Protein AF-A0A958SK46-F1 (afdb_monomer_lite)

Structure (mmCIF, N/CA/C/O backbone):
data_AF-A0A958SK46-F1
#
_entry.id   AF-A0A958SK46-F1
#
loop_
_atom_site.group_PDB
_atom_site.id
_atom_site.type_symbol
_atom_site.label_atom_id
_atom_site.label_alt_id
_atom_site.label_comp_id
_atom_site.label_asym_id
_atom_site.label_entity_id
_atom_site.label_seq_id
_atom_site.pdbx_PDB_ins_code
_atom_site.Cartn_x
_atom_site.Cartn_y
_atom_site.Cartn_z
_atom_site.occupancy
_atom_site.B_iso_or_equiv
_atom_site.auth_seq_id
_atom_site.auth_comp_id
_atom_site.auth_asym_id
_atom_site.auth_atom_id
_atom_site.pdbx_PDB_model_num
ATOM 1 N N . MET A 1 1 ? 0.381 -53.892 -59.005 1.00 42.00 1 MET A N 1
ATOM 2 C CA . MET A 1 1 ? 1.642 -53.289 -58.522 1.00 42.00 1 MET A CA 1
ATOM 3 C C . MET A 1 1 ? 1.759 -51.893 -59.108 1.00 42.00 1 MET A C 1
ATOM 5 O O . MET A 1 1 ? 1.916 -51.812 -60.310 1.00 42.00 1 MET A O 1
ATOM 9 N N . VAL A 1 2 ? 1.565 -50.853 -58.291 1.00 34.12 2 VAL A N 1
ATOM 10 C CA . VAL A 1 2 ? 2.228 -49.525 -58.265 1.00 34.12 2 VAL A CA 1
ATOM 11 C C . VAL A 1 2 ? 1.509 -48.771 -57.135 1.00 34.12 2 VAL A C 1
ATOM 13 O O . VAL A 1 2 ? 0.406 -48.266 -57.321 1.00 34.12 2 VAL A O 1
ATOM 16 N N . GLY A 1 3 ? 2.094 -48.768 -55.937 1.00 30.78 3 GLY A N 1
ATOM 17 C CA . GLY A 1 3 ? 1.648 -47.933 -54.821 1.00 30.78 3 GLY A CA 1
ATOM 18 C C . GLY A 1 3 ? 2.422 -46.620 -54.849 1.00 30.78 3 GLY A C 1
ATOM 19 O O . GLY A 1 3 ? 3.641 -46.627 -54.701 1.00 30.78 3 GLY A O 1
ATOM 20 N N . LYS A 1 4 ? 1.732 -45.500 -55.077 1.00 35.16 4 LYS A N 1
ATOM 21 C CA . LYS A 1 4 ? 2.310 -44.155 -54.982 1.00 35.16 4 LYS A CA 1
ATOM 22 C C . LYS A 1 4 ? 2.394 -43.757 -53.507 1.00 35.16 4 LYS A C 1
ATOM 24 O O . LYS A 1 4 ? 1.383 -43.408 -52.906 1.00 35.16 4 LYS A O 1
ATOM 29 N N . GLY A 1 5 ? 3.593 -43.827 -52.935 1.00 33.03 5 GLY A N 1
ATOM 30 C CA . GLY A 1 5 ? 3.911 -43.214 -51.648 1.00 33.03 5 GLY A CA 1
ATOM 31 C C . GLY A 1 5 ? 4.057 -41.703 -51.814 1.00 33.03 5 GLY A C 1
ATOM 32 O O . GLY A 1 5 ? 4.943 -41.235 -52.526 1.00 33.03 5 GLY A O 1
ATOM 33 N N . LEU A 1 6 ? 3.163 -40.950 -51.180 1.00 29.80 6 LEU A N 1
ATOM 34 C CA . LEU A 1 6 ? 3.223 -39.498 -51.073 1.00 29.80 6 LEU A CA 1
ATOM 35 C C . LEU A 1 6 ? 4.240 -39.146 -49.972 1.00 29.80 6 LEU A C 1
ATOM 37 O O . LEU A 1 6 ? 3.945 -39.282 -48.787 1.00 29.80 6 LEU A O 1
ATOM 41 N N . PHE A 1 7 ? 5.449 -38.732 -50.353 1.00 30.89 7 PHE A N 1
ATOM 42 C CA . PHE A 1 7 ? 6.410 -38.140 -49.420 1.00 30.89 7 PHE A CA 1
ATOM 43 C C . PHE A 1 7 ? 5.932 -36.728 -49.061 1.00 30.89 7 PHE A C 1
ATOM 45 O O . PHE A 1 7 ? 6.049 -35.799 -49.858 1.00 30.89 7 PHE A O 1
ATOM 52 N N . ILE A 1 8 ? 5.372 -36.570 -47.862 1.00 31.75 8 ILE A N 1
ATOM 53 C CA . ILE A 1 8 ? 5.128 -35.255 -47.267 1.00 31.75 8 ILE A CA 1
ATOM 54 C C . ILE A 1 8 ? 6.476 -34.744 -46.760 1.00 31.75 8 ILE A C 1
ATOM 56 O O . ILE A 1 8 ? 7.002 -35.211 -45.751 1.00 31.75 8 ILE A O 1
ATOM 60 N N . LEU A 1 9 ? 7.049 -33.794 -47.496 1.00 26.77 9 LEU A N 1
ATOM 61 C CA . LEU A 1 9 ? 8.192 -33.009 -47.056 1.00 26.77 9 LEU A CA 1
ATOM 62 C C . LEU A 1 9 ? 7.704 -32.076 -45.935 1.00 26.77 9 LEU A C 1
ATOM 64 O O . LEU A 1 9 ? 7.097 -31.039 -46.201 1.00 26.77 9 LEU A O 1
ATOM 68 N N . ILE A 1 10 ? 7.916 -32.458 -44.674 1.00 32.41 10 ILE A N 1
ATOM 69 C CA . ILE A 1 10 ? 7.721 -31.550 -43.540 1.00 32.41 10 ILE A CA 1
ATOM 70 C C . ILE A 1 10 ? 8.858 -30.529 -43.601 1.00 32.41 10 ILE A C 1
ATOM 72 O O . ILE A 1 10 ? 9.975 -30.778 -43.151 1.00 32.41 10 ILE A O 1
ATOM 76 N N . LEU A 1 11 ? 8.570 -29.379 -44.206 1.00 28.73 11 LEU A N 1
ATOM 77 C CA . LEU A 1 11 ? 9.356 -28.164 -44.050 1.00 28.73 11 LEU A CA 1
ATOM 78 C C . LEU A 1 11 ? 9.310 -27.774 -42.568 1.00 28.73 11 LEU A C 1
ATOM 80 O O . LEU A 1 11 ? 8.362 -27.146 -42.102 1.00 28.73 11 LEU A O 1
ATOM 84 N N . VAL A 1 12 ? 10.342 -28.168 -41.820 1.00 33.03 12 VAL A N 1
ATOM 85 C CA . VAL A 1 12 ? 10.665 -27.579 -40.518 1.00 33.03 12 VAL A CA 1
ATOM 86 C C . VAL A 1 12 ? 11.139 -26.158 -40.804 1.00 33.03 12 VAL A C 1
ATOM 88 O O . VAL A 1 12 ? 12.324 -25.890 -40.993 1.00 33.03 12 VAL A O 1
ATOM 91 N N . THR A 1 13 ? 10.189 -25.236 -40.934 1.00 34.22 13 THR A N 1
ATOM 92 C CA . THR A 1 13 ? 10.487 -23.813 -41.023 1.00 34.22 13 THR A CA 1
ATOM 93 C C . THR A 1 13 ? 11.011 -23.352 -39.674 1.00 34.22 13 THR A C 1
ATOM 95 O O . THR A 1 13 ? 10.249 -23.206 -38.725 1.00 34.22 13 THR A O 1
ATOM 98 N N . GLY A 1 14 ? 12.325 -23.146 -39.633 1.00 28.59 14 GLY A N 1
ATOM 99 C CA . GLY A 1 14 ? 12.951 -21.982 -39.021 1.00 28.59 14 GLY A CA 1
ATOM 100 C C . GLY A 1 14 ? 12.669 -21.759 -37.542 1.00 28.59 14 GLY A C 1
ATOM 101 O O . GLY A 1 14 ? 11.640 -21.214 -37.157 1.00 28.59 14 GLY A O 1
ATOM 102 N N . PHE A 1 15 ? 13.691 -22.037 -36.737 1.00 33.50 15 PHE A N 1
ATOM 103 C CA . PHE A 1 15 ? 14.017 -21.239 -35.561 1.00 33.50 15 PHE A CA 1
ATOM 104 C C . PHE A 1 15 ? 13.890 -19.747 -35.933 1.00 33.50 15 PHE A C 1
ATOM 106 O O . PHE A 1 15 ? 14.786 -19.177 -36.553 1.00 33.50 15 PHE A O 1
ATOM 113 N N . PHE A 1 16 ? 12.763 -19.112 -35.610 1.00 30.20 16 PHE A N 1
ATOM 114 C CA . PHE A 1 16 ? 12.725 -17.659 -35.547 1.00 30.20 16 PHE A CA 1
ATOM 115 C C . PHE A 1 16 ? 13.577 -17.287 -34.332 1.00 30.20 16 PHE A C 1
ATOM 117 O O . PHE A 1 16 ? 13.226 -17.703 -33.222 1.00 30.20 16 PHE A O 1
ATOM 124 N N . PRO A 1 17 ? 14.700 -16.557 -34.481 1.00 35.22 17 PRO A N 1
ATOM 125 C CA . PRO A 1 17 ? 15.302 -15.933 -33.315 1.00 35.22 17 PRO A CA 1
ATOM 126 C C . PRO A 1 17 ? 14.202 -15.078 -32.691 1.00 35.22 17 PRO A C 1
ATOM 128 O O . PRO A 1 17 ? 13.527 -14.331 -33.403 1.00 35.22 17 PRO A O 1
ATOM 131 N N . ALA A 1 18 ? 13.950 -15.254 -31.394 1.00 40.34 18 ALA A N 1
ATOM 132 C CA . ALA A 1 18 ? 12.995 -14.421 -30.685 1.00 40.34 18 ALA A CA 1
ATOM 133 C C . ALA A 1 18 ? 13.357 -12.957 -30.975 1.00 40.34 18 ALA A C 1
ATOM 135 O O . ALA A 1 18 ? 14.441 -12.508 -30.601 1.00 40.34 18 ALA A O 1
ATOM 136 N N . LEU A 1 19 ? 12.494 -12.258 -31.720 1.00 45.88 19 LEU A N 1
ATOM 137 C CA . LEU A 1 19 ? 12.669 -10.844 -32.035 1.00 45.88 19 LEU A CA 1
ATOM 138 C C . LEU A 1 19 ? 12.941 -10.101 -30.725 1.00 45.88 19 LEU A C 1
ATOM 140 O O . LEU A 1 19 ? 12.306 -10.370 -29.699 1.00 45.88 19 LEU A O 1
ATOM 144 N N . ALA A 1 20 ? 13.947 -9.233 -30.736 1.00 57.84 20 ALA A N 1
ATOM 145 C CA . ALA A 1 20 ? 14.417 -8.561 -29.540 1.00 57.84 20 ALA A CA 1
ATOM 146 C C . ALA A 1 20 ? 13.306 -7.650 -28.996 1.00 57.84 20 ALA A C 1
ATOM 148 O O . ALA A 1 20 ? 13.127 -6.551 -29.492 1.00 57.84 20 ALA A O 1
ATOM 149 N N . GLN A 1 21 ? 12.590 -8.077 -27.945 1.00 75.94 21 GLN A N 1
ATOM 150 C CA . GLN A 1 21 ? 11.491 -7.296 -27.341 1.00 75.94 21 GLN A CA 1
ATOM 151 C C . GLN A 1 21 ? 11.895 -5.865 -26.948 1.00 75.94 21 GLN A C 1
ATOM 153 O O . GLN A 1 21 ? 11.046 -4.981 -26.904 1.00 75.94 21 GLN A O 1
ATOM 158 N N . ILE A 1 22 ? 13.189 -5.647 -26.692 1.00 84.69 22 ILE A N 1
ATOM 159 C CA . ILE A 1 22 ? 13.799 -4.342 -26.441 1.00 84.69 22 ILE A CA 1
ATOM 160 C C . ILE A 1 22 ? 15.001 -4.173 -27.377 1.00 84.69 22 ILE A C 1
ATOM 162 O O . ILE A 1 22 ? 15.890 -5.039 -27.401 1.00 84.69 22 ILE A O 1
ATOM 166 N N . SER A 1 23 ? 15.037 -3.058 -28.104 1.00 87.31 23 SER A N 1
ATOM 167 C CA . SER A 1 23 ? 16.138 -2.623 -28.968 1.00 87.31 23 SER A CA 1
ATOM 168 C C . SER A 1 23 ? 16.351 -1.104 -28.879 1.00 87.31 23 SER A C 1
ATOM 170 O O . SER A 1 23 ? 15.537 -0.385 -28.301 1.00 87.31 23 SER A O 1
ATOM 172 N N . PHE A 1 24 ? 17.465 -0.619 -29.430 1.00 87.31 24 PHE A N 1
ATOM 173 C CA . PHE A 1 24 ? 17.807 0.802 -29.524 1.00 87.31 24 PHE A CA 1
ATOM 174 C C . PHE A 1 24 ? 18.096 1.155 -30.984 1.00 87.31 24 PHE A C 1
ATOM 176 O O . PHE A 1 24 ? 18.695 0.352 -31.701 1.00 87.31 24 PHE A O 1
ATOM 183 N N . SER A 1 25 ? 17.716 2.359 -31.419 1.00 86.25 25 SER A N 1
ATOM 184 C CA . SER A 1 25 ? 18.025 2.821 -32.780 1.00 86.25 25 SER A CA 1
ATOM 185 C C . SER A 1 25 ? 19.519 3.053 -32.997 1.00 86.25 25 SER A C 1
ATOM 187 O O . SER A 1 25 ? 20.027 2.899 -34.108 1.00 86.25 25 SER A O 1
ATOM 189 N N . GLU A 1 26 ? 20.232 3.449 -31.938 1.00 85.19 26 GLU A N 1
ATOM 190 C CA . GLU A 1 26 ? 21.690 3.481 -31.958 1.00 85.19 26 GLU A CA 1
ATOM 191 C C . GLU A 1 26 ? 22.240 2.067 -31.759 1.00 85.19 26 GLU A C 1
ATOM 193 O O . GLU A 1 26 ? 21.800 1.326 -30.881 1.00 85.19 26 GLU A O 1
ATOM 198 N N . ARG A 1 27 ? 23.209 1.696 -32.596 1.00 81.44 27 ARG A N 1
ATOM 199 C CA . ARG A 1 27 ? 23.848 0.378 -32.567 1.00 81.44 27 ARG A CA 1
ATOM 200 C C . ARG A 1 27 ? 25.220 0.474 -31.925 1.00 81.44 27 ARG A C 1
ATOM 202 O O . ARG A 1 27 ? 25.895 1.495 -32.043 1.00 81.44 27 ARG A O 1
ATOM 209 N N . GLY A 1 28 ? 25.660 -0.622 -31.325 1.00 86.19 28 GLY A N 1
ATOM 210 C CA . GLY A 1 28 ? 26.998 -0.751 -30.770 1.00 86.19 28 GLY A CA 1
ATOM 211 C C . GLY A 1 28 ? 26.979 -1.431 -29.412 1.00 86.19 28 GLY A C 1
ATOM 212 O O . GLY A 1 28 ? 25.962 -1.449 -28.718 1.00 86.19 28 GLY A O 1
ATOM 213 N N . LEU A 1 29 ? 28.149 -1.935 -29.016 1.00 84.44 29 LEU A N 1
ATOM 214 C CA . LEU A 1 29 ? 28.317 -2.750 -27.816 1.00 84.44 29 LEU A CA 1
ATOM 215 C C . LEU A 1 29 ? 27.693 -2.144 -26.540 1.00 84.44 29 LEU A C 1
ATOM 217 O O . LEU A 1 29 ? 27.060 -2.907 -25.809 1.00 84.44 29 LEU A O 1
ATOM 221 N N . PRO A 1 30 ? 27.795 -0.826 -26.254 1.00 88.94 30 PRO A N 1
ATOM 222 C CA . PRO A 1 30 ? 27.178 -0.260 -25.053 1.00 88.94 30 PRO A CA 1
ATOM 223 C C . PRO A 1 30 ? 25.647 -0.373 -25.047 1.00 88.94 30 PRO A C 1
ATOM 225 O O . PRO A 1 30 ? 25.064 -0.737 -24.029 1.00 88.94 30 PRO A O 1
ATOM 228 N N . PHE A 1 31 ? 24.993 -0.134 -26.188 1.00 89.31 31 PHE A N 1
ATOM 229 C CA . PHE A 1 31 ? 23.537 -0.244 -26.315 1.00 89.31 31 PHE A CA 1
ATOM 230 C C . PHE A 1 31 ? 23.065 -1.695 -26.316 1.00 89.31 31 PHE A C 1
ATOM 232 O O . PHE A 1 31 ? 22.068 -2.005 -25.670 1.00 89.31 31 PHE A O 1
ATOM 239 N N . ASP A 1 32 ? 23.797 -2.593 -26.979 1.00 88.56 32 ASP A N 1
ATOM 240 C CA . ASP A 1 32 ? 23.477 -4.024 -26.982 1.00 88.56 32 ASP A CA 1
ATOM 241 C C . ASP A 1 32 ? 23.602 -4.621 -25.571 1.00 88.56 32 ASP A C 1
ATOM 243 O O . ASP A 1 32 ? 22.748 -5.397 -25.136 1.00 88.56 32 ASP A O 1
ATOM 247 N N . THR A 1 33 ? 24.636 -4.207 -24.829 1.00 89.88 33 THR A N 1
ATOM 248 C CA . THR A 1 33 ? 24.854 -4.606 -23.430 1.00 89.88 33 THR A CA 1
ATOM 249 C C . THR A 1 33 ? 23.745 -4.067 -22.532 1.00 89.88 33 THR A C 1
ATOM 251 O O . THR A 1 33 ? 23.143 -4.836 -21.789 1.00 89.88 33 THR A O 1
ATOM 254 N N . PHE A 1 34 ? 23.404 -2.782 -22.658 1.00 90.12 34 PHE A N 1
ATOM 255 C CA . PHE A 1 34 ? 22.324 -2.167 -21.884 1.00 90.12 34 PHE A CA 1
ATOM 256 C C . PHE A 1 34 ? 20.955 -2.801 -22.186 1.00 90.12 34 PHE A C 1
ATOM 258 O O . PHE A 1 34 ? 20.172 -3.083 -21.281 1.00 90.12 34 PHE A O 1
ATOM 265 N N . ALA A 1 35 ? 20.665 -3.096 -23.458 1.00 90.31 35 ALA A N 1
ATOM 266 C CA . ALA A 1 35 ? 19.440 -3.786 -23.862 1.00 90.31 35 ALA A CA 1
ATOM 267 C C . ALA A 1 35 ? 19.359 -5.208 -23.300 1.00 90.31 35 ALA A C 1
ATOM 269 O O . ALA A 1 35 ? 18.267 -5.681 -22.980 1.00 90.31 35 ALA A O 1
ATOM 270 N N . LYS A 1 36 ? 20.496 -5.905 -23.214 1.00 90.12 36 LYS A N 1
ATOM 271 C CA . LYS A 1 36 ? 20.580 -7.220 -22.581 1.00 90.12 36 LYS A CA 1
ATOM 272 C C . LYS A 1 36 ? 20.320 -7.116 -21.079 1.00 90.12 36 LYS A C 1
ATOM 274 O O . LYS A 1 36 ? 19.472 -7.842 -20.580 1.00 90.12 36 LYS A O 1
ATOM 279 N N . GLU A 1 37 ? 20.962 -6.174 -20.397 1.00 91.00 37 GLU A N 1
ATOM 280 C CA . GLU A 1 37 ? 20.784 -5.961 -18.958 1.00 91.00 37 GLU A CA 1
ATOM 281 C C . GLU A 1 37 ? 19.329 -5.637 -18.595 1.00 91.00 37 GLU A C 1
ATOM 283 O O . GLU A 1 37 ? 18.765 -6.259 -17.698 1.00 91.00 37 GLU A O 1
ATOM 288 N N . LEU A 1 38 ? 18.658 -4.769 -19.363 1.00 90.19 38 LEU A N 1
ATOM 289 C CA . LEU A 1 38 ? 17.221 -4.528 -19.189 1.00 90.19 38 LEU A CA 1
ATOM 290 C C . LEU A 1 38 ? 16.386 -5.810 -19.319 1.00 90.19 38 LEU A C 1
ATOM 292 O O . LEU A 1 38 ? 15.441 -6.002 -18.561 1.00 90.19 38 LEU A O 1
ATOM 296 N N . LYS A 1 39 ? 16.708 -6.695 -20.270 1.00 89.56 39 LYS A N 1
ATOM 297 C CA . LYS A 1 39 ? 15.986 -7.969 -20.449 1.00 89.56 39 LYS A CA 1
ATOM 298 C C . LYS A 1 39 ? 16.251 -8.958 -19.320 1.00 89.56 39 LYS A C 1
ATOM 300 O O . LYS A 1 39 ? 15.372 -9.762 -19.026 1.00 89.56 39 LYS A O 1
ATOM 305 N N . ASP A 1 40 ? 17.442 -8.911 -18.735 1.00 88.81 40 ASP A N 1
ATOM 306 C CA . ASP A 1 40 ? 17.830 -9.780 -17.628 1.00 88.81 40 ASP A CA 1
ATOM 307 C C . ASP A 1 40 ? 17.167 -9.323 -16.313 1.00 88.81 40 ASP A C 1
ATOM 309 O O . ASP A 1 40 ? 16.747 -10.164 -15.519 1.00 88.81 40 ASP A O 1
ATOM 313 N N . ILE A 1 41 ? 16.996 -8.008 -16.114 1.00 89.44 41 ILE A N 1
ATOM 314 C CA . ILE A 1 41 ? 16.312 -7.429 -14.944 1.00 89.44 41 ILE A CA 1
ATOM 315 C C . ILE A 1 41 ? 14.785 -7.571 -15.051 1.00 89.44 41 ILE A C 1
ATOM 317 O O . ILE A 1 41 ? 14.113 -7.924 -14.079 1.00 89.44 41 ILE A O 1
ATOM 321 N N . ILE A 1 42 ? 14.203 -7.274 -16.217 1.00 89.44 42 ILE A N 1
ATOM 322 C CA . ILE A 1 42 ? 12.747 -7.182 -16.360 1.00 89.44 42 ILE A CA 1
ATOM 323 C C . ILE A 1 42 ? 12.107 -8.584 -16.422 1.00 89.44 42 ILE A C 1
ATOM 325 O O . ILE A 1 42 ? 12.485 -9.402 -17.266 1.00 89.44 42 ILE A O 1
ATOM 329 N N . PRO A 1 43 ? 11.054 -8.859 -15.624 1.00 89.81 43 PRO A N 1
ATOM 330 C CA . PRO A 1 43 ? 10.363 -10.140 -15.641 1.00 89.81 43 PRO A CA 1
ATOM 331 C C . PRO A 1 43 ? 9.828 -10.497 -17.026 1.00 89.81 43 PRO A C 1
ATOM 333 O O . PRO A 1 43 ? 9.177 -9.692 -17.700 1.00 89.81 43 PRO A O 1
ATOM 336 N N . LYS A 1 44 ? 10.017 -11.756 -17.437 1.00 87.94 44 LYS A N 1
ATOM 337 C CA . LYS A 1 44 ? 9.529 -12.265 -18.733 1.00 87.94 44 LYS A CA 1
ATOM 338 C C . LYS A 1 44 ? 8.017 -12.081 -18.898 1.00 87.94 44 LYS A C 1
ATOM 340 O O . LYS A 1 44 ? 7.541 -11.836 -20.004 1.00 87.94 44 LYS A O 1
ATOM 345 N N . SER A 1 45 ? 7.256 -12.204 -17.816 1.00 86.50 45 SER A N 1
ATOM 346 C CA . SER A 1 45 ? 5.811 -11.944 -17.748 1.00 86.50 45 SER A CA 1
ATOM 347 C C . SER A 1 45 ? 5.441 -10.486 -18.024 1.00 86.50 45 SER A C 1
ATOM 349 O O . SER A 1 45 ? 4.405 -10.251 -18.647 1.00 86.50 45 SER A O 1
ATOM 351 N N . LEU A 1 46 ? 6.282 -9.521 -17.639 1.00 86.56 46 LEU A N 1
ATOM 352 C CA . LEU A 1 46 ? 6.125 -8.120 -18.032 1.00 86.56 46 LEU A CA 1
ATOM 353 C C . LEU A 1 46 ? 6.492 -7.947 -19.512 1.00 86.56 46 LEU A C 1
ATOM 355 O O . LEU A 1 46 ? 5.691 -7.426 -20.284 1.00 86.56 46 LEU A O 1
ATOM 359 N N . LEU A 1 47 ? 7.651 -8.466 -19.940 1.00 86.06 47 LEU A N 1
ATOM 360 C CA . LEU A 1 47 ? 8.127 -8.336 -21.324 1.00 86.06 47 LEU A CA 1
ATOM 361 C C . LEU A 1 47 ? 7.151 -8.922 -22.354 1.00 86.06 47 LEU A C 1
ATOM 363 O O . LEU A 1 47 ? 6.960 -8.339 -23.414 1.00 86.06 47 LEU A O 1
ATOM 367 N N . LYS A 1 48 ? 6.473 -10.037 -22.051 1.00 84.38 48 LYS A N 1
ATOM 368 C CA . LYS A 1 48 ? 5.430 -10.628 -22.918 1.00 84.38 48 LYS A CA 1
ATOM 369 C C . LYS A 1 48 ? 4.246 -9.694 -23.197 1.00 84.38 48 LYS A C 1
ATOM 371 O O . LYS A 1 48 ? 3.533 -9.911 -24.174 1.00 84.38 48 LYS A O 1
ATOM 376 N N . GLN A 1 49 ? 4.011 -8.694 -22.349 1.00 81.75 49 GLN A N 1
ATOM 377 C CA . GLN A 1 49 ? 2.937 -7.708 -22.523 1.00 81.75 49 GLN A CA 1
ATOM 378 C C . GLN A 1 49 ? 3.377 -6.517 -23.387 1.00 81.75 49 GLN A C 1
ATOM 380 O O . GLN A 1 49 ? 2.542 -5.760 -23.897 1.00 81.75 49 GLN A O 1
ATOM 385 N N . VAL A 1 50 ? 4.686 -6.376 -23.591 1.00 76.88 50 VAL A N 1
ATOM 386 C CA . VAL A 1 50 ? 5.299 -5.344 -24.417 1.00 76.88 50 VAL A CA 1
ATOM 387 C C . VAL A 1 50 ? 5.489 -5.907 -25.837 1.00 76.88 50 VAL A C 1
ATOM 389 O O . VAL A 1 50 ? 5.995 -7.022 -25.993 1.00 76.88 50 VAL A O 1
ATOM 392 N N . PRO A 1 51 ? 5.058 -5.202 -26.904 1.00 75.38 51 PRO A N 1
ATOM 393 C CA . PRO A 1 51 ? 5.475 -5.565 -28.256 1.00 75.38 51 PRO A CA 1
ATOM 394 C C . PRO A 1 51 ? 6.992 -5.383 -28.401 1.00 75.38 51 PRO A C 1
ATOM 396 O O . PRO A 1 51 ? 7.661 -4.906 -27.494 1.00 75.38 51 PRO A O 1
ATOM 399 N N . GLU A 1 52 ? 7.545 -5.710 -29.563 1.00 79.50 52 GLU A N 1
ATOM 400 C CA . GLU A 1 52 ? 8.886 -5.232 -29.899 1.00 79.50 52 GLU A CA 1
ATOM 401 C C . GLU A 1 52 ? 8.925 -3.700 -29.790 1.00 79.50 52 GLU A C 1
ATOM 403 O O . GLU A 1 52 ? 8.153 -3.007 -30.465 1.00 79.50 52 GLU A O 1
ATOM 408 N N . VAL A 1 53 ? 9.761 -3.202 -28.877 1.00 79.00 53 VAL A N 1
ATOM 409 C CA . VAL A 1 53 ? 9.957 -1.780 -28.604 1.00 79.00 53 VAL A CA 1
ATOM 410 C C . VAL A 1 53 ? 11.368 -1.381 -28.998 1.00 79.00 53 VAL A C 1
ATOM 412 O O . VAL A 1 53 ? 12.348 -1.922 -28.487 1.00 79.00 53 VAL A O 1
ATOM 415 N N . GLU A 1 54 ? 11.447 -0.380 -29.863 1.00 84.75 54 GLU A N 1
ATOM 416 C CA . GLU A 1 54 ? 12.669 0.335 -30.192 1.00 84.75 54 GLU A CA 1
ATOM 417 C C . GLU A 1 54 ? 12.719 1.639 -29.390 1.00 84.75 54 GLU A C 1
ATOM 419 O O . GLU A 1 54 ? 11.848 2.510 -29.502 1.00 84.75 54 GLU A O 1
ATOM 424 N N . PHE A 1 55 ? 13.751 1.788 -28.569 1.00 84.56 55 PHE A N 1
ATOM 425 C CA . PHE A 1 55 ? 14.082 3.067 -27.967 1.00 84.56 55 PHE A CA 1
ATOM 426 C C . PHE A 1 55 ? 14.797 3.938 -28.992 1.00 84.56 55 PHE A C 1
ATOM 428 O O . PHE A 1 55 ? 15.751 3.497 -29.631 1.00 84.56 55 PHE A O 1
ATOM 435 N N . ILE A 1 56 ? 14.362 5.192 -29.114 1.00 84.19 56 ILE A N 1
ATOM 436 C CA . ILE A 1 56 ? 14.983 6.181 -30.000 1.00 84.19 56 ILE A CA 1
ATOM 437 C C . ILE A 1 56 ? 15.461 7.393 -29.211 1.00 84.19 56 ILE A C 1
ATOM 439 O O . ILE A 1 56 ? 14.916 7.739 -28.156 1.00 84.19 56 ILE A O 1
ATOM 443 N N . LYS A 1 57 ? 16.497 8.046 -29.729 1.00 83.31 57 LYS A N 1
ATOM 444 C CA . LYS A 1 57 ? 17.006 9.296 -29.175 1.00 83.31 57 LYS A CA 1
ATOM 445 C C . LYS A 1 57 ? 16.064 10.434 -29.550 1.00 83.31 57 LYS A C 1
ATOM 447 O O . LYS A 1 57 ? 15.911 10.745 -30.729 1.00 83.31 57 LYS A O 1
ATOM 452 N N . GLY A 1 58 ? 15.414 11.035 -28.558 1.00 74.94 58 GLY A N 1
ATOM 453 C CA . GLY A 1 58 ? 14.529 12.175 -28.778 1.00 74.94 58 GLY A CA 1
ATOM 454 C C . GLY A 1 58 ? 15.281 13.494 -29.012 1.00 74.94 58 GLY A C 1
ATOM 455 O O . GLY A 1 58 ? 16.488 13.586 -28.771 1.00 74.94 58 GLY A O 1
ATOM 456 N N . SER A 1 59 ? 14.572 14.530 -29.474 1.00 77.44 59 SER A N 1
ATOM 457 C CA . SER A 1 5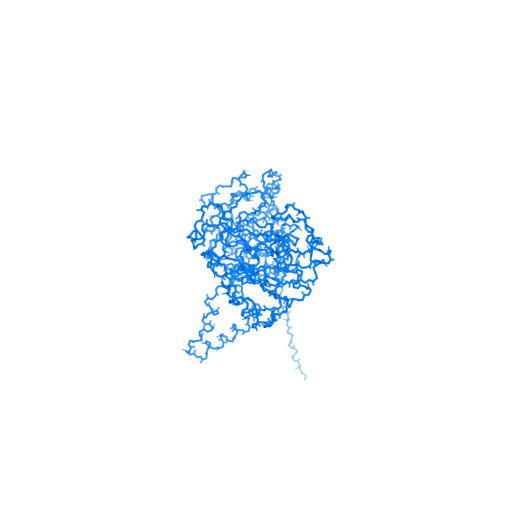9 ? 15.141 15.876 -29.649 1.00 77.44 59 SER A CA 1
ATOM 458 C C . SER A 1 59 ? 15.281 16.580 -28.303 1.00 77.44 59 SER A C 1
ATOM 460 O O . SER A 1 59 ? 14.377 16.487 -27.486 1.00 77.44 59 SER A O 1
ATOM 462 N N . GLN A 1 60 ? 16.356 17.341 -28.064 1.00 71.75 60 GLN A N 1
ATOM 463 C CA . GLN A 1 60 ? 16.539 18.062 -26.789 1.00 71.75 60 GLN A CA 1
ATOM 464 C C . GLN A 1 60 ? 15.355 18.977 -26.438 1.00 71.75 60 GLN A C 1
ATOM 466 O O . GLN A 1 60 ? 15.009 19.093 -25.270 1.00 71.75 60 GLN A O 1
ATOM 471 N N . ASN A 1 61 ? 14.693 19.562 -27.439 1.00 69.81 61 ASN A N 1
ATOM 472 C CA . ASN A 1 61 ? 13.557 20.465 -27.234 1.00 69.81 61 ASN A CA 1
ATOM 473 C C . ASN A 1 61 ? 12.277 19.748 -26.768 1.00 69.81 61 ASN A C 1
ATOM 475 O O . ASN A 1 61 ? 11.356 20.401 -26.280 1.00 69.81 61 ASN A O 1
ATOM 479 N N . ASP A 1 62 ? 12.215 18.421 -26.901 1.00 64.62 62 ASP A N 1
ATOM 480 C CA . ASP A 1 62 ? 11.061 17.621 -26.485 1.00 64.62 62 ASP A CA 1
ATOM 481 C C . ASP A 1 62 ? 11.140 17.225 -25.000 1.00 64.62 62 ASP A C 1
ATOM 483 O O . ASP A 1 62 ? 10.162 16.726 -24.435 1.00 64.62 62 ASP A O 1
ATOM 487 N N . PHE A 1 63 ? 12.288 17.438 -24.344 1.00 64.06 63 PHE A N 1
ATOM 488 C CA . PHE A 1 63 ? 12.539 17.001 -22.973 1.00 64.06 63 PHE A CA 1
ATOM 489 C C . PHE A 1 63 ? 12.977 18.171 -22.105 1.00 64.06 63 PHE A C 1
ATOM 491 O O . PHE A 1 63 ? 13.788 19.002 -22.501 1.00 64.06 63 PHE A O 1
ATOM 498 N N . SER A 1 64 ? 12.493 18.192 -20.868 1.00 59.62 64 SER A N 1
ATOM 499 C CA . SER A 1 64 ? 13.074 19.065 -19.858 1.00 59.62 64 SER A CA 1
ATOM 500 C C . SER A 1 64 ? 14.549 18.698 -19.612 1.00 59.62 64 SER A C 1
ATOM 502 O O . SER A 1 64 ? 14.902 17.513 -19.701 1.00 59.62 64 SER A O 1
ATOM 504 N N . PRO A 1 65 ? 15.406 19.678 -19.271 1.00 56.72 65 PRO A N 1
ATOM 505 C CA . PRO A 1 65 ? 16.792 19.413 -18.900 1.00 56.72 65 PRO A CA 1
ATOM 506 C C . PRO A 1 65 ? 16.867 18.452 -17.706 1.00 56.72 65 PRO A C 1
ATOM 508 O O . PRO A 1 65 ? 16.081 18.578 -16.767 1.00 56.72 65 PRO A O 1
ATOM 511 N N . ILE A 1 66 ? 17.829 17.522 -17.725 1.00 57.66 66 ILE A N 1
ATOM 512 C CA . ILE A 1 66 ? 18.135 16.679 -16.560 1.00 57.66 66 ILE A CA 1
ATOM 513 C C . ILE A 1 66 ? 19.077 17.470 -15.650 1.00 57.66 66 ILE A C 1
ATOM 515 O O . ILE A 1 66 ? 20.251 17.651 -15.973 1.00 57.66 66 ILE A O 1
ATOM 519 N N . LEU A 1 67 ? 18.576 17.945 -14.511 1.00 52.91 67 LEU A N 1
ATOM 520 C CA . LEU A 1 67 ? 19.401 18.529 -13.457 1.00 52.91 67 LEU A CA 1
ATOM 521 C C . LEU A 1 67 ? 19.783 17.411 -12.483 1.00 52.91 67 LEU A C 1
ATOM 523 O O . LEU A 1 67 ? 19.025 17.081 -11.576 1.00 52.91 67 LEU A O 1
ATOM 527 N N . PHE A 1 68 ? 20.976 16.836 -12.655 1.00 52.06 68 PHE A N 1
ATOM 528 C CA . PHE A 1 68 ? 21.509 15.758 -11.801 1.00 52.06 68 PHE A CA 1
ATOM 529 C C . PHE A 1 68 ? 21.766 16.168 -10.330 1.00 52.06 68 PHE A C 1
ATOM 531 O O . PHE A 1 68 ? 22.219 15.338 -9.548 1.00 52.06 68 PHE A O 1
ATOM 538 N N . GLY A 1 69 ? 21.501 17.428 -9.956 1.00 43.62 69 GLY A N 1
ATOM 539 C CA . GLY A 1 69 ? 21.583 17.936 -8.578 1.00 43.62 69 GLY A CA 1
ATOM 540 C C . GLY A 1 69 ? 20.264 17.846 -7.804 1.00 43.62 69 GLY A C 1
ATOM 541 O O . GLY A 1 69 ? 20.286 17.635 -6.593 1.00 43.62 69 GLY A O 1
ATOM 542 N N . ASP A 1 70 ? 19.135 17.910 -8.512 1.00 46.31 70 ASP A N 1
ATOM 543 C CA . ASP A 1 70 ? 17.813 17.648 -7.959 1.00 46.31 70 ASP A CA 1
ATOM 544 C C . ASP A 1 70 ? 17.449 16.227 -8.349 1.00 46.31 70 ASP A C 1
ATOM 546 O O . ASP A 1 70 ? 17.026 15.96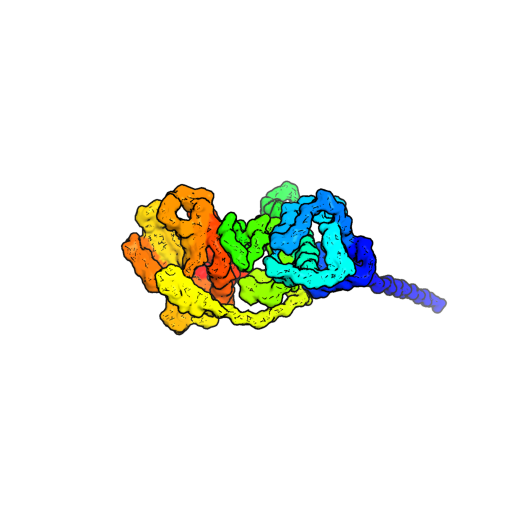0 -9.477 1.00 46.31 70 ASP A O 1
ATOM 550 N N . CYS A 1 71 ? 17.557 15.299 -7.409 1.00 52.03 71 CYS A N 1
ATOM 551 C CA . CYS A 1 71 ? 17.238 13.877 -7.587 1.00 52.03 71 CYS A CA 1
ATOM 552 C C . CYS A 1 71 ? 15.759 13.590 -7.910 1.00 52.03 71 CYS A C 1
ATOM 554 O O . CYS A 1 71 ? 15.304 12.451 -7.866 1.00 52.03 71 CYS A O 1
ATOM 556 N N . PHE A 1 72 ? 15.031 14.645 -8.272 1.00 50.91 72 PHE A N 1
ATOM 557 C CA . PHE A 1 72 ? 13.643 14.713 -8.672 1.00 50.91 72 PHE A CA 1
ATOM 558 C C . PHE A 1 72 ? 13.425 15.294 -10.079 1.00 50.91 72 PHE A C 1
ATOM 560 O O . PHE A 1 72 ? 12.279 15.363 -10.518 1.00 50.91 72 PHE A O 1
ATOM 567 N N . SER A 1 73 ? 14.463 15.645 -10.848 1.00 41.31 73 SER A N 1
ATOM 568 C CA . SER A 1 73 ? 14.279 16.141 -12.223 1.00 41.31 73 SER A CA 1
ATOM 569 C C . SER A 1 73 ? 14.456 15.057 -13.303 1.00 41.31 73 SER A C 1
ATOM 571 O O . SER A 1 73 ? 15.215 15.177 -14.256 1.00 41.31 73 SER A O 1
ATOM 573 N N . VAL A 1 74 ? 13.630 14.008 -13.234 1.00 43.09 74 VAL A N 1
ATOM 574 C CA . VAL A 1 74 ? 12.858 13.698 -14.449 1.00 43.09 74 VAL A CA 1
ATOM 575 C C . VAL A 1 74 ? 11.495 14.328 -14.225 1.00 43.09 74 VAL A C 1
ATOM 577 O O . VAL A 1 74 ? 10.553 13.702 -13.736 1.00 43.09 74 VAL A O 1
ATOM 580 N N . SER A 1 75 ? 11.386 15.618 -14.521 1.00 41.06 75 SER A N 1
ATOM 581 C CA . SER A 1 75 ? 10.095 16.288 -14.587 1.00 41.06 75 SER A CA 1
ATOM 582 C C . SER A 1 75 ? 9.239 15.577 -15.645 1.00 41.06 75 SER A C 1
ATOM 584 O O . SER A 1 75 ? 9.416 15.777 -16.843 1.00 41.06 75 SER A O 1
ATOM 586 N N . HIS A 1 76 ? 8.382 14.653 -15.226 1.00 45.12 76 HIS A N 1
ATOM 587 C CA . HIS A 1 76 ? 6.936 14.836 -15.273 1.00 45.12 76 HIS A CA 1
ATOM 588 C C . HIS A 1 76 ? 6.401 15.598 -16.477 1.00 45.12 76 HIS A C 1
ATOM 590 O O . HIS A 1 76 ? 5.579 16.503 -16.349 1.00 45.12 76 HIS A O 1
ATOM 596 N N . ASN A 1 77 ? 6.799 15.185 -17.670 1.00 40.72 77 ASN A N 1
ATOM 597 C CA . ASN A 1 77 ? 5.916 15.358 -18.797 1.00 40.72 77 ASN A CA 1
ATOM 598 C C . ASN A 1 77 ? 5.731 14.023 -19.515 1.00 40.72 77 ASN A C 1
ATOM 600 O O . ASN A 1 77 ? 6.305 13.804 -20.582 1.00 40.72 77 ASN A O 1
ATOM 604 N N . PRO A 1 78 ? 4.881 13.128 -18.967 1.00 44.66 78 PRO A N 1
ATOM 605 C CA . PRO A 1 78 ? 4.477 11.905 -19.658 1.00 44.66 78 PRO A CA 1
ATOM 606 C C . PRO A 1 78 ? 3.832 12.167 -21.032 1.00 44.66 78 PRO A C 1
ATOM 608 O O . PRO A 1 78 ? 3.564 11.210 -21.759 1.00 44.66 78 PRO A O 1
ATOM 611 N N . LYS A 1 79 ? 3.571 13.433 -21.408 1.00 41.25 79 LYS A N 1
ATOM 612 C CA . LYS A 1 79 ? 3.079 13.812 -22.738 1.00 41.25 79 LYS A CA 1
ATOM 613 C C . LYS A 1 79 ? 4.109 13.618 -23.858 1.00 41.25 79 LYS A C 1
ATOM 615 O O . LYS A 1 79 ? 3.672 13.430 -24.987 1.00 41.25 79 LYS A O 1
ATOM 620 N N . ASN A 1 80 ? 5.418 13.602 -23.573 1.00 42.56 80 ASN A N 1
ATOM 621 C CA . ASN A 1 80 ? 6.448 13.677 -24.625 1.00 42.56 80 ASN A CA 1
ATOM 622 C C . ASN A 1 80 ? 7.224 12.370 -24.883 1.00 42.56 80 ASN A C 1
ATOM 624 O O . ASN A 1 80 ? 8.040 12.320 -25.795 1.00 42.56 80 ASN A O 1
ATOM 628 N N . TRP A 1 81 ? 6.987 11.300 -24.117 1.00 50.81 81 TRP A N 1
ATOM 629 C CA . TRP A 1 81 ? 7.802 10.070 -24.210 1.00 50.81 81 TRP A CA 1
ATOM 630 C C . TRP A 1 81 ? 7.201 8.977 -25.095 1.00 50.81 81 TRP A C 1
ATOM 632 O O . TRP A 1 81 ? 7.894 8.059 -25.531 1.00 50.81 81 TRP A O 1
ATOM 642 N N . PHE A 1 82 ? 5.912 9.100 -25.413 1.00 51.38 82 PHE A N 1
ATOM 643 C CA . PHE A 1 82 ? 5.196 8.147 -26.250 1.00 51.38 82 PHE A CA 1
ATOM 644 C C . PHE A 1 82 ? 4.674 8.839 -27.500 1.00 51.38 82 PHE A C 1
ATOM 646 O O . PHE A 1 82 ? 3.667 9.549 -27.438 1.00 51.38 82 PHE A O 1
ATOM 653 N N . ASP A 1 83 ? 5.260 8.535 -28.660 1.00 47.47 83 ASP A N 1
ATOM 654 C CA . ASP A 1 83 ? 4.480 8.638 -29.887 1.00 47.47 83 ASP A CA 1
ATOM 655 C C . ASP A 1 83 ? 3.435 7.512 -29.877 1.00 47.47 83 ASP A C 1
ATOM 657 O O . ASP A 1 83 ? 3.649 6.383 -30.335 1.00 47.47 83 ASP A O 1
ATOM 661 N N . ARG A 1 84 ? 2.266 7.831 -29.308 1.00 45.81 84 ARG A N 1
ATOM 662 C CA . ARG A 1 84 ? 1.099 6.942 -29.252 1.00 45.81 84 ARG A CA 1
ATOM 663 C C . ARG A 1 84 ? 0.692 6.419 -30.634 1.00 45.81 84 ARG A C 1
ATOM 665 O O . ARG A 1 84 ? -0.035 5.432 -30.691 1.00 45.81 84 ARG A O 1
ATOM 672 N N . LYS A 1 85 ? 1.136 7.042 -31.735 1.00 43.53 85 LYS A N 1
ATOM 673 C CA . LYS A 1 85 ? 0.703 6.688 -33.091 1.00 43.53 85 LYS A CA 1
ATOM 674 C C . LYS A 1 85 ? 1.329 5.402 -33.633 1.00 43.53 85 LYS A C 1
ATOM 676 O O . LYS A 1 85 ? 0.781 4.858 -34.586 1.00 43.53 85 LYS A O 1
ATOM 681 N N . ARG A 1 86 ? 2.434 4.892 -33.061 1.00 51.53 86 ARG A N 1
ATOM 682 C CA . ARG A 1 86 ? 3.115 3.682 -33.586 1.00 51.53 86 ARG A CA 1
ATOM 683 C C . ARG A 1 86 ? 3.309 2.539 -32.589 1.00 51.53 86 ARG A C 1
ATOM 685 O O . ARG A 1 86 ? 3.613 1.431 -33.017 1.00 51.53 86 ARG A O 1
ATOM 692 N N . GLY A 1 87 ? 3.114 2.766 -31.287 1.00 58.62 87 GLY A N 1
ATOM 693 C CA . GLY A 1 87 ? 3.001 1.717 -30.255 1.00 58.62 87 GLY A CA 1
ATOM 694 C C . GLY A 1 87 ? 4.216 0.795 -30.040 1.00 58.62 87 GLY A C 1
ATOM 695 O O . GLY A 1 87 ? 4.118 -0.104 -29.205 1.00 58.62 87 GLY A O 1
ATOM 696 N N . ARG A 1 88 ? 5.313 1.011 -30.780 1.00 72.75 88 ARG A N 1
ATOM 697 C CA . ARG A 1 88 ? 6.564 0.228 -30.801 1.00 72.75 88 ARG A CA 1
ATOM 698 C C . ARG A 1 88 ? 7.826 1.091 -30.689 1.00 72.75 88 ARG A C 1
ATOM 700 O O . ARG A 1 88 ? 8.923 0.561 -30.726 1.00 72.75 88 ARG A O 1
ATOM 707 N N . ILE A 1 89 ? 7.681 2.412 -30.596 1.00 75.19 89 ILE A N 1
ATOM 708 C CA . ILE A 1 89 ? 8.803 3.354 -30.535 1.00 75.19 89 ILE A CA 1
ATOM 709 C C . ILE A 1 89 ? 8.653 4.189 -29.268 1.00 75.19 89 ILE A C 1
ATOM 711 O O . ILE A 1 89 ? 7.597 4.793 -29.060 1.00 75.19 89 ILE A O 1
ATOM 715 N N . ILE A 1 90 ? 9.695 4.225 -28.438 1.00 76.38 90 ILE A N 1
ATOM 716 C CA . ILE A 1 90 ? 9.749 5.056 -27.230 1.00 76.38 90 ILE A CA 1
ATOM 717 C C . ILE A 1 90 ? 10.901 6.046 -27.373 1.00 76.38 90 ILE A C 1
ATOM 719 O O . ILE A 1 90 ? 12.069 5.660 -27.418 1.00 76.38 90 ILE A O 1
ATOM 723 N N . ALA A 1 91 ? 10.571 7.334 -27.445 1.00 75.19 91 ALA A N 1
ATOM 724 C CA . ALA A 1 91 ? 11.573 8.387 -27.466 1.00 75.19 91 ALA A CA 1
ATOM 725 C C . ALA A 1 91 ? 12.009 8.699 -26.035 1.00 75.19 91 ALA A C 1
ATOM 727 O O . ALA A 1 91 ? 11.178 8.986 -25.172 1.00 75.19 91 ALA A O 1
ATOM 728 N N . VAL A 1 92 ? 13.315 8.669 -25.785 1.00 74.81 92 VAL A N 1
ATOM 729 C CA . VAL A 1 92 ? 13.882 8.992 -24.471 1.00 74.81 92 VAL A CA 1
ATOM 730 C C . VAL A 1 92 ? 14.878 10.139 -24.566 1.00 74.81 92 VAL A C 1
ATOM 732 O O . VAL A 1 92 ? 15.388 10.460 -25.643 1.00 74.81 92 VAL A O 1
ATOM 735 N N . ASN A 1 93 ? 15.139 10.764 -23.417 1.00 75.12 93 ASN A N 1
ATOM 736 C CA . ASN A 1 93 ? 15.984 11.944 -23.337 1.00 75.12 93 ASN A CA 1
ATOM 737 C C . ASN A 1 93 ? 17.382 11.642 -23.923 1.00 75.12 93 ASN A C 1
ATOM 739 O O . ASN A 1 93 ? 18.002 10.645 -23.533 1.00 75.12 93 ASN A O 1
ATOM 743 N N . PRO A 1 94 ? 17.911 12.490 -24.824 1.00 78.25 94 PRO A N 1
ATOM 744 C CA . PRO A 1 94 ? 19.208 12.268 -25.458 1.00 78.25 94 PRO A CA 1
ATOM 745 C C . PRO A 1 94 ? 20.387 12.175 -24.480 1.00 78.25 94 PRO A C 1
ATOM 747 O O . PRO A 1 94 ? 21.392 11.548 -24.815 1.00 78.25 94 PRO A O 1
ATOM 750 N N . HIS A 1 95 ? 20.279 12.730 -23.269 1.00 78.44 95 HIS A N 1
ATOM 751 C CA . HIS A 1 95 ? 21.294 12.566 -22.227 1.00 78.44 95 HIS A CA 1
ATOM 752 C C . HIS A 1 95 ? 21.431 11.111 -21.749 1.00 78.44 95 HIS A C 1
ATOM 754 O O . HIS A 1 95 ? 22.538 10.679 -21.430 1.00 78.44 95 HIS A O 1
ATOM 760 N N . LEU A 1 96 ? 20.359 10.312 -21.771 1.00 80.06 96 LEU A N 1
ATOM 761 C CA . LEU A 1 96 ? 20.440 8.889 -21.413 1.00 80.06 96 LEU A CA 1
ATOM 762 C C . LEU A 1 96 ? 21.285 8.103 -22.419 1.00 80.06 96 LEU A C 1
ATOM 764 O O . LEU A 1 96 ? 22.049 7.230 -22.022 1.00 80.06 96 LEU A O 1
ATOM 768 N N . TYR A 1 97 ? 21.230 8.466 -23.705 1.00 83.50 97 TYR A N 1
ATOM 769 C CA . TYR A 1 97 ? 22.099 7.873 -24.726 1.00 83.50 97 TYR A CA 1
ATOM 770 C C . TYR A 1 97 ? 23.571 8.150 -24.429 1.00 83.50 97 TYR A C 1
ATOM 772 O O . TYR A 1 97 ? 24.386 7.238 -24.512 1.00 83.50 97 TYR A O 1
ATOM 780 N N . SER A 1 98 ? 23.914 9.374 -24.009 1.00 81.38 98 SER A N 1
ATOM 781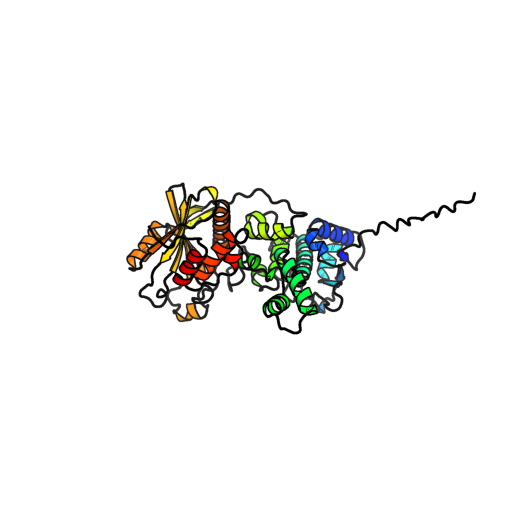 C CA . SER A 1 98 ? 25.292 9.673 -23.606 1.00 81.38 98 SER A CA 1
ATOM 782 C C . SER A 1 98 ? 25.730 8.909 -22.353 1.00 81.38 98 SER A C 1
ATOM 784 O O . SER A 1 98 ? 26.898 8.545 -22.253 1.00 81.38 98 SER A O 1
ATOM 786 N N . ILE A 1 99 ? 24.820 8.615 -21.419 1.00 81.94 99 ILE A N 1
ATOM 787 C CA . ILE A 1 99 ? 25.131 7.784 -20.246 1.00 81.94 99 ILE A CA 1
ATOM 788 C C . ILE A 1 99 ? 25.422 6.342 -20.678 1.00 81.94 99 ILE A C 1
ATOM 790 O O . ILE A 1 99 ? 26.435 5.784 -20.259 1.00 81.94 99 ILE A O 1
ATOM 794 N N . ILE A 1 100 ? 24.585 5.767 -21.551 1.00 85.56 100 ILE A N 1
ATOM 795 C CA . ILE A 1 100 ? 24.761 4.401 -22.068 1.00 85.56 100 ILE A CA 1
ATOM 796 C C . ILE A 1 100 ? 26.067 4.284 -22.860 1.00 85.56 100 ILE A C 1
ATOM 798 O O . ILE A 1 100 ? 26.846 3.370 -22.611 1.00 85.56 100 ILE A O 1
ATOM 802 N N . GLN A 1 101 ? 26.338 5.221 -23.775 1.00 85.94 101 GLN A N 1
ATOM 803 C CA . GLN A 1 101 ? 27.542 5.207 -24.618 1.00 85.94 101 GLN A CA 1
ATOM 804 C C . GLN A 1 101 ? 28.835 5.236 -23.807 1.00 85.94 101 GLN A C 1
ATOM 806 O O . GLN A 1 101 ? 29.788 4.535 -24.135 1.00 85.94 101 GLN A O 1
ATOM 811 N N . ASN A 1 102 ? 28.871 6.073 -22.774 1.00 79.56 102 ASN A N 1
ATOM 812 C CA . ASN A 1 102 ? 30.098 6.356 -22.042 1.00 79.56 102 ASN A CA 1
ATOM 813 C C . ASN A 1 102 ? 30.245 5.519 -20.762 1.00 79.56 102 ASN A C 1
ATOM 815 O O . ASN A 1 102 ? 31.285 5.595 -20.112 1.00 79.56 102 ASN A O 1
ATOM 819 N N . GLY A 1 103 ? 29.217 4.752 -20.372 1.00 66.94 103 GLY A N 1
ATOM 820 C CA . GLY A 1 103 ? 29.237 3.905 -19.175 1.00 66.94 103 GLY A CA 1
ATOM 821 C C . GLY A 1 103 ? 29.519 4.674 -17.879 1.00 66.94 103 GLY A C 1
ATOM 822 O O . GLY A 1 103 ? 30.148 4.134 -16.970 1.00 66.94 103 GLY A O 1
ATOM 823 N N . PHE A 1 104 ? 29.132 5.954 -17.799 1.00 60.59 104 PHE A N 1
ATOM 824 C CA . PHE A 1 104 ? 29.571 6.836 -16.716 1.00 60.59 104 PHE A CA 1
ATOM 825 C C . PHE A 1 104 ? 29.083 6.363 -15.334 1.00 60.59 104 PHE A C 1
ATOM 827 O O . PHE A 1 104 ? 27.894 6.396 -15.020 1.00 60.59 104 PHE A O 1
ATOM 834 N N . LEU A 1 105 ? 30.042 6.039 -14.461 1.00 60.34 105 LEU A N 1
ATOM 835 C CA . LEU A 1 105 ? 29.863 5.819 -13.019 1.00 60.34 105 LEU A CA 1
ATOM 836 C C . LEU A 1 105 ? 29.932 7.133 -12.224 1.00 60.34 105 LEU A C 1
ATOM 838 O O . LEU A 1 105 ? 30.453 7.157 -11.106 1.00 60.34 105 LEU A O 1
ATOM 842 N N . ALA A 1 106 ? 29.477 8.253 -12.793 1.00 65.25 106 ALA A N 1
ATOM 843 C CA . ALA A 1 106 ? 29.440 9.500 -12.040 1.00 65.25 106 ALA A CA 1
ATOM 844 C C . ALA A 1 106 ? 28.547 9.282 -10.812 1.00 65.25 106 ALA A C 1
ATOM 846 O O . ALA A 1 106 ? 27.349 9.012 -10.947 1.00 65.25 106 ALA A O 1
ATOM 847 N N . LYS A 1 107 ? 29.166 9.324 -9.625 1.00 65.06 107 LYS A N 1
ATOM 848 C CA . LYS A 1 107 ? 28.458 9.156 -8.361 1.00 65.06 107 LYS A CA 1
ATOM 849 C C . LYS A 1 107 ? 27.478 10.306 -8.208 1.00 65.06 107 LYS A C 1
ATOM 851 O O . LYS A 1 107 ? 27.878 11.467 -8.271 1.00 65.06 107 LYS A O 1
ATOM 856 N N . LEU A 1 108 ? 26.216 9.979 -7.984 1.00 67.62 108 LEU A N 1
ATOM 857 C CA . LEU A 1 108 ? 25.209 10.957 -7.611 1.00 67.62 108 LEU A CA 1
ATOM 858 C C . LEU A 1 108 ? 25.230 11.047 -6.083 1.00 67.62 108 LEU A C 1
ATOM 860 O O . LEU A 1 108 ? 24.819 10.121 -5.395 1.00 67.62 108 LEU A O 1
ATOM 864 N N . SER A 1 109 ? 25.797 12.127 -5.543 1.00 53.97 109 SER A N 1
ATOM 865 C CA . SER A 1 109 ? 25.996 12.291 -4.095 1.00 53.97 109 SER A CA 1
ATOM 866 C C . SER A 1 109 ? 24.707 12.587 -3.325 1.00 53.97 109 SER A C 1
ATOM 868 O O . SER A 1 109 ? 24.675 12.385 -2.116 1.00 53.97 109 SER A O 1
ATOM 870 N N . SER A 1 110 ? 23.658 13.053 -4.006 1.00 56.34 110 SER A N 1
ATOM 871 C CA . SER A 1 110 ? 22.370 13.424 -3.411 1.00 56.34 110 SER A CA 1
ATOM 872 C C . SER A 1 110 ? 21.216 12.488 -3.789 1.00 56.34 110 SER A C 1
ATOM 874 O O . SER A 1 110 ? 20.105 12.686 -3.299 1.00 56.34 110 SER A O 1
ATOM 876 N N . CYS A 1 111 ? 21.435 11.489 -4.659 1.00 57.88 111 CYS A N 1
ATOM 877 C CA . CYS A 1 111 ? 20.355 10.692 -5.255 1.00 57.88 111 CYS A CA 1
ATOM 878 C C . CYS A 1 111 ? 20.325 9.256 -4.739 1.00 57.88 111 CYS A C 1
ATOM 880 O O . CYS A 1 111 ? 21.359 8.690 -4.395 1.00 57.88 111 CYS A O 1
ATOM 882 N N . ARG A 1 112 ? 19.128 8.642 -4.729 1.00 64.62 112 ARG A N 1
ATOM 883 C CA . ARG A 1 112 ? 18.972 7.228 -4.345 1.00 64.62 112 ARG A CA 1
ATOM 884 C C . ARG A 1 112 ? 19.787 6.304 -5.252 1.00 64.62 112 ARG A C 1
ATOM 886 O O . ARG A 1 112 ? 20.472 5.416 -4.754 1.00 64.62 112 ARG A O 1
ATOM 893 N N . HIS A 1 113 ? 19.687 6.506 -6.565 1.00 73.44 113 HIS A N 1
ATOM 894 C CA . HIS A 1 113 ? 20.524 5.805 -7.536 1.00 73.44 113 HIS A CA 1
ATOM 895 C C . HIS A 1 113 ? 21.944 6.335 -7.393 1.00 73.44 113 HIS A C 1
ATOM 897 O O . HIS A 1 113 ? 22.178 7.533 -7.544 1.00 73.44 113 HIS A O 1
ATOM 903 N N . ARG A 1 114 ? 22.883 5.450 -7.066 1.00 72.12 114 ARG A N 1
ATOM 904 C CA . ARG A 1 114 ? 24.265 5.804 -6.728 1.00 72.12 114 ARG A CA 1
ATOM 905 C C . ARG A 1 114 ? 25.023 6.301 -7.946 1.00 72.12 114 ARG A C 1
ATOM 907 O O . ARG A 1 114 ? 25.994 7.041 -7.794 1.00 72.12 114 ARG A O 1
ATOM 914 N N . THR A 1 115 ? 24.599 5.897 -9.142 1.00 79.62 115 THR A N 1
ATOM 915 C CA . THR A 1 115 ? 25.246 6.249 -10.407 1.00 79.62 115 THR A CA 1
ATOM 916 C C . THR A 1 115 ? 24.249 6.756 -11.446 1.00 79.62 115 THR A C 1
ATOM 918 O O . THR A 1 115 ? 23.063 6.422 -11.431 1.00 79.62 115 THR A O 1
ATOM 921 N N . GLN A 1 116 ? 24.747 7.533 -12.410 1.00 78.75 116 GLN A N 1
ATOM 922 C CA . GLN A 1 116 ? 23.974 7.913 -13.598 1.00 78.75 116 GLN A CA 1
ATOM 923 C C . GLN A 1 116 ? 23.494 6.698 -14.410 1.00 78.75 116 GLN A C 1
ATOM 925 O O . GLN A 1 116 ? 22.438 6.762 -15.036 1.00 78.75 116 GLN A O 1
ATOM 930 N N . TYR A 1 117 ? 24.241 5.591 -14.387 1.00 83.56 117 TYR A N 1
ATOM 931 C CA . TYR A 1 117 ? 23.873 4.352 -15.070 1.00 83.56 117 TYR A CA 1
ATOM 932 C C . TYR A 1 117 ? 22.644 3.676 -14.443 1.00 83.56 117 TYR A C 1
ATOM 934 O O . TYR A 1 117 ? 21.682 3.378 -15.148 1.00 83.56 117 TYR A O 1
ATOM 942 N N . GLU A 1 118 ? 22.630 3.515 -13.116 1.00 81.12 118 GLU A N 1
ATOM 943 C CA . GLU A 1 118 ? 21.462 3.014 -12.370 1.00 81.12 118 GLU A CA 1
ATOM 944 C C . GLU A 1 118 ? 20.233 3.897 -12.611 1.00 81.12 118 GLU A C 1
ATOM 946 O O . GLU A 1 118 ? 19.129 3.410 -12.848 1.00 81.12 118 GLU A O 1
ATOM 951 N N . TYR A 1 119 ? 20.442 5.214 -12.652 1.00 78.44 119 TYR A N 1
ATOM 952 C CA . TYR A 1 119 ? 19.397 6.170 -12.996 1.00 78.44 119 TYR A CA 1
ATOM 953 C C . TYR A 1 119 ? 18.863 5.988 -14.430 1.00 78.44 119 TYR A C 1
ATOM 955 O O . TYR A 1 119 ? 17.656 6.114 -14.670 1.00 78.44 119 TYR A O 1
ATOM 963 N N . ALA A 1 120 ? 19.732 5.667 -15.395 1.00 81.50 120 ALA A N 1
ATOM 964 C CA . ALA A 1 120 ? 19.295 5.330 -16.742 1.00 81.50 120 ALA A CA 1
ATOM 965 C C . ALA A 1 120 ? 18.432 4.061 -16.717 1.00 81.50 120 ALA A C 1
ATOM 967 O O . ALA A 1 120 ? 17.292 4.124 -17.176 1.00 81.50 120 ALA A O 1
ATOM 968 N N . LEU A 1 121 ? 18.903 2.958 -16.119 1.00 86.19 121 LEU A N 1
ATOM 969 C CA . LEU A 1 121 ? 18.132 1.709 -15.979 1.00 86.19 121 LEU A CA 1
ATOM 970 C C . LEU A 1 121 ? 16.737 1.954 -15.394 1.00 86.19 121 LEU A C 1
ATOM 972 O O . LEU A 1 121 ? 15.734 1.564 -15.997 1.00 86.19 121 LEU A O 1
ATOM 976 N N . ALA A 1 122 ? 16.679 2.670 -14.270 1.00 83.69 122 ALA A N 1
ATOM 977 C CA . ALA A 1 122 ? 15.446 3.076 -13.608 1.00 83.69 122 ALA A CA 1
ATOM 978 C C . ALA A 1 122 ? 14.483 3.796 -14.560 1.00 83.69 122 ALA A C 1
ATOM 980 O O . ALA A 1 122 ? 13.303 3.451 -14.648 1.00 83.69 122 ALA A O 1
ATOM 981 N N . THR A 1 123 ? 14.997 4.742 -15.350 1.00 80.56 123 THR A N 1
ATOM 982 C CA . THR A 1 123 ? 14.189 5.493 -16.314 1.00 80.56 123 THR A CA 1
ATOM 983 C C . THR A 1 123 ? 13.585 4.586 -17.390 1.00 80.56 123 THR A C 1
ATOM 985 O O . THR A 1 123 ? 12.399 4.715 -17.697 1.00 80.56 123 THR A O 1
ATOM 988 N N . PHE A 1 124 ? 14.354 3.652 -17.957 1.00 85.00 124 PHE A N 1
ATOM 989 C CA . PHE A 1 124 ? 13.840 2.729 -18.979 1.00 85.00 124 PHE A CA 1
ATOM 990 C C . PHE A 1 124 ? 12.811 1.742 -18.406 1.00 85.00 124 PHE A C 1
ATOM 992 O O . PHE A 1 124 ? 11.763 1.533 -19.023 1.00 85.00 124 PHE A O 1
ATOM 999 N N . ILE A 1 125 ? 13.058 1.194 -17.212 1.00 86.94 125 ILE A N 1
ATOM 1000 C CA . ILE A 1 125 ? 12.113 0.320 -16.495 1.00 86.94 125 ILE A CA 1
ATOM 1001 C C . ILE A 1 125 ? 10.797 1.049 -16.222 1.00 86.94 125 ILE A C 1
ATOM 1003 O O . ILE A 1 125 ? 9.719 0.507 -16.486 1.00 86.94 125 ILE A O 1
ATOM 1007 N N . TYR A 1 126 ? 10.879 2.292 -15.749 1.00 84.50 126 TYR A N 1
ATOM 1008 C CA . TYR A 1 126 ? 9.716 3.132 -15.508 1.00 84.50 126 TYR A CA 1
ATOM 1009 C C . TYR A 1 126 ? 8.889 3.320 -16.790 1.00 84.50 126 TYR A C 1
ATOM 1011 O O . TYR A 1 126 ? 7.677 3.108 -16.772 1.00 84.50 126 TYR A O 1
ATOM 1019 N N . GLN A 1 127 ? 9.515 3.655 -17.929 1.00 79.62 127 GLN A N 1
ATOM 1020 C CA . GLN A 1 127 ? 8.780 3.850 -19.190 1.00 79.62 127 GLN A CA 1
ATOM 1021 C C . GLN A 1 127 ? 8.095 2.570 -19.681 1.00 79.62 127 GLN A C 1
ATOM 1023 O O . GLN A 1 127 ? 6.950 2.617 -20.137 1.00 79.62 127 GLN A O 1
ATOM 1028 N N . LEU A 1 128 ? 8.772 1.424 -19.589 1.00 83.62 128 LEU A N 1
ATOM 1029 C CA . LEU A 1 128 ? 8.190 0.141 -19.988 1.00 83.62 128 LEU A CA 1
ATOM 1030 C C . LEU A 1 128 ? 7.014 -0.240 -19.090 1.00 83.62 128 LEU A C 1
ATOM 1032 O O . LEU A 1 128 ? 5.963 -0.640 -19.587 1.00 83.62 128 LEU A O 1
ATOM 1036 N N . SER A 1 129 ? 7.154 -0.047 -17.782 1.00 86.44 129 SER A N 1
ATOM 1037 C CA . SER A 1 129 ? 6.084 -0.310 -16.817 1.00 86.44 129 SER A CA 1
ATOM 1038 C C . SER A 1 129 ? 4.882 0.607 -17.050 1.00 86.44 129 SER A C 1
ATOM 1040 O O . SER A 1 129 ? 3.743 0.150 -17.009 1.00 86.44 129 SER A O 1
ATOM 1042 N N . LEU A 1 130 ? 5.126 1.872 -17.406 1.00 81.50 130 LEU A N 1
ATOM 1043 C CA . LEU A 1 130 ? 4.087 2.845 -17.740 1.00 81.50 130 LEU A CA 1
ATOM 1044 C C . LEU A 1 130 ? 3.333 2.467 -19.017 1.00 81.50 130 LEU A C 1
ATOM 1046 O O . LEU A 1 130 ? 2.122 2.673 -19.117 1.00 81.50 130 LEU A O 1
ATOM 1050 N N . TYR A 1 131 ? 4.043 1.920 -20.005 1.00 79.75 131 TYR A N 1
ATOM 1051 C CA . TYR A 1 131 ? 3.426 1.368 -21.206 1.00 79.75 131 TYR A CA 1
ATOM 1052 C C . TYR A 1 131 ? 2.518 0.187 -20.866 1.00 79.75 131 TYR A C 1
ATOM 1054 O O . TYR A 1 131 ? 1.376 0.145 -21.329 1.00 79.75 131 TYR A O 1
ATOM 1062 N N . VAL A 1 132 ? 3.028 -0.757 -20.068 1.00 83.00 132 VAL A N 1
ATOM 1063 C CA . VAL A 1 132 ? 2.281 -1.952 -19.666 1.00 83.00 132 VAL A CA 1
ATOM 1064 C C . VAL A 1 132 ? 1.031 -1.563 -18.894 1.00 83.00 132 VAL A C 1
ATOM 1066 O O . VAL A 1 132 ? -0.042 -2.019 -19.256 1.00 83.00 132 VAL A O 1
ATOM 1069 N N . ASP A 1 133 ? 1.138 -0.667 -17.918 1.00 84.44 133 ASP A N 1
ATOM 1070 C CA . ASP A 1 133 ? -0.000 -0.228 -17.109 1.00 84.44 133 ASP A CA 1
ATOM 1071 C C . ASP A 1 133 ? -1.098 0.445 -17.946 1.00 84.44 133 ASP A C 1
ATOM 1073 O O . ASP A 1 133 ? -2.286 0.177 -17.786 1.00 84.44 133 ASP A O 1
ATOM 1077 N N . LYS A 1 134 ? -0.706 1.272 -18.926 1.00 77.25 134 LYS A N 1
ATOM 1078 C CA . LYS A 1 134 ? -1.656 1.934 -19.836 1.00 77.25 134 LYS A CA 1
ATOM 1079 C C . LYS A 1 134 ? -2.287 0.983 -20.849 1.00 77.25 134 LYS A C 1
ATOM 1081 O O . LYS A 1 134 ? -3.339 1.310 -21.414 1.00 77.25 134 LYS A O 1
ATOM 1086 N N . LYS A 1 135 ? -1.671 -0.171 -21.112 1.00 71.44 135 LYS A N 1
ATOM 1087 C CA . LYS A 1 135 ? -2.302 -1.253 -21.864 1.00 71.44 135 LYS A CA 1
ATOM 1088 C C . LYS A 1 135 ? -3.207 -2.029 -20.915 1.00 71.44 135 LYS A C 1
ATOM 1090 O O . LYS A 1 135 ? -2.750 -2.620 -19.955 1.00 71.44 135 LYS A O 1
ATOM 1095 N N . ARG A 1 136 ? -4.506 -2.061 -21.221 1.00 65.94 136 ARG A N 1
ATOM 1096 C CA . ARG A 1 136 ? -5.504 -2.789 -20.423 1.00 65.94 136 ARG A CA 1
ATOM 1097 C C . ARG A 1 136 ? -5.024 -4.223 -20.114 1.00 65.94 136 ARG A C 1
ATOM 1099 O O . ARG A 1 136 ? -4.905 -5.031 -21.034 1.00 65.94 136 ARG A O 1
ATOM 1106 N N . PHE A 1 137 ? -4.783 -4.529 -18.846 1.00 66.50 137 PHE A N 1
ATOM 1107 C CA . PHE A 1 137 ? -4.557 -5.858 -18.291 1.00 66.50 137 PHE A CA 1
ATOM 1108 C C . PHE A 1 137 ? -5.887 -6.429 -17.802 1.00 66.50 137 PHE A C 1
ATOM 1110 O O . PHE A 1 137 ? -6.472 -5.883 -16.885 1.00 66.50 137 PHE A O 1
ATOM 1117 N N . PHE A 1 138 ? -6.375 -7.542 -18.346 1.00 60.94 138 PHE A N 1
ATOM 1118 C CA . PHE A 1 138 ? -7.542 -8.214 -17.762 1.00 60.94 138 PHE A CA 1
ATOM 1119 C C . PHE A 1 138 ? -7.105 -9.165 -16.635 1.00 60.94 138 PHE A C 1
ATOM 1121 O O . PHE A 1 138 ? -6.336 -10.094 -16.913 1.00 60.94 138 PHE A O 1
ATOM 1128 N N . PRO A 1 139 ? -7.614 -9.008 -15.393 1.00 63.50 139 PRO A N 1
ATOM 1129 C CA . PRO A 1 139 ? -7.363 -9.966 -14.321 1.00 63.50 139 PRO A CA 1
ATOM 1130 C C . PRO A 1 139 ? -7.766 -11.377 -14.750 1.00 63.50 139 PRO A C 1
ATOM 1132 O O . PRO A 1 139 ? -8.819 -11.569 -15.365 1.00 63.50 139 PRO A O 1
ATOM 1135 N N . ARG A 1 140 ? -6.951 -12.387 -14.416 1.00 63.22 140 ARG A N 1
ATOM 1136 C CA . ARG A 1 140 ? -7.200 -13.785 -14.829 1.00 63.22 140 ARG A CA 1
ATOM 1137 C C . ARG A 1 140 ? -8.588 -14.273 -14.406 1.00 63.22 140 ARG A C 1
ATOM 1139 O O . ARG A 1 140 ? -9.268 -14.922 -15.195 1.00 63.22 140 ARG A O 1
ATOM 1146 N N . GLU A 1 141 ? -9.021 -13.892 -13.210 1.00 63.91 141 GLU A N 1
ATOM 1147 C CA . GLU A 1 141 ? -10.332 -14.207 -12.625 1.00 63.91 141 GLU A CA 1
ATOM 1148 C C . GLU A 1 141 ? -11.507 -13.615 -13.424 1.00 63.91 141 GLU A C 1
ATOM 1150 O O . GLU A 1 141 ? -12.615 -14.148 -13.407 1.00 63.91 141 GLU A O 1
ATOM 1155 N N . LYS A 1 142 ? -11.276 -12.526 -14.169 1.00 63.78 142 LYS A N 1
ATOM 1156 C CA . LYS A 1 142 ? -12.297 -11.833 -14.970 1.00 63.78 142 LYS A CA 1
ATOM 1157 C C . LYS A 1 142 ? -12.317 -12.258 -16.439 1.00 63.78 142 LYS A C 1
ATOM 1159 O O . LYS A 1 142 ? -13.222 -11.870 -17.173 1.00 63.78 142 LYS A O 1
ATOM 1164 N N . LYS A 1 143 ? -11.393 -13.129 -16.856 1.00 67.75 143 LYS A N 1
ATOM 1165 C CA . LYS A 1 143 ? -11.305 -13.635 -18.235 1.00 67.75 143 LYS A CA 1
ATOM 1166 C C . LYS A 1 143 ? -12.536 -14.450 -18.652 1.00 67.75 143 LYS A C 1
ATOM 1168 O O . LYS A 1 143 ? -12.947 -14.397 -19.806 1.00 67.75 143 LYS A O 1
ATOM 1173 N N . PHE A 1 144 ? -13.148 -15.176 -17.714 1.00 67.75 144 PHE A N 1
ATOM 1174 C CA . PHE A 1 144 ? -14.393 -15.912 -17.963 1.00 67.75 144 PHE A CA 1
ATOM 1175 C C . PHE A 1 144 ? -15.582 -14.967 -18.203 1.00 67.75 144 PHE A C 1
ATOM 1177 O O . PHE A 1 144 ? -16.355 -15.171 -19.133 1.00 67.75 144 PHE A O 1
ATOM 1184 N N . TYR A 1 145 ? -15.680 -13.886 -17.423 1.00 67.50 145 TYR A N 1
ATOM 1185 C CA . TYR A 1 145 ? -16.713 -12.861 -17.598 1.00 67.50 145 TYR A CA 1
ATOM 1186 C C . TYR A 1 145 ? -16.566 -12.124 -18.933 1.00 67.50 145 TYR A C 1
ATOM 1188 O O . TYR A 1 145 ? -17.561 -11.888 -19.606 1.00 67.50 145 TYR A O 1
ATOM 1196 N N . GLU A 1 146 ? -15.333 -11.831 -19.359 1.00 70.81 146 GLU A N 1
ATOM 1197 C CA . GLU A 1 146 ? -15.070 -11.253 -20.683 1.00 70.81 146 GLU A CA 1
ATOM 1198 C C . GLU A 1 146 ? -15.547 -12.177 -21.815 1.00 70.81 146 GLU A C 1
ATOM 1200 O O . GLU A 1 146 ? -16.199 -11.718 -22.751 1.00 70.81 146 GLU A O 1
ATOM 1205 N N . LEU A 1 147 ? -15.245 -13.479 -21.735 1.00 71.88 147 LEU A N 1
ATOM 1206 C CA . LEU A 1 147 ? -15.701 -14.456 -22.729 1.00 71.88 147 LEU A CA 1
ATOM 1207 C C . LEU A 1 147 ? -17.228 -14.523 -22.789 1.00 71.88 147 LEU A C 1
ATOM 1209 O O . LEU A 1 147 ? -17.783 -14.524 -23.884 1.00 71.88 147 LEU A O 1
ATOM 1213 N N . ASN A 1 148 ? -17.898 -14.505 -21.637 1.00 71.56 148 ASN A N 1
ATOM 1214 C CA . ASN A 1 148 ? -19.357 -14.495 -21.584 1.00 71.56 148 ASN A CA 1
ATOM 1215 C C . ASN A 1 148 ? -19.930 -13.211 -22.190 1.00 71.56 148 ASN A C 1
ATOM 1217 O O . ASN A 1 148 ? -20.839 -13.295 -23.008 1.00 71.56 148 ASN A O 1
ATOM 1221 N N . CYS A 1 149 ? -19.370 -12.040 -21.875 1.00 73.12 149 CYS A N 1
ATOM 1222 C CA . CYS A 1 149 ? -19.805 -10.780 -22.479 1.00 73.12 149 CYS A CA 1
ATOM 1223 C C . CYS A 1 149 ? -19.650 -10.778 -24.003 1.00 73.12 149 CYS A C 1
ATOM 1225 O O . CYS A 1 149 ? -20.570 -10.370 -24.700 1.00 73.12 149 CYS A O 1
ATOM 1227 N N . ARG A 1 150 ? -18.559 -11.346 -24.538 1.00 68.44 150 ARG A N 1
ATOM 1228 C CA . ARG A 1 150 ? -18.383 -11.496 -25.993 1.00 68.44 150 ARG A CA 1
ATOM 1229 C C . ARG A 1 150 ? -19.441 -12.392 -26.643 1.00 68.44 150 ARG A C 1
ATOM 1231 O O . ARG A 1 150 ? -19.805 -12.145 -27.787 1.00 68.44 150 ARG A O 1
ATOM 1238 N N . VAL A 1 151 ? -19.908 -13.431 -25.945 1.00 65.31 151 VAL A N 1
ATOM 1239 C CA . VAL A 1 151 ? -21.003 -14.293 -26.424 1.00 65.31 151 VAL A CA 1
ATOM 1240 C C . VAL A 1 151 ? -22.331 -13.530 -26.384 1.00 65.31 151 VAL A C 1
ATOM 1242 O O . VAL A 1 151 ? -23.043 -13.505 -27.386 1.00 65.31 151 VAL A O 1
ATOM 1245 N N . PHE A 1 152 ? -22.628 -12.821 -25.291 1.00 61.19 152 PHE A N 1
ATOM 1246 C CA . PHE A 1 152 ? -23.861 -12.034 -25.153 1.00 61.19 152 PHE A CA 1
ATOM 1247 C C . PHE A 1 152 ? -23.971 -10.881 -26.163 1.00 61.19 152 PHE A C 1
ATOM 1249 O O . PHE A 1 152 ? -25.041 -10.693 -26.749 1.00 61.19 152 PHE A O 1
ATOM 1256 N N . ASP A 1 153 ? -22.867 -10.176 -26.425 1.00 60.91 153 ASP A N 1
ATOM 1257 C CA . ASP A 1 153 ? -22.783 -9.113 -27.438 1.00 60.91 153 ASP A CA 1
ATOM 1258 C C . ASP A 1 153 ? -23.064 -9.634 -28.858 1.00 60.91 153 ASP A C 1
ATOM 1260 O O . ASP A 1 153 ? -23.473 -8.873 -29.735 1.00 60.91 153 ASP A O 1
ATOM 1264 N N . SER A 1 154 ? -22.844 -10.932 -29.102 1.00 57.66 154 SER A N 1
ATOM 1265 C CA . SER A 1 154 ? -23.077 -11.559 -30.407 1.00 57.66 154 SER A CA 1
ATOM 1266 C C . SER A 1 154 ? -24.513 -12.059 -30.613 1.00 57.66 154 SER A C 1
ATOM 1268 O O . SER A 1 154 ? -24.930 -12.227 -31.758 1.00 57.66 154 SER A O 1
ATOM 1270 N N . GLU A 1 155 ? -25.281 -12.259 -29.536 1.00 58.66 155 GLU A N 1
ATOM 1271 C CA . GLU A 1 155 ? -26.605 -12.902 -29.586 1.00 58.66 155 GLU A CA 1
ATOM 1272 C C . GLU A 1 155 ? -27.782 -11.954 -29.299 1.00 58.66 155 GLU A C 1
ATOM 1274 O O . GLU A 1 155 ? -28.912 -12.259 -29.685 1.00 58.66 155 GLU A O 1
ATOM 1279 N N . THR A 1 156 ? -27.568 -10.798 -28.656 1.00 52.75 156 THR A N 1
ATOM 1280 C CA . THR A 1 156 ? -28.677 -9.921 -28.229 1.00 52.75 156 THR A CA 1
ATOM 1281 C C . THR A 1 156 ? -28.378 -8.426 -28.358 1.00 52.75 156 THR A C 1
ATOM 1283 O O . THR A 1 156 ? -27.296 -7.961 -28.033 1.00 52.75 156 THR A O 1
ATOM 1286 N N . THR A 1 157 ? -29.382 -7.633 -28.757 1.00 54.44 157 THR A N 1
ATOM 1287 C CA . THR A 1 157 ? -29.370 -6.154 -28.703 1.00 54.44 157 THR A CA 1
ATOM 1288 C C . THR A 1 157 ? -29.739 -5.599 -27.317 1.00 54.44 157 THR A C 1
ATOM 1290 O O . THR A 1 157 ? -30.099 -4.428 -27.196 1.00 54.44 157 THR A O 1
ATOM 1293 N N . SER A 1 158 ? -29.737 -6.425 -26.263 1.00 52.53 158 SER A N 1
ATOM 1294 C CA . SER A 1 158 ? -30.051 -5.970 -24.906 1.00 52.53 158 SER A CA 1
ATOM 1295 C C . SER A 1 158 ? -28.794 -5.454 -24.213 1.00 52.53 158 SER A C 1
ATOM 1297 O O . SER A 1 158 ? -27.844 -6.213 -24.045 1.00 52.53 158 SER A O 1
ATOM 1299 N N . ASN A 1 159 ? -28.818 -4.197 -23.761 1.00 59.50 159 ASN A N 1
ATOM 1300 C CA . ASN A 1 159 ? -27.752 -3.602 -22.951 1.00 59.50 159 ASN A CA 1
ATOM 1301 C C . ASN A 1 159 ? -27.558 -4.407 -21.659 1.00 59.50 159 ASN A C 1
ATOM 1303 O O . ASN A 1 159 ? -28.310 -4.245 -20.691 1.00 59.50 159 ASN A O 1
ATOM 1307 N N . ASN A 1 160 ? -26.546 -5.271 -21.630 1.00 69.75 160 ASN A N 1
ATOM 1308 C CA . ASN A 1 160 ? -26.103 -5.886 -20.394 1.00 69.75 160 ASN A CA 1
ATOM 1309 C C . ASN A 1 160 ? -25.235 -4.869 -19.646 1.00 69.75 160 ASN A C 1
ATOM 1311 O O . ASN A 1 160 ? -24.039 -4.739 -19.902 1.00 69.75 160 ASN A O 1
ATOM 1315 N N . LEU A 1 161 ? -25.849 -4.174 -18.686 1.00 70.44 161 LEU A N 1
ATOM 1316 C CA . LEU A 1 161 ? -25.198 -3.151 -17.865 1.00 70.44 161 LEU A CA 1
ATOM 1317 C C . LEU A 1 161 ? -23.927 -3.667 -17.162 1.00 70.44 161 LEU A C 1
ATOM 1319 O O . LEU A 1 161 ? -23.025 -2.887 -16.858 1.00 70.44 161 LEU A O 1
ATOM 1323 N N . GLU A 1 162 ? -23.843 -4.968 -16.878 1.00 68.88 162 GLU A N 1
ATOM 1324 C CA . GLU A 1 162 ? -22.664 -5.586 -16.275 1.00 68.88 162 GLU A CA 1
ATOM 1325 C C . GLU A 1 162 ? -21.518 -5.712 -17.286 1.00 68.88 162 GLU A C 1
ATOM 1327 O O . GLU A 1 162 ? -20.394 -5.311 -16.979 1.00 68.88 162 GLU A O 1
ATOM 1332 N N . CYS A 1 163 ? -21.804 -6.152 -18.514 1.00 72.00 163 CYS A N 1
ATOM 1333 C CA . CYS A 1 163 ? -20.827 -6.157 -19.604 1.00 72.00 163 CYS A CA 1
ATOM 1334 C C . CYS A 1 163 ? -20.406 -4.738 -19.996 1.00 72.00 163 CYS A C 1
ATOM 1336 O O . CYS A 1 163 ? -19.211 -4.473 -20.114 1.00 72.00 163 CYS A O 1
ATOM 1338 N N . ASP A 1 164 ? -21.342 -3.788 -20.062 1.00 70.31 164 ASP A N 1
ATOM 1339 C CA . ASP A 1 164 ? -21.033 -2.374 -20.298 1.00 70.31 164 ASP A CA 1
ATOM 1340 C C . ASP A 1 164 ? -20.061 -1.828 -19.244 1.00 70.31 164 ASP A C 1
ATOM 1342 O O . ASP A 1 164 ? -19.059 -1.191 -19.576 1.00 70.31 164 ASP A O 1
ATOM 1346 N N . ARG A 1 165 ? -20.300 -2.122 -17.960 1.00 71.06 165 ARG A N 1
ATOM 1347 C CA . ARG A 1 165 ? -19.392 -1.738 -16.866 1.00 71.06 165 ARG A CA 1
ATOM 1348 C C . ARG A 1 165 ? -18.025 -2.413 -16.987 1.00 71.06 165 ARG A C 1
ATOM 1350 O O . ARG A 1 165 ? -17.008 -1.748 -16.781 1.00 71.06 165 ARG A O 1
ATOM 1357 N N . LEU A 1 166 ? -17.980 -3.700 -17.340 1.00 70.25 166 LEU A N 1
ATOM 1358 C CA . LEU A 1 166 ? -16.731 -4.438 -17.566 1.00 70.25 166 LEU A CA 1
ATOM 1359 C C . LEU A 1 166 ? -15.924 -3.861 -18.743 1.00 70.25 166 LEU A C 1
ATOM 1361 O O . LEU A 1 166 ? -14.698 -3.761 -18.645 1.00 70.25 166 LEU A O 1
ATOM 1365 N N . HIS A 1 167 ? -16.591 -3.440 -19.823 1.00 67.50 167 HIS A N 1
ATOM 1366 C CA . HIS A 1 167 ? -15.970 -2.827 -21.002 1.00 67.50 167 HIS A CA 1
ATOM 1367 C C . HIS A 1 167 ? -15.537 -1.370 -20.778 1.00 67.50 167 HIS A C 1
ATOM 1369 O O . HIS A 1 167 ? -14.536 -0.929 -21.357 1.00 67.50 167 HIS A O 1
ATOM 1375 N N . GLN A 1 168 ? -16.260 -0.624 -19.935 1.00 64.94 168 GLN A N 1
ATOM 1376 C CA . GLN A 1 168 ? -15.923 0.753 -19.558 1.00 64.94 168 GLN A CA 1
ATOM 1377 C C . GLN A 1 168 ? -14.737 0.828 -18.590 1.00 64.94 168 GLN A C 1
ATOM 1379 O O . GLN A 1 168 ? -13.997 1.817 -18.609 1.00 64.94 168 GLN A O 1
ATOM 1384 N N . LYS A 1 169 ? -14.516 -0.204 -17.763 1.00 67.44 169 LYS A N 1
ATOM 1385 C CA . LYS A 1 169 ? -13.384 -0.233 -16.835 1.00 67.44 169 LYS A CA 1
ATOM 1386 C C . LYS A 1 169 ? -12.070 -0.311 -17.619 1.00 67.44 169 LYS A C 1
ATOM 1388 O O . LYS A 1 169 ? -11.820 -1.235 -18.394 1.00 67.44 169 LYS A O 1
ATOM 1393 N N . LYS A 1 170 ? -11.206 0.689 -17.432 1.00 64.44 170 LYS A N 1
ATOM 1394 C CA . LYS A 1 170 ? -9.813 0.606 -17.872 1.00 64.44 170 LYS A CA 1
ATOM 1395 C C . LYS A 1 170 ? -9.115 -0.298 -16.872 1.00 64.44 170 LYS A C 1
ATOM 1397 O O . LYS A 1 170 ? -8.936 0.066 -15.722 1.00 64.44 170 LYS A O 1
ATOM 1402 N N . TRP A 1 171 ? -8.813 -1.515 -17.284 1.00 72.00 171 TRP A N 1
ATOM 1403 C CA . TRP A 1 171 ? -8.131 -2.449 -16.409 1.00 72.00 171 TRP A CA 1
ATOM 1404 C C . TRP A 1 171 ? -6.633 -2.140 -16.415 1.00 72.00 171 TRP A C 1
ATOM 1406 O O . TRP A 1 171 ? -5.890 -2.711 -17.197 1.00 72.00 171 TRP A O 1
ATOM 1416 N N . MET A 1 172 ? -6.207 -1.148 -15.644 1.00 83.25 172 MET A N 1
ATOM 1417 C CA . MET A 1 172 ? -4.789 -0.857 -15.409 1.00 83.25 172 MET A CA 1
ATOM 1418 C C . MET A 1 172 ? -4.363 -1.548 -14.112 1.00 83.25 172 MET A C 1
ATOM 1420 O O . MET A 1 172 ? -5.205 -1.763 -13.239 1.00 83.25 172 MET A O 1
ATOM 1424 N N . TYR A 1 173 ? -3.082 -1.881 -13.954 1.00 86.62 173 TYR A N 1
ATOM 1425 C CA . TYR A 1 173 ? -2.586 -2.353 -12.657 1.00 86.62 173 TYR A CA 1
ATOM 1426 C C . TYR A 1 173 ? -2.741 -1.255 -11.601 1.00 86.62 173 TYR A C 1
ATOM 1428 O O . TYR A 1 173 ? -3.116 -1.542 -10.469 1.00 86.62 173 TYR A O 1
ATOM 1436 N N . SER A 1 174 ? -2.545 0.007 -11.992 1.00 83.81 174 SER A N 1
ATOM 1437 C CA . SER A 1 174 ? -2.817 1.183 -11.158 1.00 83.81 174 SER A CA 1
ATOM 1438 C C . SER A 1 174 ? -4.298 1.402 -10.814 1.00 83.81 174 SER A C 1
ATOM 1440 O O . SER A 1 174 ? -4.590 2.147 -9.879 1.00 83.81 174 SER A O 1
ATOM 1442 N N . ASP A 1 175 ? -5.223 0.734 -11.513 1.00 81.44 175 ASP A N 1
ATOM 1443 C CA . ASP A 1 175 ? -6.669 0.748 -11.247 1.00 81.44 175 ASP A CA 1
ATOM 1444 C C . ASP A 1 175 ? -7.163 -0.540 -10.551 1.00 81.44 175 ASP A C 1
ATOM 1446 O O . ASP A 1 175 ? -8.359 -0.666 -10.253 1.00 81.44 175 ASP A O 1
ATOM 1450 N N . ASP A 1 176 ? -6.276 -1.506 -10.280 1.00 84.50 176 ASP A N 1
ATOM 1451 C CA . ASP A 1 176 ? -6.616 -2.710 -9.522 1.00 84.50 176 ASP A CA 1
ATOM 1452 C C . ASP A 1 176 ? -6.929 -2.326 -8.061 1.00 84.50 176 ASP A C 1
ATOM 1454 O O . ASP A 1 176 ? -6.087 -1.716 -7.393 1.00 84.50 176 ASP A O 1
ATOM 1458 N N . PRO A 1 177 ? -8.116 -2.671 -7.520 1.00 85.38 177 PRO A N 1
ATOM 1459 C CA . PRO A 1 177 ? -8.446 -2.410 -6.122 1.00 85.38 177 PRO A CA 1
ATOM 1460 C C . PRO A 1 177 ? -7.398 -2.928 -5.129 1.00 85.38 177 PRO A C 1
ATOM 1462 O O . PRO A 1 177 ? -7.126 -2.252 -4.138 1.00 85.38 177 PRO A O 1
ATOM 1465 N N . LYS A 1 178 ? -6.792 -4.097 -5.387 1.00 89.69 178 LYS A N 1
ATOM 1466 C CA . LYS A 1 178 ? -5.770 -4.694 -4.513 1.00 89.69 178 LYS A CA 1
ATOM 1467 C C . LYS A 1 178 ? -4.507 -3.836 -4.510 1.00 89.69 178 LYS A C 1
ATOM 1469 O O . LYS A 1 178 ? -3.995 -3.496 -3.449 1.00 89.69 178 LYS A O 1
ATOM 1474 N N . PHE A 1 179 ? -4.064 -3.392 -5.685 1.00 89.44 179 PHE A N 1
ATOM 1475 C CA . PHE A 1 179 ? -2.946 -2.457 -5.805 1.00 89.44 179 PHE A CA 1
ATOM 1476 C C . PHE A 1 179 ? -3.238 -1.117 -5.118 1.00 89.44 179 PHE A C 1
ATOM 1478 O O . PHE A 1 179 ? -2.404 -0.609 -4.371 1.00 89.44 179 PHE A O 1
ATOM 1485 N N . LEU A 1 180 ? -4.431 -0.557 -5.335 1.00 84.50 180 LEU A N 1
ATOM 1486 C CA . LEU A 1 180 ? -4.835 0.730 -4.766 1.00 84.50 180 LEU A CA 1
ATOM 1487 C C . LEU A 1 180 ? -4.856 0.714 -3.237 1.00 84.50 180 LEU A C 1
ATOM 1489 O O . LEU A 1 180 ? -4.422 1.680 -2.619 1.00 84.50 180 LEU A O 1
ATOM 1493 N N . VAL A 1 181 ? -5.325 -0.373 -2.623 1.00 86.81 181 VAL A N 1
ATOM 1494 C CA . VAL A 1 181 ? -5.327 -0.509 -1.162 1.00 86.81 181 VAL A CA 1
ATOM 1495 C C . VAL A 1 181 ? -3.909 -0.607 -0.595 1.00 86.81 181 VAL A C 1
ATOM 1497 O O . VAL A 1 181 ? -3.651 -0.081 0.483 1.00 86.81 181 VAL A O 1
ATOM 1500 N N . LEU A 1 182 ? -2.980 -1.244 -1.310 1.00 87.81 182 LEU A N 1
ATOM 1501 C CA . LEU A 1 182 ? -1.577 -1.321 -0.895 1.00 87.81 182 LEU A CA 1
ATOM 1502 C C . LEU A 1 182 ? -0.801 -0.025 -1.129 1.00 87.81 182 LEU A C 1
ATOM 1504 O O . LEU A 1 182 ? 0.194 0.238 -0.450 1.00 87.81 182 LEU A O 1
ATOM 1508 N N . ASN A 1 183 ? -1.248 0.789 -2.080 1.00 81.44 183 ASN A N 1
ATOM 1509 C CA . ASN A 1 183 ? -0.701 2.108 -2.325 1.00 81.44 183 ASN A CA 1
ATOM 1510 C C . ASN A 1 183 ? -1.271 3.126 -1.323 1.00 81.44 183 ASN A C 1
ATOM 1512 O O . ASN A 1 183 ? -2.068 3.993 -1.678 1.00 81.44 183 ASN A O 1
ATOM 1516 N N . PHE A 1 184 ? -0.805 3.075 -0.072 1.00 65.75 184 PHE A N 1
ATOM 1517 C CA . PHE A 1 184 ? -1.162 4.056 0.968 1.00 65.75 184 PHE A CA 1
ATOM 1518 C C . PHE A 1 184 ? -0.7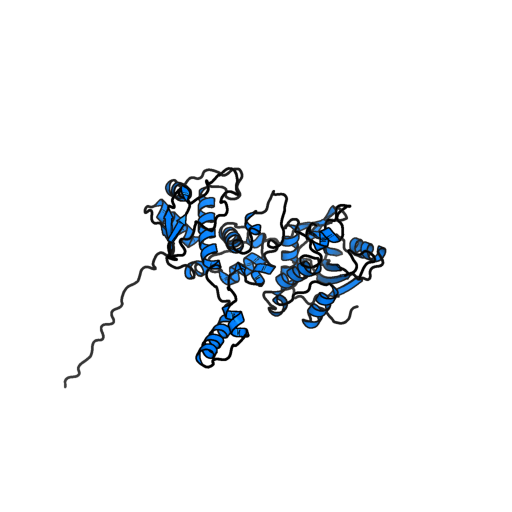75 5.496 0.602 1.00 65.75 184 PHE A C 1
ATOM 1520 O O . PHE A 1 184 ? -1.190 6.438 1.277 1.00 65.75 184 PHE A O 1
ATOM 1527 N N . ASN A 1 185 ? -0.025 5.665 -0.489 1.00 59.03 185 ASN A N 1
ATOM 1528 C CA . ASN A 1 185 ? 0.476 6.943 -0.930 1.00 59.03 185 ASN A CA 1
ATOM 1529 C C . ASN A 1 185 ? -0.489 7.721 -1.857 1.00 59.03 185 ASN A C 1
ATOM 1531 O O . ASN A 1 185 ? -0.183 8.822 -2.297 1.00 59.03 185 ASN A O 1
ATOM 1535 N N . SER A 1 186 ? -1.671 7.191 -2.191 1.00 51.88 186 SER A N 1
ATOM 1536 C CA . SER A 1 186 ? -2.559 7.851 -3.166 1.00 51.88 186 SER A CA 1
ATOM 1537 C C . SER A 1 186 ? -3.325 9.084 -2.664 1.00 51.88 186 SER A C 1
ATOM 1539 O O . SER A 1 186 ? -3.845 9.814 -3.503 1.00 51.88 186 SER A O 1
ATOM 1541 N N . ASP A 1 187 ? -3.424 9.323 -1.347 1.00 50.31 187 ASP A N 1
ATOM 1542 C CA . ASP A 1 187 ? -4.347 10.327 -0.757 1.00 50.31 187 ASP A CA 1
ATOM 1543 C C . ASP A 1 187 ? -3.677 11.350 0.188 1.00 50.31 187 ASP A C 1
ATOM 1545 O O . ASP A 1 187 ? -4.310 11.983 1.041 1.00 50.31 187 ASP A O 1
ATOM 1549 N N . ILE A 1 188 ? -2.366 11.514 0.065 1.00 47.53 188 ILE A N 1
ATOM 1550 C CA . ILE A 1 188 ? -1.538 12.365 0.926 1.00 47.53 188 ILE A CA 1
ATOM 1551 C C . ILE A 1 188 ? -0.925 13.460 0.056 1.00 47.53 188 ILE A C 1
ATOM 1553 O O . ILE A 1 188 ? -0.339 13.162 -0.983 1.00 47.53 188 ILE A O 1
ATOM 1557 N N . TYR A 1 189 ? -1.068 14.718 0.472 1.00 40.31 189 TYR A N 1
ATOM 1558 C CA . TYR A 1 189 ? -0.710 15.867 -0.364 1.00 40.31 189 TYR A CA 1
ATOM 1559 C C . TYR A 1 189 ? 0.478 16.701 0.125 1.00 40.31 189 TYR A C 1
ATOM 1561 O O . TYR A 1 189 ? 0.766 17.708 -0.511 1.00 40.31 189 TYR A O 1
ATOM 1569 N N . ASP A 1 190 ? 1.205 16.323 1.180 1.00 37.66 190 ASP A N 1
ATOM 1570 C CA . ASP A 1 190 ? 2.387 17.103 1.594 1.00 37.66 190 ASP A CA 1
ATOM 1571 C C . ASP A 1 190 ? 3.183 16.369 2.667 1.00 37.66 190 ASP A C 1
ATOM 1573 O O . ASP A 1 190 ? 2.584 15.888 3.626 1.00 37.66 190 ASP A O 1
ATOM 1577 N N . LEU A 1 191 ? 4.508 16.307 2.527 1.00 42.00 191 LEU A N 1
ATOM 1578 C CA . LEU A 1 191 ? 5.413 15.656 3.473 1.00 42.00 191 LEU A CA 1
ATOM 1579 C C . LEU A 1 191 ? 6.762 16.356 3.532 1.00 42.00 191 LEU A C 1
ATOM 1581 O O . LEU A 1 191 ? 7.221 16.873 2.527 1.00 42.00 191 LEU A O 1
ATOM 1585 N N . ASP A 1 192 ? 7.407 16.318 4.697 1.00 38.03 192 ASP A N 1
ATOM 1586 C CA . ASP A 1 192 ? 8.824 16.652 4.865 1.00 38.03 192 ASP A CA 1
ATOM 1587 C C . ASP A 1 192 ? 9.704 15.461 4.425 1.00 38.03 192 ASP A C 1
ATOM 1589 O O . ASP A 1 192 ? 9.300 14.302 4.530 1.00 38.03 192 ASP A O 1
ATOM 1593 N N . TRP A 1 193 ? 10.867 15.736 3.831 1.00 50.88 193 TRP A N 1
ATOM 1594 C CA . TRP A 1 193 ? 11.310 15.041 2.609 1.00 50.88 193 TRP A CA 1
ATOM 1595 C C . TRP A 1 193 ? 12.526 14.103 2.724 1.00 50.88 193 TRP A C 1
ATOM 1597 O O . TRP A 1 193 ? 13.223 13.916 1.724 1.00 50.88 193 TRP A O 1
ATOM 1607 N N . SER A 1 194 ? 12.838 13.517 3.883 1.00 45.19 194 SER A N 1
ATOM 1608 C CA . SER A 1 194 ? 14.147 12.854 4.021 1.00 45.19 194 SER A CA 1
ATOM 1609 C C . SER A 1 194 ? 14.267 11.461 3.381 1.00 45.19 194 SER A C 1
ATOM 1611 O O . SER A 1 194 ? 15.352 11.158 2.896 1.00 45.19 194 SER A O 1
ATOM 1613 N N . ASP A 1 195 ? 13.208 10.632 3.297 1.00 47.16 195 ASP A N 1
ATOM 1614 C CA . ASP A 1 195 ? 13.408 9.186 3.013 1.00 47.16 195 ASP A CA 1
ATOM 1615 C C . ASP A 1 195 ? 12.500 8.507 1.955 1.00 47.16 195 ASP A C 1
ATOM 1617 O O . ASP A 1 195 ? 12.826 7.414 1.471 1.00 47.16 195 ASP A O 1
ATOM 1621 N N . GLN A 1 196 ? 11.386 9.117 1.525 1.00 54.84 196 GLN A N 1
ATOM 1622 C CA . GLN A 1 196 ? 10.460 8.519 0.539 1.00 54.84 196 GLN A CA 1
ATOM 1623 C C . GLN A 1 196 ? 10.454 9.240 -0.818 1.00 54.84 196 GLN A C 1
ATOM 1625 O O . GLN A 1 196 ? 10.548 10.461 -0.912 1.00 54.84 196 GLN A O 1
ATOM 1630 N N . ASP A 1 197 ? 10.337 8.464 -1.902 1.00 59.25 197 ASP A N 1
ATOM 1631 C CA . ASP A 1 197 ? 10.352 8.992 -3.269 1.00 59.25 197 ASP A CA 1
ATOM 1632 C C . ASP A 1 197 ? 9.044 9.711 -3.591 1.00 59.25 197 ASP A C 1
ATOM 1634 O O . ASP A 1 197 ? 7.973 9.097 -3.633 1.00 59.25 197 ASP A O 1
ATOM 1638 N N . ARG A 1 198 ? 9.152 11.013 -3.879 1.00 61.25 198 ARG A N 1
ATOM 1639 C CA . ARG A 1 198 ? 8.040 11.879 -4.296 1.00 61.25 198 ARG A CA 1
ATOM 1640 C C . ARG A 1 198 ? 7.252 11.312 -5.480 1.00 61.25 198 ARG A C 1
ATOM 1642 O O . ARG A 1 198 ? 6.085 11.652 -5.655 1.00 61.25 198 ARG A O 1
ATOM 1649 N N . ARG A 1 199 ? 7.848 10.419 -6.279 1.00 61.62 199 ARG A N 1
ATOM 1650 C CA . ARG A 1 199 ? 7.187 9.832 -7.444 1.00 61.62 199 ARG A CA 1
ATOM 1651 C C . ARG A 1 199 ? 6.037 8.881 -7.102 1.00 61.62 199 ARG A C 1
ATOM 1653 O O . ARG A 1 199 ? 5.129 8.717 -7.917 1.00 61.62 199 ARG A O 1
ATOM 1660 N N . LEU A 1 200 ? 6.017 8.317 -5.892 1.00 60.53 200 LEU A N 1
ATOM 1661 C CA . LEU A 1 200 ? 4.896 7.494 -5.415 1.00 60.53 200 LEU A CA 1
ATOM 1662 C C . LEU A 1 200 ? 3.589 8.295 -5.234 1.00 60.53 200 LEU A C 1
ATOM 1664 O O . LEU A 1 200 ? 2.529 7.695 -5.086 1.00 60.53 200 LEU A O 1
ATOM 1668 N N . TRP A 1 201 ? 3.653 9.629 -5.301 1.00 59.62 201 TRP A N 1
ATOM 1669 C CA . TRP A 1 201 ? 2.555 10.548 -4.977 1.00 59.62 201 TRP A CA 1
ATOM 1670 C C . TRP A 1 201 ? 1.992 11.294 -6.200 1.00 59.62 201 TRP A C 1
ATOM 1672 O O . TRP A 1 201 ? 1.086 12.111 -6.082 1.00 59.62 201 TRP A O 1
ATOM 1682 N N . LEU A 1 202 ? 2.498 11.020 -7.406 1.00 57.38 202 LEU A N 1
ATOM 1683 C CA . LEU A 1 202 ? 2.214 11.790 -8.634 1.00 57.38 202 LEU A CA 1
ATOM 1684 C C . LEU A 1 202 ? 0.876 11.471 -9.303 1.00 57.38 202 LEU A C 1
ATOM 1686 O O . LEU A 1 202 ? 0.645 11.810 -10.465 1.00 57.38 202 LEU A O 1
ATOM 1690 N N . GLY A 1 203 ? -0.011 10.817 -8.563 1.00 60.09 2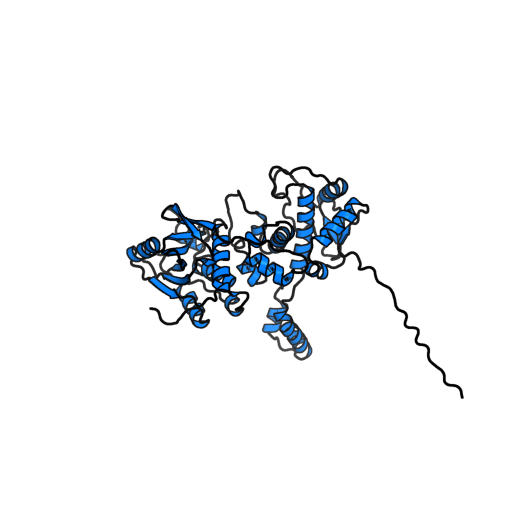03 GLY A N 1
ATOM 1691 C CA . GLY A 1 203 ? -1.277 10.312 -9.060 1.00 60.09 203 GLY A CA 1
ATOM 1692 C C . GLY A 1 203 ? -1.190 8.886 -9.604 1.00 60.09 203 GLY A C 1
ATOM 1693 O O . GLY A 1 203 ? -0.126 8.275 -9.739 1.00 60.09 203 GLY A O 1
ATOM 1694 N N . LYS A 1 204 ? -2.374 8.344 -9.896 1.00 64.75 204 LYS A N 1
ATOM 1695 C CA . LYS A 1 204 ? -2.579 6.937 -10.268 1.00 64.75 204 LYS A CA 1
ATOM 1696 C C . LYS A 1 204 ? -1.815 6.531 -11.529 1.00 64.75 204 LYS A C 1
ATOM 1698 O O . LYS A 1 204 ? -1.285 5.431 -11.588 1.00 64.75 204 LYS A O 1
ATOM 1703 N N . ASP A 1 205 ? -1.666 7.448 -12.480 1.00 66.12 205 ASP A N 1
ATOM 1704 C CA . ASP A 1 205 ? -1.112 7.166 -13.808 1.00 66.12 205 ASP A CA 1
ATOM 1705 C C . ASP A 1 205 ? 0.379 6.783 -13.826 1.00 66.12 205 ASP A C 1
ATOM 1707 O O . ASP A 1 205 ? 0.870 6.348 -14.866 1.00 66.12 205 ASP A O 1
ATOM 1711 N N . SER A 1 206 ? 1.126 6.989 -12.737 1.00 73.31 206 SER A N 1
ATOM 1712 C CA . SER A 1 206 ? 2.577 6.736 -12.679 1.00 73.31 206 SER A CA 1
ATOM 1713 C C . SER A 1 206 ? 3.009 5.810 -11.551 1.00 73.31 206 SER A C 1
ATOM 1715 O O . SER A 1 206 ? 4.089 5.224 -11.628 1.00 73.31 206 SER A O 1
ATOM 1717 N N . VAL A 1 207 ? 2.197 5.664 -10.504 1.00 79.44 207 VAL A N 1
ATOM 1718 C CA . VAL A 1 207 ? 2.622 5.007 -9.261 1.00 79.44 207 VAL A CA 1
ATOM 1719 C C . VAL A 1 207 ? 2.989 3.533 -9.459 1.00 79.44 207 VAL A C 1
ATOM 1721 O O . VAL A 1 207 ? 3.964 3.068 -8.874 1.00 79.44 207 VAL A O 1
ATOM 1724 N N . PHE A 1 208 ? 2.302 2.818 -10.356 1.00 86.62 208 PHE A N 1
ATOM 1725 C CA . PHE A 1 208 ? 2.671 1.444 -10.714 1.00 86.62 208 PHE A CA 1
ATOM 1726 C C . PHE A 1 208 ? 4.096 1.368 -11.270 1.00 86.62 208 PHE A C 1
ATOM 1728 O O . PHE A 1 208 ? 4.873 0.497 -10.895 1.00 86.62 208 PHE A O 1
ATOM 1735 N N . SER A 1 209 ? 4.471 2.321 -12.123 1.00 85.62 209 SER A N 1
ATOM 1736 C CA . SER A 1 209 ? 5.794 2.345 -12.756 1.00 85.62 209 SER A CA 1
ATOM 1737 C C . SER A 1 209 ? 6.902 2.642 -11.756 1.00 85.62 209 SER A C 1
ATOM 1739 O O . SER A 1 209 ? 7.999 2.104 -11.873 1.00 85.62 209 SER A O 1
ATOM 1741 N N . VAL A 1 210 ? 6.599 3.463 -10.750 1.00 83.50 210 VAL A N 1
ATOM 1742 C CA . VAL A 1 210 ? 7.507 3.706 -9.629 1.00 83.50 210 VAL A CA 1
ATOM 1743 C C . VAL A 1 210 ? 7.670 2.429 -8.815 1.00 83.50 210 VAL A C 1
ATOM 1745 O O . VAL A 1 210 ? 8.795 1.989 -8.622 1.00 83.50 210 VAL A O 1
ATOM 1748 N N . TYR A 1 211 ? 6.581 1.772 -8.407 1.00 87.88 211 TYR A N 1
ATOM 1749 C CA . TYR A 1 211 ? 6.684 0.502 -7.683 1.00 87.88 211 TYR A CA 1
ATOM 1750 C C . TYR A 1 211 ? 7.434 -0.575 -8.471 1.00 87.88 211 TYR A C 1
ATOM 1752 O O . TYR A 1 211 ? 8.194 -1.316 -7.863 1.00 87.88 211 TYR A O 1
ATOM 1760 N N . MET A 1 212 ? 7.291 -0.633 -9.797 1.00 90.31 212 MET A N 1
ATOM 1761 C CA . MET A 1 212 ? 8.077 -1.539 -10.640 1.00 90.31 212 MET A CA 1
ATOM 1762 C C . MET A 1 212 ? 9.568 -1.193 -10.663 1.00 90.31 212 MET A C 1
ATOM 1764 O O . MET A 1 212 ? 10.391 -2.100 -10.620 1.00 90.31 212 MET A O 1
ATOM 1768 N N . GLU A 1 213 ? 9.937 0.090 -10.696 1.00 87.69 213 GLU A N 1
ATOM 1769 C CA . GLU A 1 213 ? 11.341 0.500 -10.562 1.00 87.69 213 GLU A CA 1
ATOM 1770 C C . GLU A 1 213 ? 11.933 -0.012 -9.245 1.00 87.69 213 GLU A C 1
ATOM 1772 O O . GLU A 1 213 ? 12.976 -0.660 -9.245 1.00 87.69 213 GLU A O 1
ATOM 1777 N N . TYR A 1 214 ? 11.237 0.226 -8.135 1.00 86.31 214 TYR A N 1
ATOM 1778 C CA . TYR A 1 214 ? 11.664 -0.255 -6.826 1.00 86.31 214 TYR A CA 1
ATOM 1779 C C . TYR A 1 214 ? 11.714 -1.781 -6.756 1.00 86.31 214 TYR A C 1
ATOM 1781 O O . TYR A 1 214 ? 12.707 -2.347 -6.325 1.00 86.31 214 TYR A O 1
ATOM 1789 N N . PHE A 1 215 ? 10.666 -2.456 -7.212 1.00 89.69 215 PHE A N 1
ATOM 1790 C CA . PHE A 1 215 ? 10.569 -3.911 -7.188 1.00 89.69 215 PHE A CA 1
ATOM 1791 C C . PHE A 1 215 ? 11.714 -4.602 -7.935 1.00 89.69 215 PHE A C 1
ATOM 1793 O O . PHE A 1 215 ? 12.111 -5.699 -7.553 1.00 89.69 215 PHE A O 1
ATOM 1800 N N . LEU A 1 216 ? 12.241 -3.964 -8.984 1.00 89.38 216 LEU A N 1
ATOM 1801 C CA . LEU A 1 216 ? 13.303 -4.520 -9.819 1.00 89.38 216 LEU A CA 1
ATOM 1802 C C . LEU A 1 216 ? 14.712 -4.070 -9.427 1.00 89.38 216 LEU A C 1
ATOM 1804 O O . LEU A 1 216 ? 15.661 -4.800 -9.704 1.00 89.38 216 LEU A O 1
ATOM 1808 N N . LEU A 1 217 ? 14.865 -2.889 -8.821 1.00 86.06 217 LEU A N 1
ATOM 1809 C CA . LEU A 1 217 ? 16.180 -2.294 -8.553 1.00 86.06 217 LEU A CA 1
ATOM 1810 C C . LEU A 1 217 ? 16.517 -2.138 -7.064 1.00 86.06 217 LEU A C 1
ATOM 1812 O O . LEU A 1 217 ? 17.692 -2.004 -6.732 1.00 86.06 217 LEU A O 1
ATOM 1816 N N . ASP A 1 218 ? 15.528 -2.139 -6.168 1.00 84.31 218 ASP A N 1
ATOM 1817 C CA . ASP A 1 218 ? 15.747 -2.049 -4.722 1.00 84.31 218 ASP A CA 1
ATOM 1818 C C . ASP A 1 218 ? 15.785 -3.463 -4.106 1.00 84.31 218 ASP A C 1
ATOM 1820 O O . ASP A 1 218 ? 14.739 -4.109 -3.978 1.00 84.31 218 ASP A O 1
ATOM 1824 N N . PRO A 1 219 ? 16.963 -3.961 -3.682 1.00 84.31 219 PRO A N 1
ATOM 1825 C CA . PRO A 1 219 ? 17.085 -5.298 -3.105 1.00 84.31 219 PRO A CA 1
ATOM 1826 C C . PRO A 1 219 ? 16.308 -5.457 -1.789 1.00 84.31 219 PRO A C 1
ATOM 1828 O O . PRO A 1 219 ? 15.982 -6.578 -1.409 1.00 84.31 219 PRO A O 1
ATOM 1831 N N . GLU A 1 220 ? 15.974 -4.362 -1.100 1.00 84.69 220 GLU A N 1
ATOM 1832 C CA . GLU A 1 220 ? 15.208 -4.379 0.149 1.00 84.69 220 GLU A CA 1
ATOM 1833 C C . GLU A 1 220 ? 13.708 -4.136 -0.070 1.00 84.69 220 GLU A C 1
ATOM 1835 O O . GLU A 1 220 ? 12.950 -4.047 0.900 1.00 84.69 220 GLU A O 1
ATOM 1840 N N . PHE A 1 221 ? 13.243 -4.049 -1.322 1.00 87.06 221 PHE A N 1
ATOM 1841 C CA . PHE A 1 221 ? 11.853 -3.711 -1.630 1.00 87.06 221 PHE A CA 1
ATOM 1842 C C . PHE A 1 221 ? 10.844 -4.620 -0.926 1.00 87.06 221 PHE A C 1
ATOM 1844 O O . PHE A 1 221 ? 9.881 -4.141 -0.328 1.00 87.06 221 PHE A O 1
ATOM 1851 N N . SER A 1 222 ? 11.083 -5.932 -0.962 1.00 89.25 222 SER A N 1
ATOM 1852 C CA . SER A 1 222 ? 10.210 -6.916 -0.311 1.00 89.25 222 SER A CA 1
ATOM 1853 C C . SER A 1 222 ? 10.166 -6.769 1.212 1.00 89.25 222 SER A C 1
ATOM 1855 O O . SER A 1 222 ? 9.132 -7.039 1.812 1.00 89.25 222 SER A O 1
ATOM 1857 N N . CYS A 1 223 ? 11.226 -6.249 1.835 1.00 87.12 223 CYS A N 1
ATOM 1858 C CA . CYS A 1 223 ? 11.228 -5.959 3.265 1.00 87.12 223 CYS A CA 1
ATOM 1859 C C . CYS A 1 223 ? 10.499 -4.642 3.571 1.00 87.12 223 CYS A C 1
ATOM 1861 O O . CYS A 1 223 ? 9.754 -4.548 4.546 1.00 87.12 223 CYS A O 1
ATOM 1863 N N . ARG A 1 224 ? 10.672 -3.628 2.710 1.00 85.00 224 ARG A N 1
ATOM 1864 C CA . ARG A 1 224 ? 10.066 -2.296 2.867 1.00 85.00 224 ARG A CA 1
ATOM 1865 C C . ARG A 1 224 ? 8.565 -2.288 2.583 1.00 85.00 224 ARG A C 1
ATOM 1867 O O . ARG A 1 224 ? 7.833 -1.591 3.284 1.00 85.00 224 ARG A O 1
ATOM 1874 N N . PHE A 1 225 ? 8.117 -3.045 1.581 1.00 88.25 225 PHE A N 1
ATOM 1875 C CA . PHE A 1 225 ? 6.727 -3.122 1.119 1.00 88.25 225 PHE A CA 1
ATOM 1876 C C . PHE A 1 225 ? 6.298 -4.583 0.873 1.00 88.25 225 PHE A C 1
ATOM 1878 O O . PHE A 1 225 ? 6.005 -4.962 -0.265 1.00 88.25 225 PHE A O 1
ATOM 1885 N N . PRO A 1 226 ? 6.222 -5.427 1.916 1.00 90.81 226 PRO A N 1
ATOM 1886 C CA . PRO A 1 226 ? 6.030 -6.876 1.771 1.00 90.81 226 PRO A CA 1
ATOM 1887 C C . PRO A 1 226 ? 4.746 -7.267 1.035 1.00 90.81 226 PRO A C 1
ATOM 1889 O O . PRO A 1 226 ? 4.765 -8.158 0.182 1.00 90.81 226 PRO A O 1
ATOM 1892 N N . LEU A 1 227 ? 3.630 -6.578 1.293 1.00 92.38 227 LEU A N 1
ATOM 1893 C CA . LEU A 1 227 ? 2.375 -6.870 0.597 1.00 92.38 227 LEU A CA 1
ATOM 1894 C C . LEU A 1 227 ? 2.383 -6.396 -0.859 1.00 92.38 227 LEU A C 1
ATOM 1896 O O . LEU A 1 227 ? 1.877 -7.113 -1.720 1.00 92.38 227 LEU A O 1
ATOM 1900 N N . MET A 1 228 ? 3.006 -5.250 -1.158 1.00 92.25 228 MET A N 1
ATOM 1901 C CA . MET A 1 228 ? 3.191 -4.796 -2.544 1.00 92.25 228 MET A CA 1
ATOM 1902 C C . MET A 1 228 ? 4.111 -5.734 -3.318 1.00 92.25 228 MET A C 1
ATOM 1904 O O . MET A 1 228 ? 3.794 -6.107 -4.442 1.00 92.25 228 MET A O 1
ATOM 1908 N N . SER A 1 229 ? 5.202 -6.190 -2.704 1.00 92.50 229 SER A N 1
ATOM 1909 C CA . SER A 1 229 ? 6.061 -7.222 -3.285 1.00 92.50 229 SER A CA 1
ATOM 1910 C C . SER A 1 229 ? 5.287 -8.508 -3.547 1.00 92.50 229 SER A C 1
ATOM 1912 O O . SER A 1 229 ? 5.383 -9.060 -4.637 1.00 92.50 229 SER A O 1
ATOM 1914 N N . SER A 1 230 ? 4.472 -8.962 -2.591 1.00 92.19 230 SER A N 1
ATOM 1915 C CA . SER A 1 230 ? 3.632 -10.152 -2.768 1.00 92.19 230 SER A CA 1
ATOM 1916 C C . SER A 1 230 ? 2.660 -9.981 -3.937 1.00 92.19 230 SER A C 1
ATOM 1918 O O . SER A 1 230 ? 2.579 -10.857 -4.793 1.00 92.19 230 SER A O 1
ATOM 1920 N N . TYR A 1 231 ? 1.980 -8.832 -4.021 1.00 93.06 231 TYR A N 1
ATOM 1921 C CA . TYR A 1 231 ? 1.104 -8.481 -5.140 1.00 93.06 231 TYR A CA 1
ATOM 1922 C C . TYR A 1 231 ? 1.852 -8.512 -6.480 1.00 93.06 231 TYR A C 1
ATOM 1924 O O . TYR A 1 231 ? 1.425 -9.214 -7.394 1.00 93.06 231 TYR A O 1
ATOM 1932 N N . LEU A 1 232 ? 2.998 -7.836 -6.596 1.00 92.56 232 LEU A N 1
ATOM 1933 C CA . LEU A 1 232 ? 3.778 -7.808 -7.836 1.00 92.56 232 LEU A CA 1
ATOM 1934 C C . LEU A 1 232 ? 4.318 -9.191 -8.211 1.00 92.56 232 LEU A C 1
ATOM 1936 O O . LEU A 1 232 ? 4.282 -9.550 -9.385 1.00 92.56 232 LEU A O 1
ATOM 1940 N N . LEU A 1 233 ? 4.727 -10.012 -7.241 1.00 91.75 233 LEU A N 1
ATOM 1941 C CA . LEU A 1 233 ? 5.130 -11.399 -7.481 1.00 91.75 233 LEU A CA 1
ATOM 1942 C C . LEU A 1 233 ? 3.978 -12.243 -8.033 1.00 91.75 233 LEU A C 1
ATOM 1944 O O . LEU A 1 233 ? 4.218 -13.047 -8.930 1.00 91.75 233 LEU A O 1
ATOM 1948 N N . THR A 1 234 ? 2.726 -12.029 -7.606 1.00 89.56 234 THR A N 1
ATOM 1949 C CA . THR A 1 234 ? 1.580 -12.740 -8.215 1.00 89.56 234 THR A CA 1
ATOM 1950 C C . THR A 1 234 ? 1.436 -12.477 -9.719 1.00 89.56 234 THR A C 1
ATOM 1952 O O . THR A 1 234 ? 0.903 -13.316 -10.451 1.00 89.56 234 THR A O 1
ATOM 1955 N N . HIS A 1 235 ? 1.950 -11.341 -10.198 1.00 87.88 235 HIS A N 1
ATOM 1956 C CA . HIS A 1 235 ? 1.904 -10.944 -11.602 1.00 87.88 235 HIS A CA 1
ATOM 1957 C C . HIS A 1 235 ? 3.221 -11.194 -12.353 1.00 87.88 235 HIS A C 1
ATOM 1959 O O . HIS A 1 235 ? 3.181 -11.438 -13.563 1.00 87.88 235 HIS A O 1
ATOM 1965 N N . PHE A 1 236 ? 4.363 -11.151 -11.657 1.00 88.88 236 PHE A N 1
ATOM 1966 C CA . PHE A 1 236 ? 5.698 -11.012 -12.249 1.00 88.88 236 PHE A CA 1
ATOM 1967 C C . PHE A 1 236 ? 6.797 -11.887 -11.598 1.00 88.88 236 PHE A C 1
ATOM 1969 O O . PHE A 1 236 ? 7.964 -11.505 -11.583 1.00 88.88 236 PHE A O 1
ATOM 1976 N N . SER A 1 237 ? 6.466 -13.072 -11.072 1.00 81.12 237 SER A N 1
ATOM 1977 C CA . SER A 1 237 ? 7.372 -13.943 -10.286 1.00 81.12 237 SER A CA 1
ATOM 1978 C C . SER A 1 237 ? 8.581 -14.562 -11.011 1.00 81.12 237 SER A C 1
ATOM 1980 O O . SER A 1 237 ? 9.358 -15.274 -10.383 1.00 81.12 237 SER A O 1
ATOM 1982 N N . ASP A 1 238 ? 8.747 -14.379 -12.322 1.00 77.94 238 ASP A N 1
ATOM 1983 C CA . ASP A 1 238 ? 9.638 -15.236 -13.128 1.00 77.94 238 ASP A CA 1
ATOM 1984 C C . ASP A 1 238 ? 11.149 -14.965 -12.959 1.00 77.94 238 ASP A C 1
ATOM 1986 O O . ASP A 1 238 ? 11.958 -15.713 -13.512 1.00 77.94 238 ASP A O 1
ATOM 1990 N N . THR A 1 239 ? 11.547 -13.890 -12.271 1.00 63.66 239 THR A N 1
ATOM 1991 C CA . THR A 1 239 ? 12.952 -13.428 -12.239 1.00 63.66 239 THR A CA 1
ATOM 1992 C C . THR A 1 239 ? 13.447 -12.938 -10.877 1.00 63.66 239 THR A C 1
ATOM 1994 O O . THR A 1 239 ? 14.606 -12.547 -10.775 1.00 63.66 239 THR A O 1
ATOM 1997 N N . ILE A 1 240 ? 12.620 -12.952 -9.826 1.00 69.69 240 ILE A N 1
ATOM 1998 C CA . ILE A 1 240 ? 12.919 -12.209 -8.592 1.00 69.69 240 ILE A CA 1
ATOM 1999 C C . ILE A 1 240 ? 13.096 -13.154 -7.410 1.00 69.69 240 ILE A C 1
ATOM 2001 O O . ILE A 1 240 ? 12.221 -13.958 -7.095 1.00 69.69 240 ILE A O 1
ATOM 2005 N N . ILE A 1 241 ? 14.241 -13.017 -6.745 1.00 67.44 241 ILE A N 1
ATOM 2006 C CA . ILE A 1 241 ? 14.550 -13.679 -5.480 1.00 67.44 241 ILE A CA 1
ATOM 2007 C C . ILE A 1 241 ? 14.228 -12.685 -4.367 1.00 67.44 241 ILE A C 1
ATOM 2009 O O . ILE A 1 241 ? 14.838 -11.620 -4.294 1.00 67.44 241 ILE A O 1
ATOM 2013 N N . SER A 1 242 ? 13.275 -13.022 -3.501 1.00 70.81 242 SER A N 1
ATOM 2014 C CA . SER A 1 242 ? 13.001 -12.222 -2.307 1.00 70.81 242 SER A CA 1
ATOM 2015 C C . SER A 1 242 ? 13.997 -12.584 -1.199 1.00 70.81 242 SER A C 1
ATOM 2017 O O . SER A 1 242 ? 14.126 -13.770 -0.881 1.00 70.81 242 SER A O 1
ATOM 2019 N N . PRO A 1 243 ? 14.719 -11.612 -0.614 1.00 79.88 243 PRO A N 1
ATOM 2020 C CA . PRO A 1 243 ? 15.552 -11.865 0.554 1.00 79.88 243 PRO A CA 1
ATOM 2021 C C . PRO A 1 243 ? 14.717 -12.329 1.753 1.00 79.88 243 PRO A C 1
ATOM 2023 O O . PRO A 1 243 ? 13.516 -12.080 1.840 1.00 79.88 243 PRO A O 1
ATOM 2026 N N . SER A 1 244 ? 15.383 -12.968 2.716 1.00 80.12 244 SER A N 1
ATOM 2027 C CA . SER A 1 244 ? 14.799 -13.182 4.039 1.00 80.12 244 SER A CA 1
ATOM 2028 C C . SER A 1 244 ? 14.753 -11.847 4.778 1.00 80.12 244 SER A C 1
ATOM 2030 O O . SER A 1 244 ? 15.796 -11.237 5.007 1.00 80.12 244 SER A O 1
ATOM 2032 N N . CYS A 1 245 ? 13.561 -11.414 5.169 1.00 83.00 245 CYS A N 1
ATOM 2033 C CA . CYS A 1 245 ? 13.348 -10.173 5.903 1.00 83.00 245 CYS A CA 1
ATOM 2034 C C . CYS A 1 245 ? 13.097 -10.462 7.386 1.00 83.00 245 CYS A C 1
ATOM 2036 O O . CYS A 1 245 ? 12.463 -11.458 7.732 1.00 83.00 245 CYS A O 1
ATOM 2038 N N . ILE A 1 246 ? 13.565 -9.571 8.257 1.00 79.81 246 ILE A N 1
ATOM 2039 C CA . ILE A 1 246 ? 13.118 -9.508 9.651 1.00 79.81 246 ILE A CA 1
ATOM 2040 C C . ILE A 1 246 ? 12.060 -8.409 9.703 1.00 79.81 246 ILE A C 1
ATOM 2042 O O . ILE A 1 246 ? 12.377 -7.244 9.475 1.00 79.81 246 ILE A O 1
ATOM 2046 N N . HIS A 1 247 ? 10.809 -8.781 9.964 1.00 79.75 247 HIS A N 1
ATOM 2047 C CA . HIS A 1 247 ? 9.681 -7.849 10.042 1.00 79.75 247 HIS A CA 1
ATOM 2048 C C . HIS A 1 247 ? 9.335 -7.515 11.497 1.00 79.75 247 HIS A C 1
ATOM 2050 O O . HIS A 1 247 ? 8.192 -7.622 11.940 1.00 79.75 247 HIS A O 1
ATOM 2056 N N . GLU A 1 248 ? 10.366 -7.129 12.243 1.00 85.81 248 GLU A N 1
ATOM 2057 C CA . GLU A 1 248 ? 10.260 -6.649 13.612 1.00 85.81 248 GLU A CA 1
ATOM 2058 C C . GLU A 1 248 ? 10.863 -5.247 13.688 1.00 85.81 248 GLU A C 1
ATOM 2060 O O . GLU A 1 248 ? 12.008 -5.035 13.288 1.00 85.81 248 GLU A O 1
ATOM 2065 N N . GLU A 1 249 ? 10.095 -4.280 14.186 1.00 86.62 249 GLU A N 1
ATOM 2066 C CA . GLU A 1 249 ? 10.504 -2.874 14.199 1.00 86.62 249 GLU A CA 1
ATOM 2067 C C . GLU A 1 249 ? 10.274 -2.231 15.561 1.00 86.62 249 GLU A C 1
ATOM 2069 O O . GLU A 1 249 ? 9.285 -2.507 16.242 1.00 86.62 249 GLU A O 1
ATOM 2074 N N . ARG A 1 250 ? 11.195 -1.342 15.954 1.00 88.75 250 ARG A N 1
ATOM 2075 C CA . ARG A 1 250 ? 10.978 -0.446 17.089 1.00 88.75 250 ARG A CA 1
ATOM 2076 C C . ARG A 1 250 ? 10.066 0.696 16.656 1.00 88.75 250 ARG A C 1
ATOM 2078 O O . ARG A 1 250 ? 10.387 1.420 15.720 1.00 88.75 250 ARG A O 1
ATOM 2085 N N . VAL A 1 251 ? 8.942 0.841 17.344 1.00 86.12 251 VAL A N 1
ATOM 2086 C CA . VAL A 1 251 ? 7.941 1.882 17.117 1.00 86.12 251 VAL A CA 1
ATOM 2087 C C . VAL A 1 251 ? 7.749 2.654 18.411 1.00 86.12 251 VAL A C 1
ATOM 2089 O O . VAL A 1 251 ? 7.470 2.068 19.455 1.00 86.12 251 VAL A O 1
ATOM 2092 N N . GLU A 1 252 ? 7.870 3.971 18.338 1.00 86.69 252 GLU A N 1
ATOM 2093 C CA . GLU A 1 252 ? 7.655 4.858 19.474 1.00 86.69 252 GLU A CA 1
ATOM 2094 C C . GLU A 1 252 ? 6.155 5.056 19.756 1.00 86.69 252 GLU A C 1
ATOM 2096 O O . GLU A 1 252 ? 5.350 5.320 18.855 1.00 86.69 252 GLU A O 1
ATOM 2101 N N . SER A 1 253 ? 5.776 4.952 21.028 1.00 85.31 253 SER A N 1
ATOM 2102 C CA . SER A 1 253 ? 4.468 5.362 21.530 1.00 85.31 253 SER A CA 1
ATOM 2103 C C . SER A 1 253 ? 4.268 6.856 21.335 1.00 85.31 253 SER A C 1
ATOM 2105 O O . SER A 1 253 ? 5.050 7.664 21.835 1.00 85.31 253 SER A O 1
ATOM 2107 N N . ARG A 1 254 ? 3.153 7.264 20.725 1.00 84.69 254 ARG A N 1
ATOM 2108 C CA . ARG A 1 254 ? 2.852 8.695 20.579 1.00 84.69 254 ARG A CA 1
ATOM 2109 C C . ARG A 1 254 ? 2.661 9.403 21.922 1.00 84.69 254 ARG A C 1
ATOM 2111 O O . ARG A 1 254 ? 2.844 10.616 21.995 1.00 84.69 254 ARG A O 1
ATOM 2118 N N . SER A 1 255 ? 2.225 8.690 22.952 1.00 79.75 255 SER A N 1
ATOM 2119 C CA . SER A 1 255 ? 1.870 9.300 24.228 1.00 79.75 255 SER A CA 1
ATOM 2120 C C . SER A 1 255 ? 2.977 9.255 25.274 1.00 79.75 255 SER A C 1
ATOM 2122 O O . SER A 1 255 ? 3.218 10.262 25.936 1.00 79.75 255 SER A O 1
ATOM 2124 N N . SER A 1 256 ? 3.659 8.118 25.409 1.00 80.06 256 SER A N 1
ATOM 2125 C CA . SER A 1 256 ? 4.695 7.910 26.426 1.00 80.06 256 SER A CA 1
ATOM 2126 C C . SER A 1 256 ? 6.121 8.101 25.912 1.00 80.06 256 SER A C 1
ATOM 2128 O O . SER A 1 256 ? 7.036 8.134 26.730 1.00 80.06 256 SER A O 1
ATOM 2130 N N . GLN A 1 257 ? 6.323 8.205 24.590 1.00 80.75 257 GLN A N 1
ATOM 2131 C CA . GLN A 1 257 ? 7.643 8.147 23.938 1.00 80.75 257 GLN A CA 1
ATOM 2132 C C . GLN A 1 257 ? 8.422 6.849 24.232 1.00 80.75 257 GLN A C 1
ATOM 2134 O O . GLN A 1 257 ? 9.611 6.739 23.946 1.00 80.75 257 GLN A O 1
ATOM 2139 N N . GLU A 1 258 ? 7.763 5.837 24.808 1.00 82.94 258 GLU A N 1
ATOM 2140 C CA . GLU A 1 258 ? 8.358 4.519 25.004 1.00 82.94 258 GLU A CA 1
ATOM 2141 C C . GLU A 1 258 ? 8.445 3.793 23.660 1.00 82.94 258 GLU A C 1
ATOM 2143 O O . GLU A 1 258 ? 7.482 3.766 22.893 1.00 82.94 258 GLU A O 1
ATOM 2148 N N . GLU A 1 259 ? 9.585 3.167 23.383 1.00 84.69 259 GLU A N 1
ATOM 2149 C CA . GLU A 1 259 ? 9.730 2.306 22.217 1.00 84.69 259 GLU A CA 1
ATOM 2150 C C . GLU A 1 259 ? 9.183 0.904 22.484 1.00 84.69 259 GLU A C 1
ATOM 2152 O O . GLU A 1 259 ? 9.480 0.243 23.486 1.00 84.69 259 GLU A O 1
ATOM 2157 N N . PHE A 1 260 ? 8.432 0.403 21.515 1.00 79.25 260 PHE A N 1
ATOM 2158 C CA . PHE A 1 260 ? 7.911 -0.948 21.498 1.00 79.25 260 PHE A CA 1
ATOM 2159 C C . PHE A 1 260 ? 8.488 -1.710 20.335 1.00 79.25 260 PHE A C 1
ATOM 2161 O O . PHE A 1 260 ? 8.654 -1.176 19.247 1.00 79.25 260 PHE A O 1
ATOM 2168 N N . LEU A 1 261 ? 8.739 -2.989 20.550 1.00 87.06 261 LEU A N 1
ATOM 2169 C CA . LEU A 1 261 ? 9.126 -3.876 19.477 1.00 87.06 261 LEU A CA 1
ATOM 2170 C C . LEU A 1 261 ? 7.843 -4.461 18.885 1.00 87.06 261 LEU A C 1
ATOM 2172 O O . LEU A 1 261 ? 7.150 -5.184 19.587 1.00 87.06 261 LEU A O 1
ATOM 2176 N N . LEU A 1 262 ? 7.478 -4.132 17.650 1.00 88.62 262 LEU A N 1
ATOM 2177 C CA . LEU A 1 262 ? 6.287 -4.661 16.984 1.00 88.62 262 LEU A CA 1
ATOM 2178 C C . LEU A 1 262 ? 6.712 -5.700 15.947 1.00 88.62 262 LEU A C 1
ATOM 2180 O O . LEU A 1 262 ? 7.443 -5.382 15.013 1.00 88.62 262 LEU A O 1
ATOM 2184 N N . SER A 1 263 ? 6.240 -6.933 16.116 1.00 90.56 263 SER A N 1
ATOM 2185 C CA . SER A 1 263 ? 6.478 -8.053 15.204 1.00 90.56 263 SER A CA 1
ATOM 2186 C C . SER A 1 263 ? 5.168 -8.797 14.992 1.00 90.56 263 SER A C 1
ATOM 2188 O O . SER A 1 263 ? 4.304 -8.825 15.868 1.00 90.56 263 SER A O 1
ATOM 2190 N N . ALA A 1 264 ? 4.995 -9.400 13.819 1.00 91.56 264 ALA A N 1
ATOM 2191 C CA . ALA A 1 264 ? 3.828 -10.226 13.575 1.00 91.56 264 ALA A CA 1
ATOM 2192 C C . ALA A 1 264 ? 3.805 -11.431 14.523 1.00 91.56 264 ALA A C 1
ATOM 2194 O O . ALA A 1 264 ? 2.737 -11.813 14.997 1.00 91.56 264 ALA A O 1
ATOM 2195 N N . GLU A 1 265 ? 4.948 -12.083 14.740 1.00 90.44 265 GLU A N 1
ATOM 2196 C CA . GLU A 1 265 ? 5.144 -13.334 15.492 1.00 90.44 265 GLU A CA 1
ATOM 2197 C C . GLU A 1 265 ? 4.664 -13.251 16.939 1.00 90.44 265 GLU A C 1
ATOM 2199 O O . GLU A 1 265 ? 4.176 -14.241 17.482 1.00 90.44 265 GLU A O 1
ATOM 2204 N N . SER A 1 266 ? 4.760 -12.072 17.547 1.00 90.88 266 SER A N 1
ATOM 2205 C CA . SER A 1 266 ? 4.364 -11.843 18.932 1.00 90.88 266 SER A CA 1
ATOM 2206 C C . SER A 1 266 ? 2.876 -11.522 19.109 1.00 90.88 266 SER A C 1
ATOM 2208 O O . SER A 1 266 ? 2.389 -11.510 20.238 1.00 90.88 266 SER A O 1
ATOM 2210 N N . VAL A 1 267 ? 2.129 -11.266 18.029 1.00 94.12 267 VAL A N 1
ATOM 2211 C CA . VAL A 1 267 ? 0.710 -10.891 18.115 1.00 94.12 267 VAL A CA 1
ATOM 2212 C C . VAL A 1 267 ? -0.171 -12.111 18.357 1.00 94.12 267 VAL A C 1
ATOM 2214 O O . VAL A 1 267 ? -0.277 -13.005 17.513 1.00 94.12 267 VAL A O 1
ATOM 2217 N N . GLN A 1 268 ? -0.859 -12.097 19.500 1.00 93.38 268 GLN A N 1
ATOM 2218 C CA . GLN A 1 268 ? -1.817 -13.121 19.909 1.00 93.38 268 GLN A CA 1
ATOM 2219 C C . GLN A 1 268 ? -3.204 -12.884 19.303 1.00 93.38 268 GLN A C 1
ATOM 2221 O O . GLN A 1 268 ? -3.858 -13.821 18.851 1.00 93.38 268 GLN A O 1
ATOM 2226 N N . GLU A 1 269 ? -3.676 -11.639 19.327 1.00 93.81 269 GLU A N 1
ATOM 2227 C CA . GLU A 1 269 ? -5.029 -11.271 18.911 1.00 93.81 269 GLU A CA 1
ATOM 2228 C C . GLU A 1 269 ? -5.044 -9.824 18.414 1.00 93.81 269 GLU A C 1
ATOM 2230 O O . GLU A 1 269 ? -4.339 -8.964 18.946 1.00 93.81 269 GLU A O 1
ATOM 2235 N N . VAL A 1 270 ? -5.898 -9.539 17.432 1.00 97.19 270 VAL A N 1
ATOM 2236 C CA . VAL A 1 270 ? -6.240 -8.168 17.047 1.00 97.19 270 VAL A CA 1
ATOM 2237 C C . VAL A 1 270 ? -7.740 -7.968 17.221 1.00 97.19 270 VAL A C 1
ATOM 2239 O O . VAL A 1 270 ? -8.542 -8.792 16.781 1.00 97.19 270 VAL A O 1
ATOM 2242 N N . GLN A 1 271 ? -8.128 -6.869 17.857 1.00 97.19 271 GLN A N 1
ATOM 2243 C CA . GLN A 1 271 ? -9.520 -6.487 18.053 1.00 97.19 271 GLN A CA 1
ATOM 2244 C C . GLN A 1 271 ? -9.814 -5.174 17.332 1.00 97.19 271 GLN A C 1
ATOM 2246 O O . GLN A 1 271 ? -9.050 -4.213 17.409 1.00 97.19 271 GLN A O 1
ATOM 2251 N N . PHE A 1 272 ? -10.954 -5.112 16.660 1.00 97.38 272 PHE A N 1
ATOM 2252 C CA . PHE A 1 272 ? -11.521 -3.870 16.165 1.00 97.38 272 PHE A CA 1
ATOM 2253 C C . PHE A 1 272 ? -12.211 -3.139 17.317 1.00 97.38 272 PHE A C 1
ATOM 2255 O O . PHE A 1 272 ? -13.058 -3.710 18.002 1.00 97.38 272 PHE A O 1
ATOM 2262 N N . VAL A 1 273 ? -11.863 -1.876 17.541 1.00 96.81 273 VAL A N 1
ATOM 2263 C CA . VAL A 1 273 ? -12.411 -1.072 18.637 1.00 96.81 273 VAL A CA 1
ATOM 2264 C C . VAL A 1 273 ? -13.312 0.008 18.066 1.00 96.81 273 VAL A C 1
ATOM 2266 O O . VAL A 1 273 ? -12.849 0.888 17.343 1.00 96.81 273 VAL A O 1
ATOM 2269 N N . LEU A 1 274 ? -14.592 -0.037 18.429 1.00 95.81 274 LEU A N 1
ATOM 2270 C CA . LEU A 1 274 ? -15.544 1.036 18.183 1.00 95.81 274 LEU A CA 1
ATOM 2271 C C . LEU A 1 274 ? -15.572 1.971 19.391 1.00 95.81 274 LEU A C 1
ATOM 2273 O O . LEU A 1 274 ? -15.897 1.560 20.505 1.00 95.81 274 LEU A O 1
ATOM 2277 N N . VAL A 1 275 ? -15.299 3.246 19.150 1.00 94.38 275 VAL A N 1
ATOM 2278 C CA . VAL A 1 275 ? -15.508 4.321 20.117 1.00 94.38 275 VAL A CA 1
ATOM 2279 C C . VAL A 1 275 ? -16.833 4.998 19.782 1.00 94.38 275 VAL A C 1
ATOM 2281 O O . VAL A 1 275 ? -17.068 5.415 18.643 1.00 94.38 275 VAL A O 1
ATOM 2284 N N . GLY A 1 276 ? -17.704 5.102 20.780 1.00 90.56 276 GLY A N 1
ATOM 2285 C CA . GLY A 1 276 ? -19.001 5.755 20.671 1.00 90.56 276 GLY A CA 1
ATOM 2286 C C . GLY A 1 276 ? -18.901 7.252 20.358 1.00 90.56 276 GLY A C 1
ATOM 2287 O O . GLY A 1 276 ? -17.821 7.841 20.425 1.00 90.56 276 GLY A O 1
ATOM 2288 N N . PRO A 1 277 ? -20.028 7.888 20.012 1.00 88.75 277 PRO A N 1
ATOM 2289 C CA . PRO A 1 277 ? -20.059 9.313 19.705 1.00 88.75 277 PRO A CA 1
ATOM 2290 C C . PRO A 1 277 ? -19.606 10.149 20.910 1.00 88.75 277 PRO A C 1
ATOM 2292 O O . PRO A 1 277 ? -19.974 9.853 22.046 1.00 88.75 277 PRO A O 1
ATOM 2295 N N . GLY A 1 278 ? -18.803 11.179 20.653 1.00 84.12 278 GLY A N 1
ATOM 2296 C CA . GLY A 1 278 ? -18.422 12.184 21.644 1.00 84.12 278 GLY A CA 1
ATOM 2297 C C . GLY A 1 278 ? -19.352 13.399 21.644 1.00 84.12 278 GLY A C 1
ATOM 2298 O O . GLY A 1 278 ? -20.251 13.523 20.807 1.00 84.12 278 GLY A O 1
ATOM 2299 N N . ASN A 1 279 ? -19.115 14.309 22.592 1.00 81.00 279 ASN A N 1
ATOM 2300 C CA . ASN A 1 279 ? -19.911 15.531 22.760 1.00 81.00 279 ASN A CA 1
ATOM 2301 C C . ASN A 1 279 ? -19.507 16.654 21.787 1.00 81.00 279 ASN A C 1
ATOM 2303 O O . ASN A 1 279 ? -20.318 17.527 21.480 1.00 81.00 279 ASN A O 1
ATOM 2307 N N . GLU A 1 280 ? -18.271 16.638 21.284 1.00 77.44 280 GLU A N 1
ATOM 2308 C CA . GLU A 1 280 ? -17.774 17.636 20.333 1.00 77.44 280 GLU A CA 1
ATOM 2309 C C . GLU A 1 280 ? -18.190 17.308 18.899 1.00 77.44 280 GLU A C 1
ATOM 2311 O O . GLU A 1 280 ? -18.216 16.145 18.502 1.00 77.44 280 GLU A O 1
ATOM 2316 N N . LEU A 1 281 ? -18.436 18.336 18.078 1.00 71.25 281 LEU A N 1
ATOM 2317 C CA . LEU A 1 281 ? -18.871 18.174 16.685 1.00 71.25 281 LEU A CA 1
ATOM 2318 C C . LEU A 1 281 ? -17.915 17.292 15.857 1.00 71.25 281 LEU A C 1
ATOM 2320 O O . LEU A 1 281 ? -18.381 16.499 15.047 1.00 71.25 281 LEU A O 1
ATOM 2324 N N . SER A 1 282 ? -16.607 17.376 16.113 1.00 67.25 282 SER A N 1
ATOM 2325 C CA . SER A 1 282 ? -15.549 16.566 15.487 1.00 67.25 282 SER A CA 1
ATOM 2326 C C . SER A 1 282 ? -15.611 15.069 15.835 1.00 67.25 282 SER A C 1
ATOM 2328 O O . SER A 1 282 ? -15.130 14.248 15.058 1.00 67.25 282 SER A O 1
ATOM 2330 N N . SER A 1 283 ? -16.210 14.699 16.973 1.00 75.94 283 SER A N 1
ATOM 2331 C CA . SER A 1 283 ? -16.261 13.324 17.502 1.00 75.94 283 SER A CA 1
ATOM 2332 C C . SER A 1 283 ? -17.672 12.718 17.517 1.00 75.94 283 SER A C 1
ATOM 2334 O O . SER A 1 283 ? -17.846 11.563 17.918 1.00 75.94 283 SER A O 1
ATOM 2336 N N . ARG A 1 284 ? -18.691 13.444 17.030 1.00 82.31 284 ARG A N 1
ATOM 2337 C CA . ARG A 1 284 ? -20.104 13.002 17.031 1.00 82.31 284 ARG A CA 1
ATOM 2338 C C . ARG A 1 284 ? -20.376 11.724 16.245 1.00 82.31 284 ARG A C 1
ATOM 2340 O O . ARG A 1 284 ? -21.376 11.064 16.508 1.00 82.31 284 ARG A O 1
ATOM 2347 N N . TRP A 1 285 ? -19.530 11.374 15.283 1.00 82.62 285 TRP A N 1
ATOM 2348 C CA . TRP A 1 285 ? -19.692 10.149 14.492 1.00 82.62 285 TRP A CA 1
ATOM 2349 C C . TRP A 1 285 ? -19.020 8.924 15.126 1.00 82.62 285 TRP A C 1
ATOM 2351 O O . TRP A 1 285 ? -19.206 7.811 14.636 1.00 82.62 285 TRP A O 1
ATOM 2361 N N . GLY A 1 286 ? -18.297 9.112 16.234 1.00 88.81 286 GLY A N 1
ATOM 2362 C CA . GLY A 1 286 ? -17.472 8.087 16.864 1.00 88.81 286 GLY A CA 1
ATOM 2363 C C . GLY A 1 286 ? -16.099 7.957 16.207 1.00 88.81 286 GLY A C 1
ATOM 2364 O O . GLY A 1 286 ? -15.694 8.788 15.395 1.00 88.81 286 GLY A O 1
ATOM 2365 N N . HIS A 1 287 ? -15.376 6.902 16.575 1.00 91.88 287 HIS A N 1
ATOM 2366 C CA . HIS A 1 287 ? -14.024 6.626 16.087 1.00 91.88 287 HIS A CA 1
ATOM 2367 C C . HIS A 1 287 ? -13.774 5.118 16.007 1.00 91.88 287 HIS A C 1
ATOM 2369 O O . HIS A 1 287 ? -14.459 4.345 16.679 1.00 91.88 287 HIS A O 1
ATOM 2375 N N . VAL A 1 288 ? -12.813 4.692 15.186 1.00 94.31 288 VAL A N 1
ATOM 2376 C CA . VAL A 1 288 ? -12.407 3.281 15.086 1.00 94.31 288 VAL A CA 1
ATOM 2377 C C . VAL A 1 288 ? -10.905 3.139 15.259 1.00 94.31 288 VAL A C 1
ATOM 2379 O O . VAL A 1 288 ? -10.140 4.006 14.835 1.00 94.31 288 VAL A O 1
ATOM 2382 N N . MET A 1 289 ? -10.488 2.054 15.904 1.00 95.94 289 MET A N 1
ATOM 2383 C CA . MET A 1 289 ? -9.081 1.737 16.155 1.00 95.94 289 MET A CA 1
ATOM 2384 C C . MET A 1 289 ? -8.853 0.226 16.083 1.00 95.94 289 MET A C 1
ATOM 2386 O O . MET A 1 289 ? -9.806 -0.554 16.101 1.00 95.94 289 MET A O 1
ATOM 2390 N N . LEU A 1 290 ? -7.588 -0.188 16.046 1.00 97.44 290 LEU A N 1
ATOM 2391 C CA . LEU A 1 290 ? -7.188 -1.587 16.178 1.00 97.44 290 LEU A CA 1
ATOM 2392 C C . LEU A 1 290 ? -6.425 -1.765 17.489 1.00 97.44 290 LEU A C 1
ATOM 2394 O O . LEU A 1 290 ? -5.402 -1.121 17.697 1.00 97.44 290 LEU A O 1
ATOM 2398 N N . LEU A 1 291 ? -6.920 -2.631 18.367 1.00 96.44 291 LEU A N 1
ATOM 2399 C CA . LEU A 1 291 ? -6.201 -3.082 19.554 1.00 96.44 291 LEU A CA 1
ATOM 2400 C C . LEU A 1 291 ? -5.410 -4.338 19.188 1.00 96.44 291 LEU A C 1
ATOM 2402 O O . LEU A 1 291 ? -5.994 -5.348 18.811 1.00 96.44 291 LEU A O 1
ATOM 2406 N N . VAL A 1 292 ? -4.094 -4.280 19.323 1.00 95.50 292 VAL A N 1
ATOM 2407 C CA . VAL A 1 292 ? -3.175 -5.399 19.117 1.00 95.50 292 VAL A CA 1
ATOM 2408 C C . VAL A 1 292 ? -2.752 -5.919 20.486 1.00 95.50 292 VAL A C 1
ATOM 2410 O O . VAL A 1 292 ? -2.209 -5.160 21.290 1.00 95.50 292 VAL A O 1
ATOM 2413 N N . LYS A 1 293 ? -3.013 -7.201 20.754 1.00 93.69 293 LYS A N 1
ATOM 2414 C CA . LYS A 1 293 ? -2.555 -7.885 21.966 1.00 93.69 293 LYS A CA 1
ATOM 2415 C C . LYS A 1 293 ? -1.290 -8.678 21.676 1.00 93.69 293 LYS A C 1
ATOM 2417 O O . LYS A 1 293 ? -1.311 -9.592 20.848 1.00 93.69 293 LYS A O 1
ATOM 2422 N N . ASP A 1 294 ? -0.207 -8.330 22.359 1.00 89.25 294 ASP A N 1
ATOM 2423 C CA . ASP A 1 294 ? 1.094 -8.982 22.227 1.00 89.25 294 ASP A CA 1
ATOM 2424 C C . ASP A 1 294 ? 1.316 -10.006 23.351 1.00 89.25 294 ASP A C 1
ATOM 2426 O O . ASP A 1 294 ? 1.002 -9.752 24.517 1.00 89.25 294 ASP A O 1
ATOM 2430 N N . LEU A 1 295 ? 1.916 -11.148 23.011 1.00 86.62 295 LEU A N 1
ATOM 2431 C CA . LEU A 1 295 ? 2.295 -12.215 23.944 1.00 86.62 295 LEU A CA 1
ATOM 2432 C C . LEU A 1 295 ? 3.271 -11.748 25.033 1.00 86.62 295 LEU A C 1
ATOM 2434 O O . LEU A 1 295 ? 3.364 -12.367 26.091 1.00 86.62 295 LEU A O 1
ATOM 2438 N N . ARG A 1 296 ? 3.992 -10.646 24.809 1.00 84.56 296 ARG A N 1
ATOM 2439 C CA . ARG A 1 296 ? 4.926 -10.042 25.771 1.00 84.56 296 ARG A CA 1
ATOM 2440 C C . ARG A 1 296 ? 4.220 -9.164 26.817 1.00 84.56 296 ARG A C 1
ATOM 2442 O O . ARG A 1 296 ? 4.868 -8.328 27.441 1.00 84.56 296 ARG A O 1
ATOM 2449 N N . ASN A 1 297 ? 2.910 -9.351 27.015 1.00 68.69 297 ASN A N 1
ATOM 2450 C CA . ASN A 1 297 ? 2.048 -8.590 27.931 1.00 68.69 297 ASN A CA 1
ATOM 2451 C C . ASN A 1 297 ? 2.037 -7.073 27.679 1.00 68.69 297 ASN A C 1
ATOM 2453 O O . ASN A 1 297 ? 1.799 -6.292 28.599 1.00 68.69 297 ASN A O 1
ATOM 2457 N N . LYS A 1 298 ? 2.262 -6.643 26.435 1.00 81.25 298 LYS A N 1
ATOM 2458 C CA . LYS A 1 298 ? 2.094 -5.245 26.032 1.00 81.25 298 LYS A CA 1
ATOM 2459 C C . LYS A 1 298 ? 0.964 -5.152 25.011 1.00 81.25 298 LYS A C 1
ATOM 2461 O O . LYS A 1 298 ? 0.950 -5.868 24.019 1.00 81.25 298 LYS A O 1
ATOM 2466 N N . ASN A 1 299 ? -0.014 -4.292 25.266 1.00 90.75 299 ASN A N 1
ATOM 2467 C CA . ASN A 1 299 ? -1.142 -4.094 24.363 1.00 90.75 299 ASN A CA 1
ATOM 2468 C C . ASN A 1 299 ? -1.046 -2.709 23.743 1.00 90.75 299 ASN A C 1
ATOM 2470 O O . ASN A 1 299 ? -0.782 -1.729 24.443 1.00 90.75 299 ASN A O 1
ATOM 2474 N N . TYR A 1 300 ? -1.339 -2.621 22.453 1.00 91.38 300 TYR A N 1
ATOM 2475 C CA . TYR A 1 300 ? -1.198 -1.381 21.705 1.00 91.38 300 TYR A CA 1
ATOM 2476 C C . TYR A 1 300 ? -2.464 -1.042 20.958 1.00 91.38 300 TYR A C 1
ATOM 2478 O O . TYR A 1 300 ? -3.171 -1.920 20.473 1.00 91.38 300 TYR A O 1
ATOM 2486 N N . VAL A 1 301 ? -2.728 0.248 20.821 1.00 94.19 301 VAL A N 1
ATOM 2487 C CA . VAL A 1 301 ? -3.802 0.744 19.975 1.00 94.19 301 VAL A CA 1
ATOM 2488 C C . VAL A 1 301 ? -3.191 1.457 18.785 1.00 94.19 301 VAL A C 1
ATOM 2490 O O . VAL A 1 301 ? -2.548 2.494 18.930 1.00 94.19 301 VAL A O 1
ATOM 2493 N N . PHE A 1 302 ? -3.424 0.901 17.603 1.00 93.81 302 PHE A N 1
ATOM 2494 C CA . PHE A 1 302 ? -3.148 1.563 16.343 1.00 93.81 302 PHE A CA 1
ATOM 2495 C C . PHE A 1 302 ? -4.367 2.390 15.921 1.00 93.81 302 PHE A C 1
ATOM 2497 O O . PHE A 1 302 ? -5.501 1.897 15.887 1.00 93.81 302 PHE A O 1
ATOM 2504 N N . SER A 1 303 ? -4.137 3.656 15.587 1.00 89.38 303 SER A N 1
ATOM 2505 C CA . SER A 1 303 ? -5.193 4.582 15.191 1.00 89.38 303 SER A CA 1
ATOM 2506 C C . SER A 1 303 ? -4.671 5.637 14.227 1.00 89.38 303 SER A C 1
ATOM 2508 O O . SER A 1 303 ? -3.611 6.213 14.444 1.00 89.38 303 SER A O 1
ATOM 2510 N N . TYR A 1 304 ? -5.484 5.992 13.236 1.00 85.44 304 TYR A N 1
ATOM 2511 C CA . TYR A 1 304 ? -5.290 7.233 12.488 1.00 85.44 304 TYR A CA 1
ATOM 2512 C C . TYR A 1 304 ? -5.914 8.393 13.250 1.00 85.44 304 TYR A C 1
ATOM 2514 O O . TYR A 1 304 ? -7.033 8.269 13.750 1.00 85.44 304 TYR A O 1
ATOM 2522 N N . TYR A 1 305 ? -5.207 9.513 13.343 1.00 75.38 305 TYR A N 1
ATOM 2523 C CA . TYR A 1 305 ? -5.721 10.719 13.981 1.00 75.38 305 TYR A CA 1
ATOM 2524 C C . TYR A 1 305 ? -5.453 11.943 13.109 1.00 75.38 305 TYR A C 1
ATOM 2526 O O . TYR A 1 305 ? -4.429 12.012 12.428 1.00 75.38 305 TYR A O 1
ATOM 2534 N N . GLY A 1 306 ? -6.377 12.904 13.140 1.00 66.38 306 GLY A N 1
ATOM 2535 C CA . GLY A 1 306 ? -6.157 14.220 12.555 1.00 66.38 306 GLY A CA 1
ATOM 2536 C C . GLY A 1 306 ? -5.268 15.052 13.481 1.00 66.38 306 GLY A C 1
ATOM 2537 O O . GLY A 1 306 ? -5.662 15.293 14.621 1.00 66.38 306 GLY A O 1
ATOM 2538 N N . ASP A 1 307 ? -4.093 15.491 13.030 1.00 59.75 307 ASP A N 1
ATOM 2539 C CA . ASP A 1 307 ? -3.258 16.453 13.754 1.00 59.75 307 ASP A CA 1
ATOM 2540 C C . ASP A 1 307 ? -3.943 17.824 13.711 1.00 59.75 307 ASP A C 1
ATOM 2542 O O . ASP A 1 307 ? -3.753 18.641 12.808 1.00 59.75 307 ASP A O 1
ATOM 2546 N N . GLY A 1 308 ? -4.850 18.036 14.658 1.00 51.28 308 GLY A N 1
ATOM 2547 C CA . GLY A 1 308 ? -5.380 19.350 14.951 1.00 51.28 308 GLY A CA 1
ATOM 2548 C C . GLY A 1 308 ? -4.358 20.094 15.788 1.00 51.28 308 GLY A C 1
ATOM 2549 O O . GLY A 1 308 ? -4.422 20.033 17.013 1.00 51.28 308 GLY A O 1
ATOM 2550 N N . GLN A 1 309 ? -3.455 20.849 15.156 1.00 43.75 309 GLN A N 1
ATOM 2551 C CA . GLN A 1 309 ? -2.910 22.003 15.867 1.00 43.75 309 GLN A CA 1
ATOM 2552 C C . GLN A 1 309 ? -4.100 22.820 16.382 1.00 43.75 309 GLN A C 1
ATOM 2554 O O . GLN A 1 309 ? -5.089 23.008 15.663 1.00 43.75 309 GLN A O 1
ATOM 2559 N N . SER A 1 310 ? -4.020 23.252 17.640 1.00 40.34 310 SER A N 1
ATOM 2560 C CA . SER A 1 310 ? -5.013 24.087 18.311 1.00 40.34 310 SER A CA 1
ATOM 2561 C C . SER A 1 310 ? -5.357 25.298 17.434 1.00 40.34 310 SER A C 1
ATOM 2563 O O . SER A 1 310 ? -4.618 26.279 17.417 1.00 40.34 310 SER A O 1
ATOM 2565 N N . GLY A 1 311 ? -6.435 25.205 16.652 1.00 42.50 311 GLY A N 1
ATOM 2566 C CA . GLY A 1 311 ? -6.806 26.229 15.671 1.00 42.50 311 GLY A CA 1
ATOM 2567 C C . GLY A 1 311 ? -7.485 25.720 14.395 1.00 42.50 311 GLY A C 1
ATOM 2568 O O . GLY A 1 311 ? -8.212 26.490 13.768 1.00 42.50 311 GLY A O 1
ATOM 2569 N N . PHE A 1 312 ? -7.335 24.447 14.011 1.00 48.31 312 PHE A N 1
ATOM 2570 C CA . PHE A 1 312 ? -8.066 23.919 12.851 1.00 48.31 312 PHE A CA 1
ATOM 2571 C C . PHE A 1 312 ? -9.514 23.572 13.218 1.00 48.31 312 PHE A C 1
ATOM 2573 O O . PHE A 1 312 ? -9.788 22.704 14.045 1.00 48.31 312 PHE A O 1
ATOM 2580 N N . SER A 1 313 ? -10.453 24.296 12.609 1.00 55.53 313 SER A N 1
ATOM 2581 C CA . SER A 1 313 ? -11.890 24.115 12.808 1.00 55.53 313 SER A CA 1
ATOM 2582 C C . SER A 1 313 ? -12.381 22.803 12.187 1.00 55.53 313 SER A C 1
ATOM 2584 O O . SER A 1 313 ? -11.783 22.283 11.248 1.00 55.53 313 SER A O 1
ATOM 2586 N N . VAL A 1 314 ? -13.532 22.302 12.648 1.00 60.94 314 VAL A N 1
ATOM 2587 C CA . VAL A 1 314 ? -14.274 21.179 12.033 1.00 60.94 314 VAL A CA 1
ATOM 2588 C C . VAL A 1 314 ? -14.407 21.336 10.508 1.00 60.94 314 VAL A C 1
ATOM 2590 O O . VAL A 1 314 ? -14.419 20.350 9.777 1.00 60.94 314 VAL A O 1
ATOM 2593 N N . ILE A 1 315 ? -14.431 22.580 10.016 1.00 58.91 315 ILE A N 1
ATOM 2594 C CA . ILE A 1 315 ? -14.453 22.912 8.589 1.00 58.91 315 ILE A CA 1
ATOM 2595 C C . ILE A 1 315 ? -13.175 22.433 7.891 1.00 58.91 315 ILE A C 1
ATOM 2597 O O . ILE A 1 315 ? -13.275 21.827 6.831 1.00 58.91 315 ILE A O 1
ATOM 2601 N N . GLY A 1 316 ? -11.995 22.622 8.490 1.00 59.41 316 GLY A N 1
ATOM 2602 C CA . GLY A 1 316 ? -10.725 22.128 7.948 1.00 59.41 316 GLY A CA 1
ATOM 2603 C C . GLY A 1 316 ? -10.708 20.607 7.787 1.00 59.41 316 GLY A C 1
ATOM 2604 O O . GLY A 1 316 ? -10.263 20.093 6.764 1.00 59.41 316 GLY A O 1
ATOM 2605 N N . GLY A 1 317 ? -11.281 19.877 8.746 1.00 57.66 317 GLY A N 1
ATOM 2606 C CA . GLY A 1 317 ? -11.443 18.430 8.632 1.00 57.66 317 GLY A CA 1
ATOM 2607 C C . GLY A 1 317 ? -12.500 18.009 7.604 1.00 57.66 317 GLY A C 1
ATOM 2608 O O . GLY A 1 317 ? -12.429 16.904 7.082 1.00 57.66 317 GLY A O 1
ATOM 2609 N N . MET A 1 318 ? -13.477 18.857 7.269 1.00 64.06 318 MET A N 1
ATOM 2610 C CA . MET A 1 318 ? -14.441 18.585 6.190 1.00 64.06 318 MET A CA 1
ATOM 2611 C C . MET A 1 318 ? -13.878 18.908 4.799 1.00 64.06 318 MET A C 1
ATOM 2613 O O . MET A 1 318 ? -14.240 18.247 3.827 1.00 64.06 318 MET A O 1
ATOM 2617 N N . THR A 1 319 ? -12.994 19.903 4.695 1.00 64.75 319 THR A N 1
ATOM 2618 C CA . THR A 1 319 ? -12.389 20.341 3.427 1.00 64.75 319 THR A CA 1
ATOM 2619 C C . THR A 1 319 ? -11.103 19.598 3.069 1.00 64.75 319 THR A C 1
ATOM 2621 O O . THR A 1 319 ? -10.627 19.749 1.948 1.00 64.75 319 THR A O 1
ATOM 2624 N N . GLY A 1 320 ? -10.553 18.774 3.969 1.00 65.00 320 GLY A N 1
ATOM 2625 C CA . GLY A 1 320 ? -9.295 18.054 3.731 1.00 65.00 320 GLY A CA 1
ATOM 2626 C C . GLY A 1 320 ? -8.034 18.827 4.136 1.00 65.00 320 GLY A C 1
ATOM 2627 O O . GLY A 1 320 ? -6.935 18.412 3.795 1.00 65.00 320 GLY A O 1
ATOM 2628 N N . ALA A 1 321 ? -8.176 19.951 4.842 1.00 63.41 321 ALA A N 1
ATOM 2629 C CA . ALA A 1 321 ? -7.077 20.845 5.215 1.00 63.41 321 ALA A CA 1
ATOM 2630 C C . ALA A 1 321 ? -6.348 20.440 6.514 1.00 63.41 321 ALA A C 1
ATOM 2632 O O . ALA A 1 321 ? -5.471 21.164 6.978 1.00 63.41 321 ALA A O 1
ATOM 2633 N N . MET A 1 322 ? -6.733 19.319 7.131 1.00 67.00 322 MET A N 1
ATOM 2634 C CA . MET A 1 322 ? -6.056 18.749 8.302 1.00 67.00 322 MET A CA 1
ATOM 2635 C C . MET A 1 322 ? -5.068 17.662 7.878 1.00 67.00 322 MET A C 1
ATOM 2637 O O . MET A 1 322 ? -5.234 17.064 6.822 1.00 67.00 322 MET A O 1
ATOM 2641 N N . TRP A 1 323 ? -4.078 17.356 8.716 1.00 69.88 323 TRP A N 1
ATOM 2642 C CA . TRP A 1 323 ? -3.145 16.253 8.467 1.00 69.88 323 TRP A CA 1
ATOM 2643 C C . TRP A 1 323 ? -3.621 14.983 9.159 1.00 69.88 323 TRP A C 1
ATOM 2645 O O . TRP A 1 323 ? -4.024 15.041 10.312 1.00 69.88 323 TRP A O 1
ATOM 2655 N N . ALA A 1 324 ? -3.556 13.837 8.493 1.00 71.62 324 ALA A N 1
ATOM 2656 C CA . ALA A 1 324 ? -3.782 12.518 9.066 1.00 71.62 324 ALA A CA 1
ATOM 2657 C C . ALA A 1 324 ? -2.435 11.863 9.358 1.00 71.62 324 ALA A C 1
ATOM 2659 O O . ALA A 1 324 ? -1.597 11.797 8.466 1.00 71.62 324 ALA A O 1
ATOM 2660 N N . GLN A 1 325 ? -2.232 11.309 10.548 1.00 76.56 325 GLN A N 1
ATOM 2661 C CA . GLN A 1 325 ? -1.051 10.487 10.814 1.00 76.56 325 GLN A CA 1
ATOM 2662 C C . GLN A 1 325 ? -1.456 9.203 11.550 1.00 76.56 325 GLN A C 1
ATOM 2664 O O . GLN A 1 325 ? -2.311 9.258 12.444 1.00 76.56 325 GLN A O 1
ATOM 2669 N N . PRO A 1 326 ? -0.904 8.041 11.163 1.00 85.62 326 PRO A N 1
ATOM 2670 C CA . PRO A 1 326 ? -1.031 6.836 11.962 1.00 85.62 326 PRO A CA 1
ATOM 2671 C C . PRO A 1 326 ? -0.191 6.964 13.230 1.00 85.62 326 PRO A C 1
ATOM 2673 O O . PRO A 1 326 ? 0.957 7.403 13.196 1.00 85.62 326 PRO A O 1
ATOM 2676 N N . TYR A 1 327 ? -0.771 6.549 14.347 1.00 87.50 327 TYR A N 1
ATOM 2677 C CA . TYR A 1 327 ? -0.110 6.520 15.639 1.00 87.50 327 TYR A CA 1
ATOM 2678 C C . TYR A 1 327 ? -0.293 5.165 16.299 1.00 87.50 327 TYR A C 1
ATOM 2680 O O . TYR A 1 327 ? -1.348 4.529 16.185 1.00 87.50 327 TYR A O 1
ATOM 2688 N N . LEU A 1 328 ? 0.739 4.774 17.037 1.00 90.69 328 LEU A N 1
ATOM 2689 C CA . LEU A 1 328 ? 0.687 3.690 17.995 1.00 90.69 328 LEU A CA 1
ATOM 2690 C C . LEU A 1 328 ? 0.631 4.296 19.401 1.00 90.69 328 LEU A C 1
ATOM 2692 O O . LEU A 1 328 ? 1.393 5.207 19.723 1.00 90.69 328 LEU A O 1
ATOM 2696 N N . TYR A 1 329 ? -0.293 3.808 20.219 1.00 91.62 329 TYR A N 1
ATOM 2697 C CA . TYR A 1 329 ? -0.436 4.185 21.621 1.00 91.62 329 TYR A CA 1
ATOM 2698 C C . TYR A 1 329 ? -0.330 2.947 22.496 1.00 91.62 329 TYR A C 1
ATOM 2700 O O . TYR A 1 329 ? -0.742 1.857 22.087 1.00 91.62 329 TYR A O 1
ATOM 2708 N N . GLU A 1 330 ? 0.100 3.132 23.736 1.00 91.00 330 GLU A N 1
ATOM 2709 C CA . GLU A 1 330 ? -0.183 2.151 24.774 1.00 91.00 330 GLU A CA 1
ATOM 2710 C C . GLU A 1 330 ? -1.705 2.013 24.958 1.00 91.00 330 GLU A C 1
ATOM 2712 O O . GLU A 1 330 ? -2.446 3.002 25.039 1.00 91.00 330 GLU A O 1
ATOM 2717 N N . ALA A 1 331 ? -2.201 0.774 24.979 1.00 91.94 331 ALA A N 1
ATOM 2718 C CA . ALA A 1 331 ? -3.638 0.528 24.954 1.00 91.94 331 ALA A CA 1
ATOM 2719 C C . ALA A 1 331 ? -4.362 1.068 26.192 1.00 91.94 331 ALA A C 1
ATOM 2721 O O . ALA A 1 331 ? -5.436 1.657 26.052 1.00 91.94 331 ALA A O 1
ATOM 2722 N N . GLU A 1 332 ? -3.797 0.882 27.389 1.00 90.06 332 GLU A N 1
ATOM 2723 C CA . GLU A 1 332 ? -4.432 1.302 28.642 1.00 90.06 332 GLU A CA 1
ATOM 2724 C C . GLU A 1 332 ? -4.640 2.816 28.686 1.00 90.06 332 GLU A C 1
ATOM 2726 O O . GLU A 1 332 ? -5.733 3.293 29.015 1.00 90.06 332 GLU A O 1
ATOM 2731 N N . GLU A 1 333 ? -3.627 3.575 28.276 1.00 89.81 333 GLU A N 1
ATOM 2732 C CA . GLU A 1 333 ? -3.702 5.026 28.232 1.00 89.81 333 GLU A CA 1
ATOM 2733 C C . GLU A 1 333 ? -4.774 5.495 27.244 1.00 89.81 333 GLU A C 1
ATOM 2735 O O . GLU A 1 333 ? -5.641 6.307 27.590 1.00 89.81 333 GLU A O 1
ATOM 2740 N N . ARG A 1 334 ? -4.776 4.940 26.024 1.00 91.56 334 ARG A N 1
ATOM 2741 C CA . ARG A 1 334 ? -5.730 5.354 24.990 1.00 91.56 334 ARG A CA 1
ATOM 2742 C C . ARG A 1 334 ? -7.169 4.989 25.351 1.00 91.56 334 ARG A C 1
ATOM 2744 O O . ARG A 1 334 ? -8.081 5.784 25.123 1.00 91.56 334 ARG A O 1
ATOM 2751 N N . ILE A 1 335 ? -7.384 3.821 25.953 1.00 92.31 335 ILE A N 1
ATOM 2752 C CA . ILE A 1 335 ? -8.689 3.397 26.481 1.00 92.31 335 ILE A CA 1
ATOM 2753 C C . ILE A 1 335 ? -9.139 4.340 27.602 1.00 92.31 335 ILE A C 1
ATOM 2755 O O . ILE A 1 335 ? -10.286 4.794 27.616 1.00 92.31 335 ILE A O 1
ATOM 2759 N N . THR A 1 336 ? -8.238 4.672 28.527 1.00 92.31 336 THR A N 1
ATOM 2760 C CA . THR A 1 336 ? -8.524 5.577 29.646 1.00 92.31 336 THR A CA 1
ATOM 2761 C C . THR A 1 336 ? -8.867 6.985 29.164 1.00 92.31 336 THR A C 1
ATOM 2763 O O . THR A 1 336 ? -9.787 7.601 29.701 1.00 92.31 336 THR A O 1
ATOM 2766 N N . HIS A 1 337 ? -8.195 7.479 28.121 1.00 90.69 337 HIS A N 1
ATOM 2767 C CA . HIS A 1 337 ? -8.503 8.760 27.488 1.00 90.69 337 HIS A CA 1
ATOM 2768 C C . HIS A 1 337 ? -9.973 8.839 27.040 1.00 90.69 337 HIS A C 1
ATOM 2770 O O . HIS A 1 337 ? -10.690 9.746 27.459 1.00 90.69 337 HIS A O 1
ATOM 2776 N N . TYR A 1 338 ? -10.464 7.859 26.274 1.00 91.19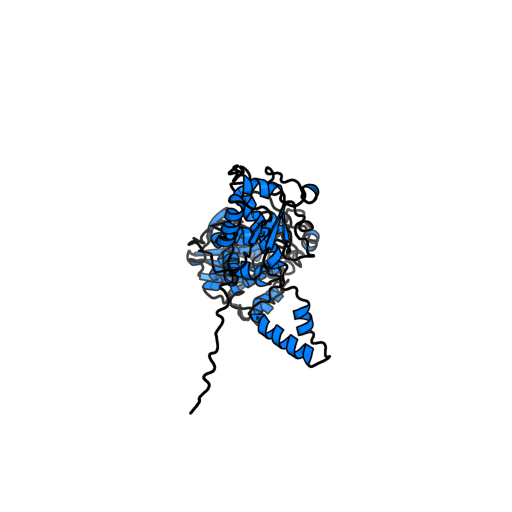 338 TYR A N 1
ATOM 2777 C CA . TYR A 1 338 ? -11.858 7.865 25.808 1.00 91.19 338 TYR A CA 1
ATOM 2778 C C . TYR A 1 338 ? -12.879 7.674 26.931 1.00 91.19 338 TYR A C 1
ATOM 2780 O O . TYR A 1 338 ? -13.929 8.320 26.921 1.00 91.19 338 TYR A O 1
ATOM 2788 N N . LYS A 1 339 ? -12.560 6.850 27.938 1.00 90.69 339 LYS A N 1
ATOM 2789 C CA . LYS A 1 339 ? -13.408 6.706 29.131 1.00 90.69 339 LYS A CA 1
ATOM 2790 C C . LYS A 1 339 ? -13.557 8.030 29.885 1.00 90.69 339 LYS A C 1
ATOM 2792 O O . LYS A 1 339 ? -14.665 8.369 30.289 1.00 90.69 339 LYS A O 1
ATOM 2797 N N . LYS A 1 340 ? -12.474 8.805 30.038 1.00 92.00 340 LYS A N 1
ATOM 2798 C CA . LYS A 1 340 ? -12.506 10.138 30.675 1.00 92.00 340 LYS A CA 1
ATOM 2799 C C . LYS A 1 340 ? -13.368 11.141 29.904 1.00 92.00 340 LYS A C 1
ATOM 2801 O O . LYS A 1 340 ? -13.992 11.992 30.526 1.00 92.00 340 LYS A O 1
ATOM 2806 N N . LEU A 1 341 ? -13.443 11.015 28.578 1.00 88.50 341 LEU A N 1
ATOM 2807 C CA . LEU A 1 341 ? -14.331 11.816 27.726 1.00 88.50 341 LEU A CA 1
ATOM 2808 C C . LEU A 1 341 ? -15.801 11.350 27.761 1.00 88.50 341 LEU A C 1
ATOM 2810 O O . LEU A 1 341 ? -16.644 11.934 27.083 1.00 88.50 341 LEU A O 1
ATOM 2814 N N . GLY A 1 342 ? -16.123 10.302 28.529 1.00 87.38 342 GLY A N 1
ATOM 2815 C CA . GLY A 1 342 ? -17.475 9.751 28.634 1.00 87.38 342 GLY A CA 1
ATOM 2816 C C . GLY A 1 342 ? -17.923 8.951 27.407 1.00 87.38 342 GLY A C 1
ATOM 2817 O O . GLY A 1 342 ? -19.110 8.662 27.269 1.00 87.38 342 GLY A O 1
ATOM 2818 N N . GLN A 1 343 ? -17.003 8.588 26.509 1.00 91.38 343 GLN A N 1
ATOM 2819 C CA . GLN A 1 343 ? -17.324 7.808 25.315 1.00 91.38 343 GLN A CA 1
ATOM 2820 C C . GLN A 1 343 ? -17.340 6.309 25.632 1.00 91.38 343 GLN A C 1
ATOM 2822 O O . GLN A 1 343 ? -16.469 5.788 26.331 1.00 91.38 343 GLN A O 1
ATOM 2827 N N . SER A 1 344 ? -18.324 5.593 25.084 1.00 92.81 344 SER A N 1
ATOM 2828 C CA . SER A 1 344 ? -18.388 4.133 25.181 1.00 92.81 344 SER A CA 1
ATOM 2829 C C . SER A 1 344 ? -17.308 3.477 24.319 1.00 92.81 344 SER A C 1
ATOM 2831 O O . SER A 1 344 ? -17.005 3.966 23.231 1.00 92.81 344 SER A O 1
ATOM 2833 N N . LEU A 1 345 ? -16.786 2.333 24.755 1.00 94.94 345 LEU A N 1
ATOM 2834 C CA . LEU A 1 345 ? -15.857 1.510 23.980 1.00 94.94 345 LEU A CA 1
ATOM 2835 C C . LEU A 1 345 ? -16.453 0.118 23.790 1.00 94.94 345 LEU A C 1
ATOM 2837 O O . LEU A 1 345 ? -16.959 -0.471 24.742 1.00 94.94 345 LEU A O 1
ATOM 2841 N N . THR A 1 346 ? -16.377 -0.401 22.570 1.00 95.38 346 THR A N 1
ATOM 2842 C CA . THR A 1 346 ? -16.805 -1.761 22.233 1.00 95.38 346 THR A CA 1
ATOM 2843 C C . THR A 1 346 ? -15.693 -2.449 21.457 1.00 95.38 346 THR A C 1
ATOM 2845 O O . THR A 1 346 ? -15.182 -1.895 20.486 1.00 95.38 346 THR A O 1
ATOM 2848 N N . PHE A 1 347 ? -15.315 -3.646 21.892 1.00 95.69 347 PHE A N 1
ATOM 2849 C CA . PHE A 1 347 ? -14.173 -4.399 21.373 1.00 95.69 347 PHE A CA 1
ATOM 2850 C C . PHE A 1 347 ? -14.655 -5.649 20.642 1.00 95.69 347 PHE A C 1
ATOM 2852 O O . PHE A 1 347 ? -15.361 -6.474 21.209 1.00 95.69 347 PHE A O 1
ATOM 2859 N N . TYR A 1 348 ? -14.250 -5.812 19.391 1.00 96.62 348 TYR A N 1
ATOM 2860 C CA . TYR A 1 348 ? -14.650 -6.931 18.550 1.00 96.62 348 TYR A CA 1
ATOM 2861 C C . TYR A 1 348 ? -13.412 -7.731 18.142 1.00 96.62 348 TYR A C 1
ATOM 2863 O O . TYR A 1 348 ? -12.617 -7.227 17.345 1.00 96.62 348 TYR A O 1
ATOM 2871 N N . PRO A 1 349 ? -13.221 -8.963 18.643 1.00 96.56 349 PRO A N 1
ATOM 2872 C CA . PRO A 1 349 ? -12.172 -9.848 18.149 1.00 96.56 349 PRO A CA 1
ATOM 2873 C C . PRO A 1 349 ? -12.276 -10.020 16.631 1.00 96.56 349 PRO A C 1
ATOM 2875 O O . PRO A 1 349 ? -13.330 -10.410 16.118 1.00 96.56 349 PRO A O 1
ATOM 2878 N N . LEU A 1 350 ? -11.196 -9.722 15.907 1.00 97.12 350 LEU A N 1
ATOM 2879 C CA . LEU A 1 350 ? -11.145 -9.948 14.468 1.00 97.12 350 LEU A CA 1
ATOM 2880 C C . LEU A 1 350 ? -10.865 -11.428 14.198 1.00 97.12 350 LEU A C 1
ATOM 2882 O O . LEU A 1 350 ? -9.887 -11.996 14.683 1.00 97.12 350 LEU A O 1
ATOM 2886 N N . LYS A 1 351 ? -11.702 -12.051 13.372 1.00 96.25 351 LYS A N 1
ATOM 2887 C CA . LYS A 1 351 ? -11.543 -13.440 12.926 1.00 96.25 351 LYS A CA 1
ATOM 2888 C C . LYS A 1 351 ? -10.563 -13.512 11.755 1.00 96.25 351 LYS A C 1
ATOM 2890 O O . LYS A 1 351 ? -10.958 -13.789 10.625 1.00 96.25 351 LYS A O 1
ATOM 2895 N N . LEU A 1 352 ? -9.296 -13.221 12.034 1.00 96.06 352 LEU A N 1
ATOM 2896 C CA . LEU A 1 352 ? -8.203 -13.288 11.063 1.00 96.06 352 LEU A CA 1
ATOM 2897 C C . LEU A 1 352 ? -7.443 -14.608 11.194 1.00 96.06 352 LEU A C 1
ATOM 2899 O O . LEU A 1 352 ? -7.229 -15.113 12.296 1.00 96.06 352 LEU A O 1
ATOM 2903 N N . THR A 1 353 ? -6.993 -15.155 10.067 1.00 96.12 353 THR A N 1
ATOM 2904 C CA . THR A 1 353 ? -6.002 -16.238 10.082 1.00 96.12 353 THR A CA 1
ATOM 2905 C C . THR A 1 353 ? -4.646 -15.706 10.547 1.00 96.12 353 THR A C 1
ATOM 2907 O O . THR A 1 353 ? -4.380 -14.505 10.493 1.00 96.12 353 THR A O 1
ATOM 2910 N N . ARG A 1 354 ? -3.739 -16.601 10.951 1.00 95.00 354 ARG A N 1
ATOM 2911 C CA . ARG A 1 354 ? -2.380 -16.212 11.350 1.00 95.00 354 ARG A CA 1
ATOM 2912 C C . ARG A 1 354 ? -1.652 -15.410 10.260 1.00 95.00 354 ARG A C 1
ATOM 2914 O O . ARG A 1 354 ? -1.021 -14.405 10.567 1.00 95.00 354 ARG A O 1
ATOM 2921 N N . LEU A 1 355 ? -1.812 -15.813 8.999 1.00 94.75 355 LEU A N 1
ATOM 2922 C CA . LEU A 1 355 ? -1.244 -15.110 7.849 1.00 94.75 355 LEU A CA 1
ATOM 2923 C C . LEU A 1 355 ? -1.890 -13.731 7.637 1.00 94.75 355 LEU A C 1
ATOM 2925 O O . LEU A 1 355 ? -1.205 -12.774 7.302 1.00 94.75 355 LEU A O 1
ATOM 2929 N N . GLN A 1 356 ? -3.198 -13.592 7.862 1.00 97.00 356 GLN A N 1
ATOM 2930 C CA . GLN A 1 356 ? -3.874 -12.292 7.783 1.00 97.00 356 GLN A CA 1
ATOM 2931 C C . GLN A 1 356 ? -3.439 -11.346 8.909 1.00 97.00 356 GLN A C 1
ATOM 2933 O O . GLN A 1 356 ? -3.290 -10.153 8.664 1.00 97.00 356 GLN A O 1
ATOM 2938 N N . VAL A 1 357 ? -3.184 -11.862 10.117 1.00 96.56 357 VAL A N 1
ATOM 2939 C CA . VAL A 1 357 ? -2.580 -11.076 11.206 1.00 96.56 357 VAL A CA 1
ATOM 2940 C C . VAL A 1 357 ? -1.189 -10.594 10.804 1.00 96.56 357 VAL A C 1
ATOM 2942 O O . VAL A 1 357 ? -0.908 -9.408 10.925 1.00 96.56 357 VAL A O 1
ATOM 2945 N N . GLU A 1 358 ? -0.343 -11.470 10.264 1.00 95.00 358 GLU A N 1
ATOM 2946 C CA . GLU A 1 358 ? 0.990 -11.095 9.777 1.00 95.00 358 GLU A CA 1
ATOM 2947 C C . GLU A 1 358 ? 0.926 -9.987 8.719 1.00 95.00 358 GLU A C 1
ATOM 2949 O O . GLU A 1 358 ? 1.554 -8.939 8.872 1.00 95.00 358 GLU A O 1
ATOM 2954 N N . ARG A 1 359 ? 0.078 -10.159 7.698 1.00 95.50 359 ARG A N 1
ATOM 2955 C CA . ARG A 1 359 ? -0.149 -9.148 6.656 1.00 95.50 359 ARG A CA 1
ATOM 2956 C C . ARG A 1 359 ? -0.654 -7.825 7.242 1.00 95.50 359 ARG A C 1
ATOM 2958 O O . ARG A 1 359 ? -0.186 -6.766 6.831 1.00 95.50 359 ARG A O 1
ATOM 2965 N N . LEU A 1 360 ? -1.568 -7.873 8.214 1.00 96.38 360 LEU A N 1
ATOM 2966 C CA . LEU A 1 360 ? -2.074 -6.683 8.899 1.00 96.38 360 LEU A CA 1
ATOM 2967 C C . LEU A 1 360 ? -0.957 -5.939 9.641 1.00 96.38 360 LEU A C 1
ATOM 2969 O O . LEU A 1 360 ? -0.848 -4.724 9.496 1.00 96.38 360 LEU A O 1
ATOM 2973 N N . ILE A 1 361 ? -0.116 -6.648 10.399 1.00 94.81 361 ILE A N 1
ATOM 2974 C CA . ILE A 1 361 ? 1.000 -6.038 11.136 1.00 94.81 361 ILE A CA 1
ATOM 2975 C C . ILE A 1 361 ? 2.038 -5.455 10.179 1.00 94.81 361 ILE A C 1
ATOM 2977 O O . ILE A 1 361 ? 2.444 -4.308 10.357 1.00 94.81 361 ILE A O 1
ATOM 2981 N N . HIS A 1 362 ? 2.403 -6.174 9.116 1.00 92.19 362 HIS A N 1
ATOM 2982 C CA . HIS A 1 362 ? 3.295 -5.645 8.085 1.00 92.19 362 HIS A CA 1
ATOM 2983 C C . HIS A 1 362 ? 2.742 -4.361 7.462 1.00 92.19 362 HIS A C 1
ATOM 2985 O O . HIS A 1 362 ? 3.484 -3.399 7.264 1.00 92.19 362 HIS A O 1
ATOM 2991 N N . GLN A 1 363 ? 1.436 -4.311 7.189 1.00 91.38 363 GLN A N 1
ATOM 2992 C CA . GLN A 1 363 ? 0.829 -3.116 6.617 1.00 91.38 363 GLN A CA 1
ATOM 2993 C C . GLN A 1 363 ? 0.719 -1.961 7.620 1.00 91.38 363 GLN A C 1
ATOM 2995 O O . GLN A 1 363 ? 0.876 -0.806 7.229 1.00 91.38 363 GLN A O 1
ATOM 3000 N N . ILE A 1 364 ? 0.508 -2.250 8.908 1.00 91.81 364 ILE A N 1
ATOM 3001 C CA . ILE A 1 364 ? 0.591 -1.254 9.984 1.00 91.81 364 ILE A CA 1
ATOM 3002 C C . ILE A 1 364 ? 2.002 -0.659 10.058 1.00 91.81 364 ILE A C 1
ATOM 3004 O O . ILE A 1 364 ? 2.132 0.559 10.125 1.00 91.81 364 ILE A O 1
ATOM 3008 N N . LEU A 1 365 ? 3.053 -1.481 9.988 1.00 89.50 365 LEU A N 1
ATOM 3009 C CA . LEU A 1 365 ? 4.444 -1.012 9.984 1.00 89.50 365 LEU A CA 1
ATOM 3010 C C . LEU A 1 365 ? 4.747 -0.126 8.768 1.00 89.50 365 LEU A C 1
ATOM 3012 O O . LEU A 1 365 ? 5.309 0.958 8.918 1.00 89.50 365 LEU A O 1
ATOM 3016 N N . VAL A 1 366 ? 4.290 -0.525 7.573 1.00 87.12 366 VAL A N 1
ATOM 3017 C CA . VAL A 1 366 ? 4.364 0.326 6.371 1.00 87.12 366 VAL A CA 1
ATOM 3018 C C . VAL A 1 366 ? 3.658 1.659 6.611 1.00 87.12 366 VAL A C 1
ATOM 3020 O O . VAL A 1 366 ? 4.233 2.705 6.328 1.00 87.12 366 VAL A O 1
ATOM 3023 N N . ALA A 1 367 ? 2.444 1.636 7.169 1.00 85.31 367 ALA A N 1
ATOM 3024 C CA . ALA A 1 367 ? 1.693 2.848 7.461 1.00 85.31 367 ALA A CA 1
ATOM 3025 C C . ALA A 1 367 ? 2.411 3.750 8.476 1.00 85.31 367 ALA A C 1
ATOM 3027 O O . ALA A 1 367 ? 2.442 4.954 8.269 1.00 85.31 367 ALA A O 1
ATOM 3028 N N . LEU A 1 368 ? 3.015 3.195 9.530 1.00 84.62 368 LEU A N 1
ATOM 3029 C CA . LEU A 1 368 ? 3.762 3.955 10.541 1.00 84.62 368 LEU A CA 1
ATOM 3030 C C . LEU A 1 368 ? 5.025 4.623 9.970 1.00 84.62 368 LEU A C 1
ATOM 3032 O O . LEU A 1 368 ? 5.398 5.697 10.436 1.00 84.62 368 LEU A O 1
ATOM 3036 N N . ARG A 1 369 ? 5.658 4.024 8.948 1.00 79.56 369 ARG A N 1
ATOM 3037 C CA . ARG A 1 369 ? 6.764 4.643 8.188 1.00 79.56 369 ARG A CA 1
ATOM 3038 C C . ARG A 1 369 ? 6.284 5.670 7.162 1.00 79.56 369 ARG A C 1
ATOM 3040 O O . ARG A 1 369 ? 7.032 6.580 6.793 1.00 79.56 369 ARG A O 1
ATOM 3047 N N . SER A 1 370 ? 5.070 5.503 6.645 1.00 70.62 370 SER A N 1
ATOM 3048 C CA . SER A 1 370 ? 4.449 6.481 5.758 1.00 70.62 370 SER A CA 1
ATOM 3049 C C . SER A 1 370 ? 4.118 7.742 6.546 1.00 70.62 370 SER A C 1
ATOM 3051 O O . SER A 1 370 ? 3.521 7.708 7.620 1.00 70.62 370 SER A O 1
ATOM 3053 N N . HIS A 1 371 ? 4.539 8.884 6.019 1.00 60.69 371 HIS A N 1
ATOM 3054 C CA . HIS A 1 371 ? 4.349 10.143 6.718 1.00 60.69 371 HIS A CA 1
ATOM 3055 C C . HIS A 1 371 ? 2.911 10.693 6.501 1.00 60.69 371 HIS A C 1
ATOM 3057 O O . HIS A 1 371 ? 2.106 10.133 5.757 1.00 60.69 371 HIS A O 1
ATOM 3063 N N . ARG A 1 372 ? 2.599 11.823 7.157 1.00 64.12 372 ARG A N 1
ATOM 3064 C CA . ARG A 1 372 ? 1.316 12.565 7.178 1.00 64.12 372 ARG A CA 1
ATOM 3065 C C . ARG A 1 372 ? 0.530 12.648 5.858 1.00 64.12 372 ARG A C 1
ATOM 3067 O O . ARG A 1 372 ? 0.989 13.249 4.905 1.00 64.12 372 ARG A O 1
ATOM 3074 N N . GLY A 1 373 ? -0.719 12.183 5.862 1.00 65.31 373 GLY A N 1
ATOM 3075 C CA . GLY A 1 373 ? -1.719 12.387 4.807 1.00 65.31 373 GLY A CA 1
ATOM 3076 C C . GLY A 1 373 ? -2.584 13.630 4.972 1.00 65.31 373 GLY A C 1
ATOM 3077 O O . GLY A 1 373 ? -2.511 14.292 5.999 1.00 65.31 373 GLY A O 1
ATOM 3078 N N . THR A 1 374 ? -3.466 13.920 4.008 1.00 67.69 374 THR A N 1
ATOM 3079 C CA . THR A 1 374 ? -4.582 14.856 4.259 1.00 67.69 374 THR A CA 1
ATOM 3080 C C . THR A 1 374 ? -5.704 14.127 4.986 1.00 67.69 374 THR A C 1
ATOM 3082 O O . THR A 1 374 ? -6.003 12.983 4.674 1.00 67.69 374 THR A O 1
ATOM 3085 N N . TRP A 1 375 ? -6.336 14.755 5.964 1.00 70.62 375 TRP A N 1
ATOM 3086 C CA . TRP A 1 375 ? -7.452 14.204 6.719 1.00 70.62 375 TRP A CA 1
ATOM 3087 C C . TRP A 1 375 ? -8.756 14.832 6.246 1.00 70.62 375 TRP A C 1
ATOM 3089 O O . TRP A 1 375 ? -8.922 16.052 6.304 1.00 70.62 375 TRP A O 1
ATOM 3099 N N . ASN A 1 376 ? -9.706 13.987 5.849 1.00 71.38 376 ASN A N 1
ATOM 3100 C CA . ASN A 1 376 ? -11.060 14.391 5.502 1.00 71.38 376 ASN A CA 1
ATOM 3101 C C . ASN A 1 376 ? -12.077 13.533 6.266 1.00 71.38 376 ASN A C 1
ATOM 3103 O O . ASN A 1 376 ? -12.134 12.321 6.070 1.00 71.38 376 ASN A O 1
ATOM 3107 N N . HIS A 1 377 ? -12.925 14.154 7.089 1.00 71.56 377 HIS A N 1
ATOM 3108 C CA . HIS A 1 377 ? -13.932 13.471 7.909 1.00 71.56 377 HIS A CA 1
ATOM 3109 C C . HIS A 1 377 ? -14.889 12.577 7.108 1.00 71.56 377 HIS A C 1
ATOM 3111 O O . HIS A 1 377 ? -15.462 11.656 7.686 1.00 71.56 377 HIS A O 1
ATOM 3117 N N . LEU A 1 378 ? -15.056 12.819 5.806 1.00 71.81 378 LEU A N 1
ATOM 3118 C CA . LEU A 1 378 ? -15.912 12.035 4.921 1.00 71.81 378 LEU A CA 1
ATOM 3119 C C . LEU A 1 378 ? -15.115 11.028 4.089 1.00 71.81 378 LEU A C 1
ATOM 3121 O O . LEU A 1 378 ? -15.520 9.875 3.983 1.00 71.81 378 LEU A O 1
ATOM 3125 N N . THR A 1 379 ? -13.997 11.439 3.488 1.00 69.94 379 THR A N 1
ATOM 3126 C CA . THR A 1 379 ? -13.322 10.642 2.447 1.00 69.94 379 THR A CA 1
ATOM 3127 C C . THR A 1 379 ? -11.979 10.045 2.859 1.00 69.94 379 THR A C 1
ATOM 3129 O O . THR A 1 379 ? -11.576 9.051 2.263 1.00 69.94 379 THR A O 1
ATOM 3132 N N . ASN A 1 380 ? -11.306 10.588 3.878 1.00 77.38 380 ASN A N 1
ATOM 3133 C CA . ASN A 1 380 ? -10.013 10.103 4.365 1.00 77.38 380 ASN A CA 1
ATOM 3134 C C . ASN A 1 380 ? -9.931 10.235 5.894 1.00 77.38 380 ASN A C 1
ATOM 3136 O O . ASN A 1 380 ? -9.331 11.168 6.430 1.00 77.38 380 ASN A O 1
ATOM 3140 N N . ASN A 1 381 ? -10.609 9.319 6.586 1.00 81.50 381 ASN A N 1
ATOM 3141 C CA . ASN A 1 381 ? -10.784 9.319 8.037 1.00 81.50 381 ASN A CA 1
ATOM 3142 C C . ASN A 1 381 ? -10.319 7.987 8.659 1.00 81.50 381 ASN A C 1
ATOM 3144 O O . ASN A 1 381 ? -9.790 7.109 7.973 1.00 81.50 381 ASN A O 1
ATOM 3148 N N . CYS A 1 382 ? -10.531 7.810 9.963 1.00 88.00 382 CYS A N 1
ATOM 3149 C CA . CYS A 1 382 ? -10.156 6.592 10.682 1.00 88.00 382 CYS A CA 1
ATOM 3150 C C . CYS A 1 382 ? -10.817 5.334 10.112 1.00 88.00 382 CYS A C 1
ATOM 3152 O O . CYS A 1 382 ? -10.167 4.303 10.015 1.00 88.00 382 CYS A O 1
ATOM 3154 N N . VAL A 1 383 ? -12.072 5.426 9.674 1.00 91.19 383 VAL A N 1
ATOM 3155 C CA . VAL A 1 383 ? -12.831 4.306 9.110 1.00 91.19 383 VAL A CA 1
ATOM 3156 C C . VAL A 1 383 ? -12.228 3.868 7.787 1.00 91.19 383 VAL A C 1
ATOM 3158 O O . VAL A 1 383 ? -11.914 2.693 7.631 1.00 91.19 383 VAL A O 1
ATOM 3161 N N . VAL A 1 384 ? -12.014 4.811 6.868 1.00 88.38 384 VAL A N 1
ATOM 3162 C CA . VAL A 1 384 ? -11.455 4.529 5.539 1.00 88.38 384 VAL A CA 1
ATOM 3163 C C . VAL A 1 384 ? -10.059 3.923 5.664 1.00 88.38 384 VAL A C 1
ATOM 3165 O O . VAL A 1 384 ? -9.767 2.909 5.035 1.00 88.38 384 VAL A O 1
ATOM 3168 N N . ASN A 1 385 ? -9.203 4.493 6.513 1.00 87.94 385 ASN A N 1
ATOM 3169 C CA . ASN A 1 385 ? -7.836 4.003 6.663 1.00 87.94 385 ASN A CA 1
ATOM 3170 C C . ASN A 1 385 ? -7.759 2.661 7.411 1.00 87.94 385 ASN A C 1
ATOM 3172 O O . ASN A 1 385 ? -6.992 1.785 7.013 1.00 87.94 385 ASN A O 1
ATOM 3176 N N . THR A 1 386 ? -8.581 2.442 8.443 1.00 92.81 386 THR A N 1
ATOM 3177 C CA . THR A 1 386 ? -8.675 1.127 9.097 1.00 92.81 386 THR A CA 1
ATOM 3178 C C . THR A 1 386 ? -9.248 0.073 8.148 1.00 92.81 386 THR A C 1
ATOM 3180 O O . THR A 1 386 ? -8.728 -1.040 8.105 1.00 92.81 386 THR A O 1
ATOM 3183 N N . LEU A 1 387 ? -10.260 0.408 7.341 1.00 93.81 387 LEU A N 1
ATOM 3184 C CA . LEU A 1 387 ? -10.795 -0.501 6.328 1.00 93.81 387 LEU A CA 1
ATOM 3185 C C . LEU A 1 387 ? -9.731 -0.869 5.286 1.00 93.81 387 LEU A C 1
ATOM 3187 O O . LEU A 1 387 ? -9.614 -2.044 4.956 1.00 93.81 387 LEU A O 1
ATOM 3191 N N . ARG A 1 388 ? -8.904 0.083 4.833 1.00 91.62 388 ARG A N 1
ATOM 3192 C CA . ARG A 1 388 ? -7.776 -0.200 3.926 1.00 91.62 388 ARG A CA 1
ATOM 3193 C C . ARG A 1 388 ? -6.773 -1.182 4.524 1.00 91.62 388 ARG A C 1
ATOM 3195 O O . ARG A 1 388 ? -6.328 -2.085 3.827 1.00 91.62 388 ARG A O 1
ATOM 3202 N N . LEU A 1 389 ? -6.446 -1.064 5.813 1.00 94.06 389 LEU A N 1
ATOM 3203 C CA . LEU A 1 389 ? -5.576 -2.037 6.487 1.00 94.06 389 LEU A CA 1
ATOM 3204 C C . LEU A 1 389 ? -6.194 -3.440 6.511 1.00 94.06 389 LEU A C 1
ATOM 3206 O O . LEU A 1 389 ? -5.514 -4.423 6.225 1.00 94.06 389 LEU A O 1
ATOM 3210 N N . LEU A 1 390 ? -7.491 -3.533 6.810 1.00 96.25 390 LEU A N 1
ATOM 3211 C CA . LEU A 1 390 ? -8.217 -4.803 6.798 1.00 96.25 390 LEU A CA 1
ATOM 3212 C C . LEU A 1 390 ? -8.307 -5.393 5.381 1.00 96.25 390 LEU A C 1
ATOM 3214 O O . LEU A 1 390 ? -8.085 -6.589 5.201 1.00 96.25 390 LEU A O 1
ATOM 3218 N N . GLN A 1 391 ? -8.566 -4.559 4.372 1.00 95.56 391 GLN A N 1
ATOM 3219 C CA . GLN A 1 391 ? -8.537 -4.940 2.961 1.00 95.56 391 GLN A CA 1
ATOM 3220 C C . GLN A 1 391 ? -7.157 -5.477 2.575 1.00 95.56 391 GLN A C 1
ATOM 3222 O O . GLN A 1 391 ? -7.071 -6.596 2.081 1.00 95.56 391 GLN A O 1
ATOM 3227 N N . ALA A 1 392 ? -6.074 -4.761 2.887 1.00 94.62 392 ALA A N 1
ATOM 3228 C CA . ALA A 1 392 ? -4.707 -5.201 2.603 1.00 94.62 392 ALA A CA 1
ATOM 3229 C C . ALA A 1 392 ? -4.387 -6.563 3.242 1.00 94.62 392 ALA A C 1
ATOM 3231 O O . ALA A 1 392 ? -3.780 -7.427 2.610 1.00 94.62 392 ALA A O 1
ATOM 3232 N N . ALA A 1 393 ? -4.837 -6.782 4.480 1.00 96.31 393 ALA A N 1
ATOM 3233 C CA . ALA A 1 393 ? -4.616 -8.031 5.197 1.00 96.31 393 ALA A CA 1
ATOM 3234 C C . ALA A 1 393 ? -5.336 -9.236 4.561 1.00 96.31 393 ALA A C 1
ATOM 3236 O O . ALA A 1 393 ? -4.821 -10.354 4.613 1.00 96.31 393 ALA A O 1
ATOM 3237 N N . MET A 1 394 ? -6.513 -9.015 3.962 1.00 96.44 394 MET A N 1
ATOM 3238 C CA . MET A 1 394 ? -7.423 -10.074 3.502 1.00 96.44 394 MET A CA 1
ATOM 3239 C C . MET A 1 394 ? -7.547 -10.200 1.975 1.00 96.44 394 MET A C 1
ATOM 3241 O O . MET A 1 394 ? -8.104 -11.188 1.501 1.00 96.44 394 MET A O 1
ATOM 3245 N N . MET A 1 395 ? -7.018 -9.258 1.190 1.00 93.44 395 MET A N 1
ATOM 3246 C CA . MET A 1 395 ? -7.244 -9.161 -0.264 1.00 93.44 395 MET A CA 1
ATOM 3247 C C . MET A 1 395 ? -6.792 -10.375 -1.094 1.00 93.44 395 MET A C 1
ATOM 3249 O O . MET A 1 395 ? -7.197 -10.518 -2.247 1.00 93.44 395 MET A O 1
ATOM 3253 N N . PHE A 1 396 ? -5.928 -11.235 -0.551 1.00 89.69 396 PHE A N 1
ATOM 3254 C CA . PHE A 1 396 ? -5.502 -12.468 -1.221 1.00 89.69 396 PHE A CA 1
ATOM 3255 C C . PHE A 1 396 ? -6.452 -13.646 -0.979 1.00 89.69 396 PHE A C 1
ATOM 3257 O O . PHE A 1 396 ? -6.398 -14.616 -1.727 1.00 89.69 396 PHE A O 1
ATOM 3264 N N . ASP A 1 397 ? -7.309 -13.564 0.042 1.00 91.69 397 ASP A N 1
ATOM 3265 C CA . ASP A 1 397 ? -8.154 -14.681 0.477 1.00 91.69 397 ASP A CA 1
ATOM 3266 C C . ASP A 1 397 ? -9.661 -14.357 0.400 1.00 91.69 397 ASP A C 1
ATOM 3268 O O . ASP A 1 397 ? -10.488 -15.264 0.479 1.00 91.69 397 ASP A O 1
ATOM 3272 N N . ARG A 1 398 ? -10.029 -13.069 0.320 1.00 91.25 398 ARG A N 1
ATOM 3273 C CA . ARG A 1 398 ? -11.407 -12.568 0.468 1.00 91.25 398 ARG A CA 1
ATOM 3274 C C . ARG A 1 398 ? -11.667 -11.394 -0.485 1.00 91.25 398 ARG A C 1
ATOM 3276 O O . ARG A 1 398 ? -11.533 -10.232 -0.096 1.00 91.25 398 ARG A O 1
ATOM 3283 N N . ASP A 1 399 ? -12.039 -11.673 -1.731 1.00 88.00 399 ASP A N 1
ATOM 3284 C CA . ASP A 1 399 ? -12.294 -10.619 -2.727 1.00 88.00 399 ASP A CA 1
ATOM 3285 C C . ASP A 1 399 ? -13.460 -9.703 -2.332 1.00 88.00 399 ASP A C 1
ATOM 3287 O O . ASP A 1 399 ? -13.428 -8.504 -2.604 1.00 88.00 399 ASP A O 1
ATOM 3291 N N . GLU A 1 400 ? -14.469 -10.226 -1.632 1.00 90.69 400 GLU A N 1
ATOM 3292 C CA . GLU A 1 400 ? -15.642 -9.463 -1.202 1.00 90.69 400 GLU A CA 1
ATOM 3293 C C . GLU A 1 400 ? -15.305 -8.315 -0.235 1.00 90.69 400 GLU A C 1
ATOM 3295 O O . GLU A 1 400 ? -16.045 -7.336 -0.145 1.00 90.69 400 GLU A O 1
ATOM 3300 N N . VAL A 1 401 ? -14.159 -8.387 0.451 1.00 92.19 401 VAL A N 1
ATOM 3301 C CA . VAL A 1 401 ? -13.678 -7.319 1.340 1.00 92.19 401 VAL A CA 1
ATOM 3302 C C . VAL A 1 401 ? -13.244 -6.084 0.538 1.00 92.19 401 VAL A C 1
ATOM 3304 O O . VAL A 1 401 ? -13.355 -4.956 1.025 1.00 92.19 401 VAL A O 1
ATOM 3307 N N . MET A 1 402 ? -12.810 -6.266 -0.712 1.00 89.56 402 MET A N 1
ATOM 3308 C CA . MET A 1 402 ? -12.388 -5.171 -1.595 1.00 89.56 402 MET A CA 1
ATOM 3309 C C . MET A 1 402 ? -13.555 -4.298 -2.068 1.00 89.56 402 MET A C 1
ATOM 3311 O O . MET A 1 402 ? -13.340 -3.164 -2.492 1.00 89.56 402 MET A O 1
ATOM 3315 N N . GLU A 1 403 ? -14.786 -4.798 -1.965 1.00 87.75 403 GLU A N 1
ATOM 3316 C CA . GLU A 1 403 ? -15.995 -4.071 -2.362 1.00 87.75 403 GLU A CA 1
ATOM 3317 C C . GLU A 1 403 ? -16.545 -3.165 -1.248 1.00 87.75 403 GLU A C 1
ATOM 3319 O O . GLU A 1 403 ? -17.402 -2.314 -1.505 1.00 87.75 403 GLU A O 1
ATOM 3324 N N . LEU A 1 404 ? -16.040 -3.301 -0.017 1.00 90.25 404 LEU A N 1
ATOM 3325 C CA . LEU A 1 404 ? -16.453 -2.469 1.111 1.00 90.25 404 LEU A CA 1
ATOM 3326 C C . LEU A 1 404 ? -16.043 -1.001 0.915 1.00 90.25 404 LEU A C 1
ATOM 3328 O O . LEU A 1 404 ? -14.906 -0.691 0.554 1.00 90.25 404 LEU A O 1
ATOM 3332 N N . LYS A 1 405 ? -16.977 -0.085 1.201 1.00 87.56 405 LYS A N 1
ATOM 3333 C CA . LYS A 1 405 ? -16.804 1.377 1.083 1.00 87.56 405 LYS A CA 1
ATOM 3334 C C . LYS A 1 405 ? -17.410 2.100 2.285 1.00 87.56 405 LYS A C 1
ATOM 3336 O O . LYS A 1 405 ? -18.300 2.939 2.156 1.00 87.56 405 LYS A O 1
ATOM 3341 N N . SER A 1 406 ? -16.961 1.726 3.477 1.00 89.69 406 SER A N 1
ATOM 3342 C CA . SER A 1 406 ? -17.481 2.275 4.727 1.00 89.69 406 SER A CA 1
ATOM 3343 C C . SER A 1 406 ? -16.780 3.588 5.074 1.00 89.69 406 SER A C 1
ATOM 3345 O O . SER A 1 406 ? -15.555 3.658 5.143 1.00 89.69 406 SER A O 1
ATOM 3347 N N . HIS A 1 407 ? -17.569 4.622 5.358 1.00 87.50 407 HIS A N 1
ATOM 3348 C CA . HIS A 1 407 ? -17.064 5.944 5.753 1.00 87.50 407 HIS A CA 1
ATOM 3349 C C . HIS A 1 407 ? -17.354 6.287 7.220 1.00 87.50 407 HIS A C 1
ATOM 3351 O O . HIS A 1 407 ? -16.762 7.218 7.762 1.00 87.50 407 HIS A O 1
ATOM 3357 N N . PHE A 1 408 ? -18.241 5.528 7.877 1.00 90.06 408 PHE A N 1
ATOM 3358 C CA . PHE A 1 408 ? -18.681 5.773 9.251 1.00 90.06 408 PHE A CA 1
ATOM 3359 C C . PHE A 1 408 ? -18.437 4.559 10.157 1.00 90.06 408 PHE A C 1
ATOM 3361 O O . PHE A 1 408 ? -18.614 3.426 9.699 1.00 90.06 408 PHE A O 1
ATOM 3368 N N . PRO A 1 409 ? -18.111 4.765 11.451 1.00 92.88 409 PRO A N 1
ATOM 3369 C CA . PRO A 1 409 ? -17.756 3.676 12.364 1.00 92.88 409 PRO A CA 1
ATOM 3370 C C . PRO A 1 409 ? -18.812 2.572 12.470 1.00 92.88 409 PRO A C 1
ATOM 3372 O O . PRO A 1 409 ? -18.493 1.391 12.361 1.00 92.88 409 PRO A O 1
ATOM 3375 N N . ARG A 1 410 ? -20.090 2.943 12.628 1.00 91.75 410 ARG A N 1
ATOM 3376 C CA . ARG A 1 410 ? -21.191 1.970 12.739 1.00 91.75 410 ARG A CA 1
ATOM 3377 C C . ARG A 1 410 ? -21.453 1.217 11.436 1.00 91.75 410 ARG A C 1
ATOM 3379 O O . ARG A 1 410 ? -21.757 0.031 11.487 1.00 91.75 410 ARG A O 1
ATOM 3386 N N . SER A 1 411 ? -21.318 1.890 10.293 1.00 92.50 411 SER A N 1
ATOM 3387 C CA . SER A 1 411 ? -21.443 1.241 8.984 1.00 92.50 411 SER A CA 1
ATOM 3388 C C . SER A 1 411 ? -20.349 0.195 8.801 1.00 92.50 411 SER A C 1
ATOM 3390 O O . SER A 1 411 ? -20.662 -0.932 8.451 1.00 92.50 411 SER A O 1
ATOM 3392 N N . LEU A 1 412 ? -19.099 0.518 9.154 1.00 95.56 412 LEU A N 1
ATOM 3393 C CA . LEU A 1 412 ? -18.006 -0.452 9.080 1.00 95.56 412 LEU A CA 1
ATOM 3394 C C . LEU A 1 412 ? -18.248 -1.662 9.992 1.00 95.56 412 LEU A C 1
ATOM 3396 O O . LEU A 1 412 ? -18.028 -2.786 9.566 1.00 95.56 412 LEU A O 1
ATOM 3400 N N . VAL A 1 413 ? -18.755 -1.469 11.215 1.00 95.81 413 VAL A N 1
ATOM 3401 C CA . VAL A 1 413 ? -19.141 -2.606 12.076 1.00 95.81 413 VAL A CA 1
ATOM 3402 C C . VAL A 1 413 ? -20.190 -3.484 11.394 1.00 95.81 413 VAL A C 1
ATOM 3404 O O . VAL A 1 413 ? -20.013 -4.697 11.349 1.00 95.81 413 VAL A O 1
ATOM 3407 N N . SER A 1 414 ? -21.244 -2.887 10.832 1.00 95.56 414 SER A N 1
ATOM 3408 C CA . SER A 1 414 ? -22.284 -3.627 10.105 1.00 95.56 414 SER A CA 1
ATOM 3409 C C . SER A 1 414 ? -21.702 -4.435 8.942 1.00 95.56 414 SER A C 1
ATOM 3411 O O . SER A 1 414 ? -22.020 -5.614 8.794 1.00 95.56 414 SER A O 1
ATOM 3413 N N . ASP A 1 415 ? -20.813 -3.827 8.158 1.00 96.31 415 ASP A N 1
ATOM 3414 C CA . ASP A 1 415 ? -20.168 -4.470 7.013 1.00 96.31 415 ASP A CA 1
ATOM 3415 C C . ASP A 1 415 ? -19.273 -5.645 7.460 1.00 96.31 415 ASP A C 1
ATOM 3417 O O . ASP A 1 415 ? -19.336 -6.745 6.906 1.00 96.31 415 ASP A O 1
ATOM 3421 N N . LEU A 1 416 ? -18.475 -5.455 8.518 1.00 96.81 416 LEU A N 1
ATOM 3422 C CA . LEU A 1 416 ? -17.601 -6.498 9.067 1.00 96.81 416 LEU A CA 1
ATOM 3423 C C . LEU A 1 416 ? -18.393 -7.650 9.705 1.00 96.81 416 LEU A C 1
ATOM 3425 O O . LEU A 1 416 ? -17.975 -8.807 9.611 1.00 96.81 416 LEU A O 1
ATOM 3429 N N . VAL A 1 417 ? -19.531 -7.355 10.338 1.00 96.50 417 VAL A N 1
ATOM 3430 C CA . VAL A 1 417 ? -20.477 -8.356 10.850 1.00 96.50 417 VAL A CA 1
ATOM 3431 C C . VAL A 1 417 ? -21.073 -9.166 9.700 1.00 96.50 417 VAL A C 1
ATOM 3433 O O . VAL A 1 417 ? -21.056 -10.397 9.746 1.00 96.50 417 VAL A O 1
ATOM 3436 N N . GLN A 1 418 ? -21.547 -8.496 8.645 1.00 96.06 418 GLN A N 1
ATOM 3437 C CA . GLN A 1 418 ? -22.147 -9.144 7.478 1.00 96.06 418 GLN A CA 1
ATOM 3438 C C . GLN A 1 418 ? -21.162 -10.105 6.801 1.00 96.06 418 GLN A C 1
ATOM 3440 O O . GLN A 1 418 ? -21.530 -11.222 6.433 1.00 96.06 418 GLN A O 1
ATOM 3445 N N . LEU A 1 419 ? -19.890 -9.710 6.706 1.00 95.81 419 LEU A N 1
ATOM 3446 C CA . LEU A 1 419 ? -18.811 -10.560 6.199 1.00 95.81 419 LEU A CA 1
ATOM 3447 C C . LEU A 1 419 ? -18.256 -11.550 7.239 1.00 95.81 419 LEU A C 1
ATOM 3449 O O . LEU A 1 419 ? -17.285 -12.258 6.959 1.00 95.81 419 LEU A O 1
ATOM 3453 N N . ARG A 1 420 ? -18.846 -11.623 8.439 1.00 95.75 420 ARG A N 1
ATOM 3454 C CA . ARG A 1 420 ? -18.433 -12.498 9.551 1.00 95.75 420 ARG A CA 1
ATOM 3455 C C . ARG A 1 420 ? -16.958 -12.344 9.937 1.00 95.75 420 ARG A C 1
ATOM 3457 O O . ARG A 1 420 ? -16.346 -13.298 10.413 1.00 95.75 420 ARG A O 1
ATOM 3464 N N . ILE A 1 421 ? -16.387 -11.158 9.733 1.00 96.25 421 ILE A N 1
ATOM 3465 C CA . ILE A 1 421 ? -15.024 -10.797 10.153 1.00 96.25 421 ILE A CA 1
ATOM 3466 C C . ILE A 1 421 ? -15.003 -10.513 11.660 1.00 96.25 421 ILE A C 1
ATOM 3468 O O . ILE A 1 421 ? -14.017 -10.804 12.331 1.00 96.25 421 ILE A O 1
ATOM 3472 N N . ILE A 1 422 ? -16.118 -10.023 12.202 1.00 96.06 422 ILE A N 1
ATOM 3473 C CA . ILE A 1 422 ? -16.387 -9.891 13.640 1.00 96.06 422 ILE A CA 1
ATOM 3474 C C . ILE A 1 422 ? -17.712 -10.588 14.000 1.00 96.06 422 ILE A C 1
ATOM 3476 O O . ILE A 1 422 ? -18.440 -11.043 13.116 1.00 96.06 422 ILE A O 1
ATOM 3480 N N . SER A 1 423 ? -18.010 -10.750 15.292 1.00 90.12 423 SER A N 1
ATOM 3481 C CA . SER A 1 423 ? -19.300 -11.272 15.782 1.00 90.12 423 SER A CA 1
ATOM 3482 C C . SER A 1 423 ? -20.362 -10.175 15.928 1.00 90.12 423 SER A C 1
ATOM 3484 O O . SER A 1 423 ? -20.030 -9.018 16.168 1.00 90.12 423 SER A O 1
ATOM 3486 N N . GLU A 1 424 ? -21.643 -10.557 15.834 1.00 79.56 424 GLU A N 1
ATOM 3487 C CA . GLU A 1 424 ? -22.796 -9.674 16.111 1.00 79.56 424 GLU A CA 1
ATOM 3488 C C . GLU A 1 424 ? -22.894 -9.268 17.588 1.00 79.56 424 GLU A C 1
ATOM 3490 O O . GLU A 1 424 ? -23.352 -8.175 17.908 1.00 79.56 424 GLU A O 1
ATOM 3495 N N . SER A 1 425 ? -22.454 -10.148 18.491 1.00 64.81 425 SER A N 1
ATOM 3496 C CA . SER A 1 425 ? -22.484 -9.949 19.938 1.00 64.81 425 SER A CA 1
ATOM 3497 C C . SER A 1 425 ? -21.087 -9.682 20.507 1.00 64.81 425 SER A C 1
ATOM 3499 O O . SER A 1 425 ? -20.107 -10.317 20.104 1.00 64.81 425 SER A O 1
ATOM 3501 N N . TYR A 1 426 ? -21.033 -8.748 21.458 1.00 57.81 426 TYR A N 1
ATOM 3502 C CA . TYR A 1 426 ? -19.864 -8.344 22.247 1.00 57.81 426 TYR A CA 1
ATOM 3503 C C . TYR A 1 426 ? -19.739 -9.191 23.533 1.00 57.81 426 TYR A C 1
ATOM 3505 O O . TYR A 1 426 ? -20.754 -9.677 24.037 1.00 57.81 426 TYR A O 1
ATOM 3513 N N . HIS A 1 427 ? -18.519 -9.331 24.067 1.00 43.56 427 HIS A N 1
ATOM 3514 C CA . HIS A 1 427 ? -18.242 -9.828 25.424 1.00 43.56 427 HIS A CA 1
ATOM 3515 C C . HIS A 1 427 ? -17.645 -8.730 26.291 1.00 43.56 427 HIS A C 1
ATOM 3517 O O . HIS A 1 427 ? -16.614 -8.165 25.864 1.00 43.56 427 HIS A O 1
#

Secondary structure (DSSP, 8-state):
--------------------SEEESS-SHHHHHHHHHHHHHS-HHHHTTS--EEEEE--GGGS----TTSTT-S---TTSSB-TTTSSEEEE-HHHHHHHHHT---B-SSSSSSBHHHHHHHHHHHHHHHHHHHS-PPPGGGHHHHHHHHHHHHH--S--HHHHHHHHS---GGG-HHHHHH-GGGG------SSS-GGGGS-HHHHHHHHHHHHHH-TTHHHHSHHHHHHHHHHHTTS-PPPPP--EEEEE-TTT--EEEEESTTEEEEEEEEEPP-SSGGGTT-EEEEEEEETTS-EEEEEEEEE--TT--HHHHHHT-EEEEEEEEEHHHHHHHHHHTT--EEEEE----HHHHHHHHHHHHHHHHS--EEEBTTTBSHHHHHHHHHHHHHTTT-GGGGG----SHHHHHHHHHHTTSS-SS--

Foldseek 3Di:
DDDDDDDDPPPPDDDPPPQLLEAEPDDDDLRVVLSVVLVQLAFPLLSVLGHNAYEYADDQVLADDDDLLPLQPVDDDPVRQDPVVPSRYGHDYNVLVVCSVVVFQPQSPPYPQRGPPLVSSLVVLQVSQLSSQQQQDDDPVCVVVQVVLVVVVVPDPDPPVVSVVVVPDRRGCLSPLLSVLLLPQAFADDDDDDDDDPQCHPHSSRNSSVLSSCLRRPLCSCQLRVLSNVVVCVRRVRNDDRDDYQNWDWAAAPPPRDTDTFALVFWPFKKKKWKAAFPDPLRRLTAIWIWTQGNVRWIKIKWKDWPDDPPDDPVCQAVLVTKIAIGIHGPVVVVVVSVVRVIDMFIWTFPADSQLSNQLSSSSVSRNPDDIGGHHLQQHHRLVSVLSSSCRSCVVPCVVSSVDDDSTRVSSVVVCCVVVRTDPDTD

Radius of gyration: 26.11 Å; chains: 1; bounding box: 60×80×89 Å

Sequence (427 aa):
MVGKGLFILILVTGFFPALAQISFSERGLPFDTFAKELKDIIPKSLLKQVPEVEFIKGSQNDFSPILFGDCFSVSHNPKNWFDRKRGRIIAVNPHLYSIIQNGFLAKLSSCRHRTQYEYALATFIYQLSLYVDKKRFFPREKKFYELNCRVFDSETTSNNLECDRLHQKKWMYSDDPKFLVLNFNSDIYDLDWSDQDRRLWLGKDSVFSVYMEYFLLDPEFSCRFPLMSSYLLTHFSDTIISPSCIHEERVESRSSQEEFLLSAESVQEVQFVLVGPGNELSSRWGHVMLLVKDLRNKNYVFSYYGDGQSGFSVIGGMTGAMWAQPYLYEAEERITHYKKLGQSLTFYPLKLTRLQVERLIHQILVALRSHRGTWNHLTNNCVVNTLRLLQAAMMFDRDEVMELKSHFPRSLVSDLVQLRIISESYH

pLDDT: mean 76.18, std 17.5, range [26.77, 97.44]